Protein AF-A0A2N2C5S1-F1 (afdb_monomer)

Solvent-accessible surface area (backbone atoms only — not comparable to full-atom values): 30749 Å² total; per-residue (Å²): 134,59,70,67,61,54,49,54,54,55,67,36,69,69,48,44,51,51,51,52,50,52,50,50,50,51,49,50,52,51,51,52,50,51,54,50,51,54,52,50,54,51,51,49,50,55,50,51,52,50,51,53,57,61,67,64,53,66,56,69,62,50,49,54,51,44,51,58,46,26,76,69,35,74,84,47,34,65,62,40,50,53,51,51,53,52,48,50,52,52,54,54,48,53,53,53,49,52,51,52,53,52,55,38,49,52,31,53,72,76,61,42,66,66,60,32,50,51,49,53,50,51,50,52,51,51,52,55,53,51,44,51,53,51,53,53,52,50,51,55,48,45,62,71,46,42,64,58,52,50,55,55,50,52,51,50,52,53,50,54,52,49,52,51,51,51,50,50,50,63,75,42,36,84,61,40,56,76,26,38,73,47,51,53,49,53,53,51,51,51,52,50,50,54,51,53,31,52,52,26,54,73,64,57,38,57,72,61,25,50,54,46,51,51,54,49,52,53,54,51,52,51,54,51,52,41,69,68,47,46,42,60,50,47,47,39,64,72,48,50,49,52,50,51,50,51,50,45,54,51,50,50,52,55,45,48,71,76,57,56,49,58,73,91,69,43,57,69,63,51,51,52,49,49,54,50,50,50,54,52,33,52,53,35,44,34,66,65,44,55,73,68,35,50,55,51,51,55,51,48,51,53,52,52,52,51,51,46,55,51,50,51,48,34,52,52,25,42,58,49,40,58,54,51,52,54,53,46,53,52,49,49,54,51,42,52,51,50,47,52,53,40,50,54,52,44,67,76,42,30,68,50,52,54,38,68,68,56,67,60,46,50,61,52,53,52,51,50,52,51,49,52,51,50,51,49,53,51,52,51,49,46,61,74,66,46,79,54,50,31,53,62,49,35,53,57,52,51,51,51,48,51,53,52,51,52,51,42,50,56,50,48,54,51,42,50,53,54,51,50,54,56,49,51,52,54,49,49,54,56,47,51,55,49,51,53,53,52,50,52,48,51,53,51,57,47,65,72,67,64,63,76,38,74,59,72,69,53,59,56,50,52,53,49,44,50,50,38,53,50,50,50,51,51,48,72,68,43,73,51,33,56,64,69,61,47,55,50,53,50,51,52,38,48,59,52,45,53,51,49,48,53,52,48,52,51,49,51,53,39,47,55,50,34,53,53,40,48,58,61,49,59,77,44,35,92,80,35,69,71,42,38,56,36,43,53,50,16,52,50,30,39,56,70,40,39,44,72,58,14,31,52,38,29,49,56,39,48,44,74,75,41,84,82,57,68,63,59,64,52,54,53,51,62,54,55,72,70,76,117

Foldseek 3Di:
DDPVVVVVVCPDPVNVVVVVVVVVVVVVVVVVLVVLLVVLVVLLVVLVVLLVVLVPPVLVVLLVVLVLLCVQDVVSVVVSVVLVVLVVVLVVLSVVLVVLSVVLVVCSVVSVSVVNVVSSVVSVVSSVVSSVSSVVSVVSSCVSCVLLVVLVVLLVVLVVLLVVLVVLCVVCVVLCVLQVVLLVVLNVVLVVLSVVLVVCSVSSVSVVNVVSSVVSVVSSVLSVVLSVQLSVLSCLLVPVLVVLLVVLVVLVVVLVVVPAQPVVVVSVVLSVVLVVVSVVLSVCSNNSNRPVSVVSSVVNVVSSVVSVVLSVLLSVLLVLCVVLLVVLVVLLVVLVVLLVVLVVLCVVCCFAAVVPVVVVVSVVLVVLSVVLVVLSVVLVVCVVVSPDRSNVSSVSSVVSVVSSVVSSVVSVVSVVVSVVVVVLLVVLVVLLVVLVVLLVVLVVLPVVLPQLDDDPVLVVLNVVLVVLSVVLVVLSPDIHHDSVVNVVSSVVSVVSSVVSSVVSLVLSLLSVLLVVLLVVLVVCVVPDVVLVVLSVVLVVCSNVNVSVVSNVSSLVSVCVVPPPPSVVSVVVSVVVSVPD

Mean predicted aligned error: 17.98 Å

Radius of gyration: 69.53 Å; Cα contacts (8 Å, |Δi|>4): 420; chains: 1; bounding box: 155×82×179 Å

Structure (mmCIF, N/CA/C/O backbone):
data_AF-A0A2N2C5S1-F1
#
_entry.id   AF-A0A2N2C5S1-F1
#
loop_
_atom_site.group_PDB
_atom_site.id
_atom_site.type_symbol
_atom_site.label_atom_id
_atom_site.label_alt_id
_atom_site.label_comp_id
_atom_site.label_asym_id
_atom_site.label_entity_id
_atom_site.label_seq_id
_atom_site.pdbx_PDB_ins_code
_atom_site.Cartn_x
_atom_site.Cartn_y
_atom_site.Cartn_z
_atom_site.occupancy
_atom_site.B_iso_or_equiv
_atom_site.auth_seq_id
_atom_site.auth_comp_id
_atom_site.auth_asym_id
_atom_site.auth_atom_id
_atom_site.pdbx_PDB_model_num
ATOM 1 N N . MET A 1 1 ? -105.055 52.564 72.337 1.00 49.22 1 MET A N 1
ATOM 2 C CA . MET A 1 1 ? -105.123 53.191 71.002 1.00 49.22 1 MET A CA 1
ATOM 3 C C . MET A 1 1 ? -105.985 52.269 70.161 1.00 49.22 1 MET A C 1
ATOM 5 O O . MET A 1 1 ? -105.640 51.096 70.065 1.00 49.22 1 MET A O 1
ATOM 9 N N . ASN A 1 2 ? -107.171 52.729 69.758 1.00 50.16 2 ASN A N 1
ATOM 10 C CA . ASN A 1 2 ? -108.188 51.882 69.132 1.00 50.16 2 ASN A CA 1
ATOM 11 C C . ASN A 1 2 ? -107.690 51.352 67.782 1.00 50.16 2 ASN A C 1
ATOM 13 O O . ASN A 1 2 ? -106.942 52.034 67.081 1.00 50.16 2 ASN A O 1
ATOM 17 N N . LEU A 1 3 ? -108.081 50.119 67.449 1.00 57.50 3 LEU A N 1
ATOM 18 C CA . LEU A 1 3 ? -107.619 49.398 66.258 1.00 57.50 3 LEU A CA 1
ATOM 19 C C . LEU A 1 3 ? -107.909 50.182 64.963 1.00 57.50 3 LEU A C 1
ATOM 21 O O . LEU A 1 3 ? -107.104 50.155 64.035 1.00 57.50 3 LEU A O 1
ATOM 25 N N . ASP A 1 4 ? -109.011 50.934 64.948 1.00 60.34 4 ASP A N 1
ATOM 26 C CA . ASP A 1 4 ? -109.450 51.734 63.802 1.00 60.34 4 ASP A CA 1
ATOM 27 C C . ASP A 1 4 ? -108.568 52.974 63.562 1.00 60.34 4 ASP A C 1
ATOM 29 O O . ASP A 1 4 ? -108.260 53.290 62.413 1.00 60.34 4 ASP A O 1
ATOM 33 N N . ASP A 1 5 ? -108.055 53.616 64.621 1.00 59.19 5 ASP A N 1
ATOM 34 C CA . ASP A 1 5 ? -107.108 54.739 64.499 1.00 59.19 5 ASP A CA 1
ATOM 35 C C . ASP A 1 5 ? -105.738 54.260 63.997 1.00 59.19 5 ASP A C 1
ATOM 37 O O . ASP A 1 5 ? -105.069 54.943 63.223 1.00 59.19 5 ASP A O 1
ATOM 41 N N . ILE A 1 6 ? -105.331 53.051 64.401 1.00 61.19 6 ILE A N 1
ATOM 42 C CA . ILE A 1 6 ? -104.094 52.397 63.952 1.00 61.19 6 ILE A CA 1
ATOM 43 C C . ILE A 1 6 ? -104.200 52.016 62.466 1.00 61.19 6 ILE A C 1
ATOM 45 O O . ILE A 1 6 ? -103.244 52.214 61.716 1.00 61.19 6 ILE A O 1
ATOM 49 N N . LEU A 1 7 ? -105.366 51.533 62.021 1.00 58.44 7 LEU A N 1
ATOM 50 C CA . LEU A 1 7 ? -105.664 51.230 60.616 1.00 58.44 7 LEU A CA 1
ATOM 51 C C . LEU A 1 7 ? -105.711 52.490 59.738 1.00 58.44 7 LEU A C 1
ATOM 53 O O . LEU A 1 7 ? -105.165 52.478 58.633 1.00 58.44 7 LEU A O 1
ATOM 57 N N . ALA A 1 8 ? -106.286 53.592 60.229 1.00 60.50 8 ALA A N 1
ATOM 58 C CA . ALA A 1 8 ? -106.303 54.867 59.511 1.00 60.50 8 ALA A CA 1
ATOM 59 C C . ALA A 1 8 ? -104.886 55.444 59.329 1.00 60.50 8 ALA A C 1
ATOM 61 O O . ALA A 1 8 ? -104.532 55.867 58.225 1.00 60.50 8 ALA A O 1
ATOM 62 N N . LEU A 1 9 ? -104.048 55.384 60.371 1.00 58.88 9 LEU A N 1
ATOM 63 C CA . LEU A 1 9 ? -102.653 55.845 60.338 1.00 58.88 9 LEU A CA 1
ATOM 64 C C . LEU A 1 9 ? -101.770 54.953 59.445 1.00 58.88 9 LEU A C 1
ATOM 66 O O . LEU A 1 9 ? -100.918 55.458 58.720 1.00 58.88 9 LEU A O 1
ATOM 70 N N . LEU A 1 10 ? -102.023 53.638 59.417 1.00 58.81 10 LEU A N 1
ATOM 71 C CA . LEU A 1 10 ? -101.370 52.687 58.504 1.00 58.81 10 LEU A CA 1
ATOM 72 C C . LEU A 1 10 ? -101.816 52.833 57.037 1.00 58.81 10 LEU A C 1
ATOM 74 O O . LEU A 1 10 ? -101.079 52.419 56.145 1.00 58.81 10 LEU A O 1
ATOM 78 N N . SER A 1 11 ? -102.989 53.425 56.769 1.00 58.16 11 SER A N 1
ATOM 79 C CA . SER A 1 11 ? -103.488 53.682 55.406 1.00 58.16 11 SER A CA 1
ATOM 80 C C . SER A 1 11 ? -102.907 54.948 54.758 1.00 58.16 11 SER A C 1
ATOM 82 O O . SER A 1 11 ? -103.007 55.125 53.540 1.00 58.16 11 SER A O 1
ATOM 84 N N . GLN A 1 12 ? -102.270 55.828 55.544 1.00 67.69 12 GLN A N 1
ATOM 85 C CA . GLN A 1 12 ? -101.586 57.008 55.020 1.00 67.69 12 GLN A CA 1
ATOM 86 C C . GLN A 1 12 ? -100.368 56.588 54.192 1.00 67.69 12 GLN A C 1
ATOM 88 O O . GLN A 1 12 ? -99.495 55.852 54.658 1.00 67.69 12 GLN A O 1
ATOM 93 N N . ARG A 1 13 ? -100.285 57.103 52.955 1.00 65.81 13 ARG A N 1
ATOM 94 C CA . ARG A 1 13 ? -99.192 56.806 52.011 1.00 65.81 13 ARG A CA 1
ATOM 95 C C . ARG A 1 13 ? -97.809 56.965 52.653 1.00 65.81 13 ARG A C 1
ATOM 97 O O . ARG A 1 13 ? -96.954 56.117 52.434 1.00 65.81 13 ARG A O 1
ATOM 104 N N . GLU A 1 14 ? -97.602 57.995 53.472 1.00 71.62 14 GLU A N 1
ATOM 105 C CA . GLU A 1 14 ? -96.319 58.290 54.131 1.00 71.62 14 GLU A CA 1
ATOM 106 C C . GLU A 1 14 ? -95.873 57.193 55.115 1.00 71.62 14 GLU A C 1
ATOM 108 O O . GLU A 1 14 ? -94.707 56.795 55.109 1.00 71.62 14 GLU A O 1
ATOM 113 N N . VAL A 1 15 ? -96.801 56.638 55.901 1.00 72.50 15 VAL A N 1
ATOM 114 C CA . VAL A 1 15 ? -96.520 55.566 56.872 1.00 72.50 15 VAL A CA 1
ATOM 115 C C . VAL A 1 15 ? -96.254 54.241 56.157 1.00 72.50 15 VAL A C 1
ATOM 117 O O . VAL A 1 15 ? -95.320 53.528 56.520 1.00 72.50 15 VAL A O 1
ATOM 120 N N . LEU A 1 16 ? -97.000 53.945 55.087 1.00 71.31 16 LEU A N 1
ATOM 121 C CA . LEU A 1 16 ? -96.766 52.792 54.207 1.00 71.31 16 LEU A CA 1
ATOM 122 C C . LEU A 1 16 ? -95.387 52.851 53.526 1.00 71.31 16 LEU A C 1
ATOM 124 O O . LEU A 1 16 ? -94.672 51.846 53.506 1.00 71.31 16 LEU A O 1
ATOM 128 N N . PHE A 1 17 ? -94.969 54.024 53.031 1.00 77.12 17 PHE A N 1
ATOM 129 C CA . PHE A 1 17 ? -93.621 54.211 52.484 1.00 77.12 17 PHE A CA 1
ATOM 130 C C . PHE A 1 17 ? -92.542 54.040 53.564 1.00 77.12 17 PHE A C 1
ATOM 132 O O . PHE A 1 17 ? -91.566 53.329 53.321 1.00 77.12 17 PHE A O 1
ATOM 139 N N . GLY A 1 18 ? -92.740 54.576 54.774 1.00 77.38 18 GLY A N 1
ATOM 140 C CA . GLY A 1 18 ? -91.826 54.386 55.908 1.00 77.38 18 GLY A CA 1
ATOM 141 C C . GLY A 1 18 ? -91.672 52.920 56.341 1.00 77.38 18 GLY A C 1
ATOM 142 O O . GLY A 1 18 ? -90.550 52.437 56.500 1.00 77.38 18 GLY A O 1
ATOM 143 N N . LEU A 1 19 ? -92.778 52.178 56.459 1.00 77.12 19 LEU A N 1
ATOM 144 C CA . LEU A 1 19 ? -92.782 50.748 56.799 1.00 77.12 19 LEU A CA 1
ATOM 145 C C . LEU A 1 19 ? -92.152 49.893 55.694 1.00 77.12 19 LEU A C 1
ATOM 147 O O . LEU A 1 19 ? -91.371 48.990 55.990 1.00 77.12 19 LEU A O 1
ATOM 151 N N . SER A 1 20 ? -92.433 50.204 54.425 1.00 76.44 20 SER A N 1
ATOM 152 C CA . SER A 1 20 ? -91.796 49.531 53.287 1.00 76.44 20 SER A CA 1
ATOM 153 C C . SER A 1 20 ? -90.287 49.799 53.232 1.00 76.44 20 SER A C 1
ATOM 155 O O . SER A 1 20 ? -89.517 48.872 52.992 1.00 76.44 20 SER A O 1
ATOM 157 N N . GLY A 1 21 ? -89.845 51.022 53.552 1.00 81.50 21 GLY A N 1
ATOM 158 C CA . GLY A 1 21 ? -88.432 51.381 53.664 1.00 81.50 21 GLY A CA 1
ATOM 159 C C . GLY A 1 21 ? -87.733 50.666 54.822 1.00 81.50 21 GLY A C 1
ATOM 160 O O . GLY A 1 21 ? -86.636 50.141 54.640 1.00 81.50 21 GLY A O 1
ATOM 161 N N . ALA A 1 22 ? -88.382 50.561 55.986 1.00 79.81 22 ALA A N 1
ATOM 162 C CA . ALA A 1 22 ? -87.869 49.805 57.129 1.00 79.81 22 ALA A CA 1
ATOM 163 C C . ALA A 1 22 ? -87.790 48.295 56.839 1.00 79.81 22 ALA A C 1
ATOM 165 O O . ALA A 1 22 ? -86.792 47.656 57.172 1.00 79.81 22 ALA A O 1
ATOM 166 N N . LEU A 1 23 ? -88.795 47.729 56.160 1.00 81.88 23 LEU A N 1
ATOM 167 C CA . LEU A 1 23 ? -88.790 46.335 55.714 1.00 81.88 23 LEU A CA 1
ATOM 168 C C . LEU A 1 23 ? -87.682 46.090 54.681 1.00 81.88 23 LEU A C 1
ATOM 170 O O . LEU A 1 23 ? -86.965 45.099 54.778 1.00 81.88 23 LEU A O 1
ATOM 174 N N . PHE A 1 24 ? -87.489 47.005 53.729 1.00 84.50 24 PHE A N 1
ATOM 175 C CA . PHE A 1 24 ? -86.416 46.920 52.738 1.00 84.50 24 PHE A CA 1
ATOM 176 C C . PHE A 1 24 ? -85.030 47.036 53.389 1.00 84.50 24 PHE A C 1
ATOM 178 O O . PHE A 1 24 ? -84.118 46.283 53.048 1.00 84.50 24 PHE A O 1
ATOM 185 N N . LEU A 1 25 ? -84.870 47.906 54.391 1.00 83.25 25 LEU A N 1
ATOM 186 C CA . LEU A 1 25 ? -83.664 47.979 55.220 1.00 83.25 25 LEU A CA 1
ATOM 187 C C . LEU A 1 25 ? -83.425 46.671 55.982 1.00 83.25 25 LEU A C 1
ATOM 189 O O . LEU A 1 25 ? -82.318 46.143 55.959 1.00 83.25 25 LEU A O 1
ATOM 193 N N . LEU A 1 26 ? -84.456 46.089 56.588 1.00 81.12 26 LEU A N 1
ATOM 194 C CA . LEU A 1 26 ? -84.339 44.835 57.331 1.00 81.12 26 LEU A CA 1
ATOM 195 C C . LEU A 1 26 ? -84.003 43.653 56.404 1.00 81.12 26 LEU A C 1
ATOM 197 O O . LEU A 1 26 ? -83.114 42.857 56.713 1.00 81.12 26 LEU A O 1
ATOM 201 N N . ILE A 1 27 ? -84.641 43.577 55.232 1.00 80.06 27 ILE A N 1
ATOM 202 C CA . ILE A 1 27 ? -84.338 42.588 54.190 1.00 80.06 27 ILE A CA 1
ATOM 203 C C . ILE A 1 27 ? -82.915 42.789 53.663 1.00 80.06 27 ILE A C 1
ATOM 205 O O . ILE A 1 27 ? -82.175 41.816 53.553 1.00 80.06 27 ILE A O 1
ATOM 209 N N . SER A 1 28 ? -82.488 44.023 53.385 1.00 77.56 28 SER A N 1
ATOM 210 C CA . SER A 1 28 ? -81.126 44.292 52.906 1.00 77.56 28 SER A CA 1
ATOM 211 C C . SER A 1 28 ? -80.067 43.930 53.953 1.00 77.56 28 SER A C 1
ATOM 213 O O . SER A 1 28 ? -79.061 43.317 53.598 1.00 77.56 28 SER A O 1
ATOM 215 N N . VAL A 1 29 ? -80.318 44.173 55.246 1.00 80.88 29 VAL A N 1
ATOM 216 C CA . VAL A 1 29 ? -79.454 43.724 56.352 1.00 80.88 29 VAL A CA 1
ATOM 217 C C . VAL A 1 29 ? -79.409 42.194 56.443 1.00 80.88 29 VAL A C 1
ATOM 219 O O . VAL A 1 29 ? -78.323 41.630 56.584 1.00 80.88 29 VAL A O 1
ATOM 222 N N . LEU A 1 30 ? -80.544 41.497 56.316 1.00 78.12 30 LEU A N 1
ATOM 223 C CA . LEU A 1 30 ? -80.593 40.027 56.321 1.00 78.12 30 LEU A CA 1
ATOM 224 C C . LEU A 1 30 ? -79.882 39.411 55.109 1.00 78.12 30 LEU A C 1
ATOM 226 O O . LEU A 1 30 ? -79.110 38.463 55.265 1.00 78.12 30 LEU A O 1
ATOM 230 N N . VAL A 1 31 ? -80.095 39.961 53.913 1.00 79.75 31 VAL A N 1
ATOM 231 C CA . VAL A 1 31 ? -79.423 39.535 52.677 1.00 79.75 31 VAL A CA 1
ATOM 232 C C . VAL A 1 31 ? -77.922 39.774 52.790 1.00 79.75 31 VAL A C 1
ATOM 234 O O . VAL A 1 31 ? -77.135 38.871 52.518 1.00 79.75 31 VAL A O 1
ATOM 237 N N . PHE A 1 32 ? -77.507 40.942 53.278 1.00 80.19 32 PHE A N 1
ATOM 238 C CA . PHE A 1 32 ? -76.101 41.258 53.499 1.00 80.19 32 PHE A CA 1
ATOM 239 C C . PHE A 1 32 ? -75.454 40.344 54.548 1.00 80.19 32 PHE A C 1
ATOM 241 O O . PHE A 1 32 ? -74.323 39.891 54.362 1.00 80.19 32 PHE A O 1
ATOM 248 N N . ARG A 1 33 ? -76.182 39.992 55.616 1.00 79.31 33 ARG A N 1
ATOM 249 C CA . ARG A 1 33 ? -75.741 39.014 56.621 1.00 79.31 33 ARG A CA 1
ATOM 250 C C . ARG A 1 33 ? -75.563 37.620 56.010 1.00 79.31 33 ARG A C 1
ATOM 252 O O . ARG A 1 33 ? -74.546 36.980 56.266 1.00 79.31 33 ARG A O 1
ATOM 259 N N . ARG A 1 34 ? -76.501 37.174 55.167 1.00 78.62 34 ARG A N 1
ATOM 260 C CA . ARG A 1 34 ? -76.450 35.871 54.480 1.00 78.62 34 ARG A CA 1
ATOM 261 C C . ARG A 1 34 ? -75.323 35.802 53.445 1.00 78.62 34 ARG A C 1
ATOM 263 O O . ARG A 1 34 ? -74.631 34.791 53.373 1.00 78.62 34 ARG A O 1
ATOM 270 N N . LEU A 1 35 ? -75.096 36.882 52.694 1.00 79.56 35 LEU A N 1
ATOM 271 C CA . LEU A 1 35 ? -73.976 37.000 51.755 1.00 79.56 35 LEU A CA 1
ATOM 272 C C . LEU A 1 35 ? -72.625 36.970 52.483 1.00 79.56 35 LEU A C 1
ATOM 274 O O . LEU A 1 35 ? -71.723 36.248 52.062 1.00 79.56 35 LEU A O 1
ATOM 278 N N . ARG A 1 36 ? -72.493 37.696 53.604 1.00 79.81 36 ARG A N 1
ATOM 279 C CA . ARG A 1 36 ? -71.283 37.660 54.445 1.00 79.81 36 ARG A CA 1
ATOM 280 C C . ARG A 1 36 ? -71.022 36.271 55.023 1.00 79.81 36 ARG A C 1
ATOM 282 O O . ARG A 1 36 ? -69.897 35.795 54.924 1.00 79.81 36 ARG A O 1
ATOM 289 N N . LEU A 1 37 ? -72.049 35.609 55.561 1.00 80.75 37 LEU A N 1
ATOM 290 C CA . LEU A 1 37 ? -71.945 34.236 56.067 1.00 80.75 37 LEU A CA 1
ATOM 291 C C . LEU A 1 37 ? -71.490 33.268 54.963 1.00 80.75 37 LEU A C 1
ATOM 293 O O . LEU A 1 37 ? -70.559 32.496 55.168 1.00 80.75 37 LEU A O 1
ATOM 297 N N . GLY A 1 38 ? -72.080 33.365 53.765 1.00 79.12 38 GLY A N 1
ATOM 298 C CA . GLY A 1 38 ? -71.657 32.574 52.608 1.00 79.12 38 GLY A CA 1
ATOM 299 C C . GLY A 1 38 ? -70.204 32.834 52.193 1.00 79.12 38 GLY A C 1
ATOM 300 O O . GLY A 1 38 ? -69.502 31.904 51.804 1.00 79.12 38 GLY A O 1
ATOM 301 N N . GLY A 1 39 ? -69.727 34.077 52.310 1.00 83.31 39 GLY A N 1
ATOM 302 C CA . GLY A 1 39 ? -68.324 34.431 52.082 1.00 83.31 39 GLY A CA 1
ATOM 303 C C . GLY A 1 39 ? -67.368 33.846 53.128 1.00 83.31 39 GLY A C 1
ATOM 304 O O . GLY A 1 39 ? -66.300 33.361 52.766 1.00 83.31 39 GLY A O 1
ATOM 305 N N . TYR A 1 40 ? -67.747 33.847 54.408 1.00 86.12 40 TYR A N 1
ATOM 306 C CA . TYR A 1 40 ? -66.931 33.276 55.485 1.00 86.12 40 TYR A CA 1
ATOM 307 C C . TYR A 1 40 ? -66.867 31.749 55.442 1.00 86.12 40 TYR A C 1
ATOM 309 O O . TYR A 1 40 ? -65.784 31.200 55.596 1.00 86.12 40 TYR A O 1
ATOM 317 N N . LEU A 1 41 ? -67.971 31.069 55.124 1.00 83.25 41 LEU A N 1
ATOM 318 C CA . LEU A 1 41 ? -67.979 29.614 54.929 1.00 83.25 41 LEU A CA 1
ATOM 319 C C . LEU A 1 41 ? -67.083 29.178 53.761 1.00 83.25 41 LEU A C 1
ATOM 321 O O . LEU A 1 41 ? -66.409 28.156 53.847 1.00 83.25 41 LEU A O 1
ATOM 325 N N . LYS A 1 42 ? -67.038 29.958 52.671 1.00 86.25 42 LYS A N 1
ATOM 326 C CA . LYS A 1 42 ? -66.094 29.707 51.570 1.00 86.25 42 LYS A CA 1
ATOM 327 C C . LYS A 1 42 ? -64.644 29.843 52.031 1.00 86.25 42 LYS A C 1
ATOM 329 O O . LYS A 1 42 ? -63.850 28.953 51.757 1.00 86.25 42 LYS A O 1
ATOM 334 N N . LYS A 1 43 ? -64.323 30.907 52.775 1.00 86.88 43 LYS A N 1
ATOM 335 C CA . LYS A 1 43 ? -62.978 31.111 53.335 1.00 86.88 43 LYS A CA 1
ATOM 336 C C . LYS A 1 43 ? -62.576 30.005 54.307 1.00 86.88 43 LYS A C 1
ATOM 338 O O . LYS A 1 43 ? -61.446 29.546 54.236 1.00 86.88 43 LYS A O 1
ATOM 343 N N . LEU A 1 44 ? -63.487 29.551 55.169 1.00 87.50 44 LEU A N 1
ATOM 344 C CA . LEU A 1 44 ? -63.222 28.436 56.078 1.00 87.50 44 LEU A CA 1
ATOM 345 C C . LEU A 1 44 ? -62.867 27.163 55.298 1.00 87.50 44 LEU A C 1
ATOM 347 O O . LEU A 1 44 ? -61.845 26.553 55.579 1.00 87.50 44 LEU A O 1
ATOM 351 N N . ARG A 1 45 ? -63.641 26.819 54.258 1.00 86.94 45 ARG A N 1
ATOM 352 C CA . ARG A 1 45 ? -63.344 25.665 53.389 1.00 86.94 45 ARG A CA 1
ATOM 353 C C . ARG A 1 45 ? -62.003 25.794 52.672 1.00 86.94 45 ARG A C 1
ATOM 355 O O . ARG A 1 45 ? -61.279 24.815 52.550 1.00 86.94 45 ARG A O 1
ATOM 362 N N . GLU A 1 46 ? -61.659 26.985 52.186 1.00 88.75 46 GLU A N 1
ATOM 363 C CA . GLU A 1 46 ? -60.345 27.232 51.576 1.00 88.75 46 GLU A CA 1
ATOM 364 C C . GLU A 1 46 ? -59.206 27.004 52.581 1.00 88.75 46 GLU A C 1
ATOM 366 O O . GLU A 1 46 ? -58.201 26.380 52.237 1.00 88.75 46 GLU A O 1
ATOM 371 N N . LEU A 1 47 ? -59.370 27.468 53.823 1.00 87.88 47 LEU A N 1
ATOM 372 C CA . LEU A 1 47 ? -58.406 27.245 54.902 1.00 87.88 47 LEU A CA 1
ATOM 373 C C . LEU A 1 47 ? -58.328 25.768 55.306 1.00 87.88 47 LEU A C 1
ATOM 375 O O . LEU A 1 47 ? -57.231 25.262 55.513 1.00 87.88 47 LEU A O 1
ATOM 379 N N . GLU A 1 48 ? -59.450 25.055 55.339 1.00 86.38 48 GLU A N 1
ATOM 380 C CA . GLU A 1 48 ? -59.506 23.619 55.626 1.00 86.38 48 GLU A CA 1
ATOM 381 C C . GLU A 1 48 ? -58.797 22.787 54.543 1.00 86.38 48 GLU A C 1
ATOM 383 O O . GLU A 1 48 ? -58.021 21.881 54.853 1.00 86.38 48 GLU A O 1
ATOM 388 N N . ILE A 1 49 ? -58.984 23.130 53.262 1.00 88.50 49 ILE A N 1
ATOM 389 C CA . ILE A 1 49 ? -58.258 22.503 52.146 1.00 88.50 49 ILE A CA 1
ATOM 390 C C . ILE A 1 49 ? -56.749 22.727 52.300 1.00 88.50 49 ILE A C 1
ATOM 392 O O . ILE A 1 49 ? -55.970 21.781 52.161 1.00 88.50 49 ILE A O 1
ATOM 396 N N . ARG A 1 50 ? -56.326 23.958 52.618 1.00 86.56 50 ARG A N 1
ATOM 397 C CA . ARG A 1 50 ? -54.909 24.269 52.858 1.00 86.56 50 ARG A CA 1
ATOM 398 C C . ARG A 1 50 ? -54.360 23.489 54.047 1.00 86.56 50 ARG A C 1
ATOM 400 O O . ARG A 1 50 ? -53.347 22.815 53.891 1.00 86.56 50 ARG A O 1
ATOM 407 N N . TYR A 1 51 ? -55.050 23.492 55.184 1.00 89.88 51 TYR A N 1
ATOM 408 C CA . TYR A 1 51 ? -54.675 22.706 56.360 1.00 89.88 51 TYR A CA 1
ATOM 409 C C . TYR A 1 51 ? -54.475 21.221 56.017 1.00 89.88 51 TYR A C 1
ATOM 411 O O . TYR A 1 51 ? -53.436 20.642 56.337 1.00 89.88 51 TYR A O 1
ATOM 419 N N . ASN A 1 52 ? -55.424 20.619 55.295 1.00 86.06 52 ASN A N 1
ATOM 420 C CA . ASN A 1 52 ? -55.341 19.216 54.894 1.00 86.06 52 ASN A CA 1
ATOM 421 C C . ASN A 1 52 ? -54.169 18.943 53.936 1.00 86.06 52 ASN A C 1
ATOM 423 O O . ASN A 1 52 ? -53.506 17.915 54.073 1.00 86.06 52 ASN A O 1
ATOM 427 N N . SER A 1 53 ? -53.863 19.862 53.012 1.00 86.19 53 SER A N 1
ATOM 428 C CA . SER A 1 53 ? -52.695 19.732 52.126 1.00 86.19 53 SER A CA 1
ATOM 429 C C . SER A 1 53 ? -51.371 19.746 52.895 1.00 86.19 53 SER A C 1
ATOM 431 O O . SER A 1 53 ? -50.536 18.869 52.683 1.00 86.19 53 SER A O 1
ATOM 433 N N . ILE A 1 54 ? -51.212 20.656 53.859 1.00 87.00 54 ILE A N 1
ATOM 434 C CA . ILE A 1 54 ? -49.993 20.774 54.667 1.00 87.00 54 ILE A CA 1
ATOM 435 C C . ILE A 1 54 ? -49.839 19.542 55.577 1.00 87.00 54 ILE A C 1
ATOM 437 O O . ILE A 1 54 ? -48.753 18.981 55.697 1.00 87.00 54 ILE A O 1
ATOM 441 N N . LYS A 1 55 ? -50.940 19.050 56.155 1.00 84.38 55 LYS A N 1
ATOM 442 C CA . LYS A 1 55 ? -50.955 17.833 56.982 1.00 84.38 55 LYS A CA 1
ATOM 443 C C . LYS A 1 55 ? -50.633 16.556 56.195 1.00 84.38 55 LYS A C 1
ATOM 445 O O . LYS A 1 55 ? -50.145 15.590 56.775 1.00 84.38 55 LYS A O 1
ATOM 450 N N . SER A 1 56 ? -50.919 16.531 54.893 1.00 84.62 56 SER A N 1
ATOM 451 C CA . SER A 1 56 ? -50.670 15.363 54.036 1.00 84.62 56 SER A CA 1
ATOM 452 C C . SER A 1 56 ? -49.192 15.142 53.688 1.00 84.62 56 SER A C 1
ATOM 454 O O . SER A 1 56 ? -48.840 14.070 53.193 1.00 84.62 56 SER A O 1
ATOM 456 N N . VAL A 1 57 ? -48.316 16.116 53.967 1.00 84.94 57 VAL A N 1
ATOM 457 C CA . VAL A 1 57 ? -46.872 15.972 53.751 1.00 84.94 57 VAL A CA 1
ATOM 458 C C . VAL A 1 57 ? -46.322 14.871 54.675 1.00 84.94 57 VAL A C 1
ATOM 460 O O . VAL A 1 57 ? -46.504 14.944 55.892 1.00 84.94 57 VAL A O 1
ATOM 463 N N . PRO A 1 58 ? -45.622 13.845 54.149 1.00 83.69 58 PRO A N 1
ATOM 464 C CA . PRO A 1 58 ? -45.181 12.679 54.918 1.00 83.69 58 PRO A CA 1
ATOM 465 C C . PRO A 1 58 ? -43.926 12.961 55.770 1.00 83.69 58 PRO A C 1
ATOM 467 O O . PRO A 1 58 ? -42.946 12.211 55.733 1.00 83.69 58 PRO A O 1
ATOM 470 N N . LEU A 1 59 ? -43.950 14.028 56.574 1.00 83.62 59 LEU A N 1
ATOM 471 C CA . LEU A 1 59 ? -42.841 14.444 57.441 1.00 83.62 59 LEU A CA 1
ATOM 472 C C . LEU A 1 59 ? -42.435 13.348 58.435 1.00 83.62 59 LEU A C 1
ATOM 474 O O . LEU A 1 59 ? -41.250 13.130 58.663 1.00 83.62 59 LEU A O 1
ATOM 478 N N . GLN A 1 60 ? -43.403 12.600 58.974 1.00 81.50 60 GLN A N 1
ATOM 479 C CA . GLN A 1 60 ? -43.143 11.517 59.928 1.00 81.50 60 GLN A CA 1
ATOM 480 C C . GLN A 1 60 ? -42.280 10.399 59.319 1.00 81.50 60 GLN A C 1
ATOM 482 O O . GLN A 1 60 ? -41.394 9.859 59.980 1.00 81.50 60 GLN A O 1
ATOM 487 N N . PHE A 1 61 ? -42.507 10.059 58.048 1.00 81.56 61 PHE A N 1
ATOM 488 C CA . PHE A 1 61 ? -41.714 9.051 57.346 1.00 81.56 61 PHE A CA 1
ATOM 489 C C . PHE A 1 61 ? -40.280 9.535 57.106 1.00 81.56 61 PHE A C 1
ATOM 491 O O . PHE A 1 61 ? -39.329 8.810 57.401 1.00 81.56 61 PHE A O 1
ATOM 498 N N . LYS A 1 62 ? -40.122 10.775 56.622 1.00 80.50 62 LYS A N 1
ATOM 499 C CA . LYS A 1 62 ? -38.806 11.388 56.381 1.00 80.50 62 LYS A CA 1
ATOM 500 C C . LYS A 1 62 ? -38.009 11.549 57.678 1.00 80.50 62 LYS A C 1
ATOM 502 O O . LYS A 1 62 ? -36.827 11.220 57.709 1.00 80.50 62 LYS A O 1
ATOM 507 N N . LEU A 1 63 ? -38.665 11.955 58.766 1.00 82.75 63 LEU A N 1
ATOM 508 C CA . LEU A 1 63 ? -38.051 12.080 60.087 1.00 82.75 63 LEU A CA 1
ATOM 509 C C . LEU A 1 63 ? -37.585 10.725 60.629 1.00 82.75 63 LEU A C 1
ATOM 511 O O . LEU A 1 63 ? -36.465 10.617 61.115 1.00 82.75 63 LEU A O 1
ATOM 515 N N . ASN A 1 64 ? -38.401 9.673 60.512 1.00 81.50 64 ASN A N 1
ATOM 516 C CA . ASN A 1 64 ? -38.001 8.332 60.946 1.00 81.50 64 ASN A CA 1
ATOM 517 C C . ASN A 1 64 ? -36.766 7.824 60.188 1.00 81.50 64 ASN A C 1
ATOM 519 O O . ASN A 1 64 ? -35.894 7.203 60.795 1.00 81.50 64 ASN A O 1
ATOM 523 N N . LYS A 1 65 ? -36.665 8.119 58.885 1.00 76.81 65 LYS A N 1
ATOM 524 C CA . LYS A 1 65 ? -35.458 7.831 58.101 1.00 76.81 65 LYS A CA 1
ATOM 525 C C . LYS A 1 65 ? -34.258 8.644 58.579 1.00 76.81 65 LYS A C 1
ATOM 527 O O . LYS A 1 65 ? -33.223 8.054 58.859 1.00 76.81 65 LYS A O 1
ATOM 532 N N . ALA A 1 66 ? -34.405 9.955 58.765 1.00 78.12 66 ALA A N 1
ATOM 533 C CA . ALA A 1 66 ? -33.333 10.799 59.296 1.00 78.12 66 ALA A CA 1
ATOM 534 C C . ALA A 1 66 ? -32.841 10.318 60.677 1.00 78.12 66 ALA A C 1
ATOM 536 O O . ALA A 1 66 ? -31.640 10.263 60.922 1.00 78.12 66 ALA A O 1
ATOM 537 N N . ILE A 1 67 ? -33.749 9.872 61.555 1.00 75.88 67 ILE A N 1
ATOM 538 C CA . ILE A 1 67 ? -33.410 9.286 62.864 1.00 75.88 67 ILE A CA 1
ATOM 539 C C . ILE A 1 67 ? -32.607 7.990 62.716 1.00 75.88 67 ILE A C 1
ATOM 541 O O . ILE A 1 67 ? -31.694 7.753 63.506 1.00 75.88 67 ILE A O 1
ATOM 545 N N . ALA A 1 68 ? -32.925 7.147 61.731 1.00 73.00 68 ALA A N 1
ATOM 546 C CA . ALA A 1 68 ? -32.133 5.952 61.453 1.00 73.00 68 ALA A CA 1
ATOM 547 C C . ALA A 1 68 ? -30.703 6.319 61.016 1.00 73.00 68 ALA A C 1
ATOM 549 O O . ALA A 1 68 ? -29.755 5.737 61.535 1.00 73.00 68 ALA A O 1
ATOM 550 N N . LEU A 1 69 ? -30.548 7.340 60.164 1.00 70.50 69 LEU A N 1
ATOM 551 C CA . LEU A 1 69 ? -29.244 7.840 59.704 1.00 70.50 69 LEU A CA 1
ATOM 552 C C . LEU A 1 69 ? -28.416 8.450 60.845 1.00 70.50 69 LEU A C 1
ATOM 554 O O . LEU A 1 69 ? -27.219 8.192 60.970 1.00 70.50 69 LEU A O 1
ATOM 558 N N . ALA A 1 70 ? -29.066 9.206 61.730 1.00 69.50 70 ALA A N 1
ATOM 559 C CA . ALA A 1 70 ? -28.438 9.812 62.899 1.00 69.50 70 ALA A CA 1
ATOM 560 C C . ALA A 1 70 ? -27.865 8.782 63.890 1.00 69.50 70 ALA A C 1
ATOM 562 O O . ALA A 1 70 ? -26.953 9.104 64.641 1.00 69.50 70 ALA A O 1
ATOM 563 N N . ARG A 1 71 ? -28.353 7.533 63.916 1.00 67.75 71 ARG A N 1
ATOM 564 C CA . ARG A 1 71 ? -27.786 6.497 64.804 1.00 67.75 71 ARG A CA 1
ATOM 565 C C . ARG A 1 71 ? -26.362 6.094 64.432 1.00 67.75 71 ARG A C 1
ATOM 567 O O . ARG A 1 71 ? -25.661 5.564 65.288 1.00 67.75 71 ARG A O 1
ATOM 574 N N . VAL A 1 72 ? -25.970 6.312 63.180 1.00 64.56 72 VAL A N 1
ATOM 575 C CA . VAL A 1 72 ? -24.689 5.858 62.627 1.00 64.56 72 VAL A CA 1
ATOM 576 C C . VAL A 1 72 ? -23.754 7.039 62.364 1.00 64.56 72 VAL A C 1
ATOM 578 O O . VAL A 1 72 ? -22.555 6.926 62.597 1.00 64.56 72 VAL A O 1
ATOM 581 N N . ASN A 1 73 ? -24.287 8.194 61.950 1.00 64.62 73 ASN A N 1
ATOM 582 C CA . ASN A 1 73 ? -23.487 9.379 61.647 1.00 64.62 73 ASN A CA 1
ATOM 583 C C . ASN A 1 73 ? -23.636 10.471 62.722 1.00 64.62 73 ASN A C 1
ATOM 585 O O . ASN A 1 73 ? -24.702 11.075 62.871 1.00 64.62 73 ASN A O 1
ATOM 589 N N . HIS A 1 74 ? -22.546 10.755 63.446 1.00 65.94 74 HIS A N 1
ATOM 590 C CA . HIS A 1 74 ? -22.549 11.701 64.562 1.00 65.94 74 HIS A CA 1
ATOM 591 C C . HIS A 1 74 ? -22.788 13.156 64.119 1.00 65.94 74 HIS A C 1
ATOM 593 O O . HIS A 1 74 ? -23.409 13.906 64.864 1.00 65.94 74 HIS A O 1
ATOM 599 N N . GLU A 1 75 ? -22.419 13.548 62.896 1.00 63.03 75 GLU A N 1
ATOM 600 C CA . GLU A 1 75 ? -22.630 14.918 62.388 1.00 63.03 75 GLU A CA 1
ATOM 601 C C . GLU A 1 75 ? -24.113 15.247 62.145 1.00 63.03 75 GLU A C 1
ATOM 603 O O . GLU A 1 75 ? -24.549 16.389 62.283 1.00 63.03 75 GLU A O 1
ATOM 608 N N . ILE A 1 76 ? -24.921 14.232 61.829 1.00 69.00 76 ILE A N 1
ATOM 609 C CA . ILE A 1 76 ? -26.346 14.382 61.495 1.00 69.00 76 ILE A CA 1
ATOM 610 C C . ILE A 1 76 ? -27.231 14.287 62.756 1.00 69.00 76 ILE A C 1
ATOM 612 O O . ILE A 1 76 ? -28.415 14.638 62.721 1.00 69.00 76 ILE A O 1
ATOM 616 N N . THR A 1 77 ? -26.672 13.867 63.901 1.00 71.81 77 THR A N 1
ATOM 617 C CA . THR A 1 77 ? -27.423 13.692 65.161 1.00 71.81 77 THR A CA 1
ATOM 618 C C . THR A 1 77 ? -28.054 14.979 65.677 1.00 71.81 77 THR A C 1
ATOM 620 O O . THR A 1 77 ? -29.249 14.994 65.972 1.00 71.81 77 THR A O 1
ATOM 623 N N . GLU A 1 78 ? -27.292 16.070 65.737 1.00 72.56 78 GLU A N 1
ATOM 624 C CA . GLU A 1 78 ? -27.765 17.362 66.247 1.00 72.56 78 GLU A CA 1
ATOM 625 C C . GLU A 1 78 ? -28.837 17.973 65.327 1.00 72.56 78 GLU A C 1
ATOM 627 O O . GLU A 1 78 ? -29.899 18.425 65.772 1.00 72.56 78 GLU A O 1
ATOM 632 N N . GLN A 1 79 ? -28.622 17.886 64.012 1.00 71.62 79 GLN A N 1
ATOM 633 C CA . GLN A 1 79 ? -29.582 18.350 63.008 1.00 71.62 79 GLN A CA 1
ATOM 634 C C . GLN A 1 79 ? -30.876 17.526 63.014 1.00 71.62 79 GLN A C 1
ATOM 636 O O . GLN A 1 79 ? -31.962 18.072 62.826 1.00 71.62 79 GLN A O 1
ATOM 641 N N . THR A 1 80 ? -30.794 16.223 63.283 1.00 78.25 80 THR A N 1
ATOM 642 C CA . THR A 1 80 ? -31.974 15.348 63.357 1.00 78.25 80 THR A CA 1
ATOM 643 C C . THR A 1 80 ? -32.758 15.550 64.650 1.00 78.25 80 THR A C 1
ATOM 645 O O . THR A 1 80 ? -33.989 15.495 64.641 1.00 78.25 80 THR A O 1
ATOM 648 N N . GLN A 1 81 ? -32.071 15.834 65.759 1.00 78.56 81 GLN A N 1
ATOM 649 C CA . GLN A 1 81 ? -32.712 16.135 67.037 1.00 78.56 81 GLN A CA 1
ATOM 650 C C . GLN A 1 81 ? -33.509 17.445 66.963 1.00 78.56 81 GLN A C 1
ATOM 652 O O . GLN A 1 81 ? -34.673 17.469 67.358 1.00 78.56 81 GLN A O 1
ATOM 657 N N . THR A 1 82 ? -32.935 18.494 66.364 1.00 81.19 82 THR A N 1
ATOM 658 C CA . THR A 1 82 ? -33.662 19.753 66.116 1.00 81.19 82 THR A CA 1
ATOM 659 C C . THR A 1 82 ? -34.864 19.540 65.189 1.00 81.19 82 THR A C 1
ATOM 661 O O . THR A 1 82 ? -35.962 19.988 65.505 1.00 81.19 82 THR A O 1
ATOM 664 N N . CYS A 1 83 ? -34.724 18.748 64.118 1.00 83.38 83 CYS A N 1
ATOM 665 C CA . CYS A 1 83 ? -35.857 18.381 63.255 1.00 83.38 83 CYS A CA 1
ATOM 666 C C . CYS A 1 83 ? -36.965 17.611 64.003 1.00 83.38 83 CYS A C 1
ATOM 668 O O . CYS A 1 83 ? -38.145 17.760 63.686 1.00 83.38 83 CYS A O 1
ATOM 670 N N . LYS A 1 84 ? -36.613 16.791 65.002 1.00 85.19 84 LYS A N 1
ATOM 671 C CA . LYS A 1 84 ? -37.579 16.061 65.838 1.00 85.19 84 LYS A CA 1
ATOM 672 C C . LYS A 1 84 ? -38.365 16.998 66.756 1.00 85.19 84 LYS A C 1
ATOM 674 O O . LYS A 1 84 ? -39.569 16.811 66.926 1.00 85.19 84 LYS A O 1
ATOM 679 N N . GLU A 1 85 ? -37.696 17.989 67.337 1.00 85.56 85 GLU A N 1
ATOM 680 C CA . GLU A 1 85 ? -38.339 19.029 68.146 1.00 85.56 85 GLU A CA 1
ATOM 681 C C . GLU A 1 85 ? -39.266 19.903 67.297 1.00 85.56 85 GLU A C 1
ATOM 683 O O . GLU A 1 85 ? -40.403 20.164 67.693 1.00 85.56 85 GLU A O 1
ATOM 688 N N . ASP A 1 86 ? -38.815 20.301 66.108 1.00 85.44 86 ASP A N 1
ATOM 689 C CA . ASP A 1 86 ? -39.607 21.095 65.168 1.00 85.44 86 ASP A CA 1
ATOM 690 C C . ASP A 1 86 ? -40.834 20.310 64.671 1.00 85.44 86 ASP A C 1
ATOM 692 O O . ASP A 1 86 ? -41.942 20.848 64.643 1.00 85.44 86 ASP A O 1
ATOM 696 N N . PHE A 1 87 ? -40.688 19.009 64.394 1.00 88.12 87 PHE A N 1
ATOM 697 C CA . PHE A 1 87 ? -41.814 18.130 64.064 1.00 88.12 87 PHE A CA 1
ATOM 698 C C . PHE A 1 87 ? -42.839 18.030 65.202 1.00 88.12 87 PHE A C 1
ATOM 700 O O . PHE A 1 87 ? -44.043 18.075 64.946 1.00 88.12 87 PHE A O 1
ATOM 707 N N . ALA A 1 88 ? -42.387 17.908 66.456 1.00 86.00 88 ALA A N 1
ATOM 708 C CA . ALA A 1 88 ? -43.286 17.853 67.608 1.00 86.00 88 ALA A CA 1
ATOM 709 C C . ALA A 1 88 ? -44.103 19.148 67.746 1.00 86.00 88 ALA A C 1
ATOM 711 O O . ALA A 1 88 ? -45.320 19.080 67.915 1.00 86.00 88 ALA A O 1
ATOM 712 N N . LYS A 1 89 ? -43.458 20.313 67.582 1.00 87.12 89 LYS A N 1
ATOM 713 C CA . LYS A 1 89 ? -44.127 21.627 67.597 1.00 87.12 89 LYS A CA 1
ATOM 714 C C . LYS A 1 89 ? -45.163 21.751 66.477 1.00 87.12 89 LYS A C 1
ATOM 716 O O . LYS A 1 89 ? -46.293 22.144 66.743 1.00 87.12 89 LYS A O 1
ATOM 721 N N . ILE A 1 90 ? -44.812 21.361 65.249 1.00 86.69 90 ILE A N 1
ATOM 722 C CA . ILE A 1 90 ? -45.735 21.365 64.100 1.00 86.69 90 ILE A CA 1
ATOM 723 C C . ILE A 1 90 ? -46.937 20.445 64.365 1.00 86.69 90 ILE A C 1
ATOM 725 O O . ILE A 1 90 ? -48.081 20.805 64.090 1.00 86.69 90 ILE A O 1
ATOM 729 N N . TYR A 1 91 ? -46.713 19.261 64.944 1.00 85.31 91 TYR A N 1
ATOM 730 C CA . TYR A 1 91 ? -47.792 18.320 65.251 1.00 85.31 91 TYR A CA 1
ATOM 731 C C . TYR A 1 91 ? -48.741 18.843 66.343 1.00 85.31 91 TYR A C 1
ATOM 733 O O . TYR A 1 91 ? -49.961 18.684 66.234 1.00 85.31 91 TYR A O 1
ATOM 741 N N . GLU A 1 92 ? -48.209 19.503 67.376 1.00 86.69 92 GLU A N 1
ATOM 742 C CA . GLU A 1 92 ? -49.021 20.198 68.382 1.00 86.69 92 GLU A CA 1
ATOM 743 C C . GLU A 1 92 ? -49.814 21.362 67.770 1.00 86.69 92 GLU A C 1
ATOM 745 O O . GLU A 1 92 ? -51.015 21.487 68.030 1.00 86.69 92 GLU A O 1
ATOM 750 N N . ASN A 1 93 ? -49.194 22.150 66.888 1.00 86.56 93 ASN A N 1
ATOM 751 C CA . ASN A 1 93 ? -49.855 23.253 66.189 1.00 86.56 93 ASN A CA 1
ATOM 752 C C . ASN A 1 93 ? -50.942 22.763 65.221 1.00 86.56 93 ASN A C 1
ATOM 754 O O . ASN A 1 93 ? -52.000 23.378 65.112 1.00 86.56 93 ASN A O 1
ATOM 758 N N . PHE A 1 94 ? -50.775 21.605 64.576 1.00 86.94 94 PHE A N 1
ATOM 759 C CA . PHE A 1 94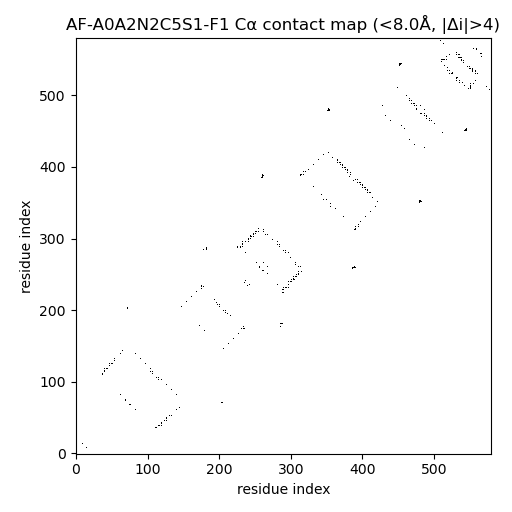 ? -51.856 21.005 63.790 1.00 86.94 94 PHE A CA 1
ATOM 760 C C . PHE A 1 94 ? -53.061 20.606 64.639 1.00 86.94 94 PHE A C 1
ATOM 762 O O . PHE A 1 94 ? -54.191 20.654 64.142 1.00 86.94 94 PHE A O 1
ATOM 769 N N . LYS A 1 95 ? -52.840 20.192 65.893 1.00 86.25 95 LYS A N 1
ATOM 770 C CA . LYS A 1 95 ? -53.921 19.867 66.827 1.00 86.25 95 LYS A CA 1
ATOM 771 C C . LYS A 1 95 ? -54.653 21.133 67.270 1.00 86.25 95 LYS A C 1
ATOM 773 O O . LYS A 1 95 ? -55.881 21.122 67.291 1.00 86.25 95 LYS A O 1
ATOM 778 N N . SER A 1 96 ? -53.934 22.214 67.577 1.00 85.19 96 SER A N 1
ATOM 779 C CA . SER A 1 96 ? -54.552 23.495 67.949 1.00 85.19 96 SER A CA 1
ATOM 780 C C . SER A 1 96 ? -55.310 24.135 66.779 1.00 85.19 96 SER A C 1
ATOM 782 O O . SER A 1 96 ? -56.439 24.582 66.965 1.00 85.19 96 SER A O 1
ATOM 784 N N . LEU A 1 97 ? -54.762 24.082 65.560 1.00 87.50 97 LEU A N 1
ATOM 785 C CA . LEU A 1 97 ? -55.433 24.537 64.337 1.00 87.50 97 LEU A CA 1
ATOM 786 C C . LEU A 1 97 ? -56.717 23.754 64.040 1.00 87.50 97 LEU A C 1
ATOM 788 O O . LEU A 1 97 ? -57.708 24.354 63.640 1.00 87.50 97 LEU A O 1
ATOM 792 N N . ALA A 1 98 ? -56.728 22.435 64.261 1.00 86.56 98 ALA A N 1
ATOM 793 C CA . ALA A 1 98 ? -57.934 21.623 64.082 1.00 86.56 98 ALA A CA 1
ATOM 794 C C . ALA A 1 98 ? -59.056 22.028 65.051 1.00 86.56 98 ALA A C 1
ATOM 796 O O . ALA A 1 98 ? -60.213 22.110 64.646 1.00 86.56 98 ALA A O 1
ATOM 797 N N . VAL A 1 99 ? -58.708 22.311 66.312 1.00 87.75 99 VAL A N 1
ATOM 798 C CA . VAL A 1 99 ? -59.663 22.814 67.312 1.00 87.75 99 VAL A CA 1
ATOM 799 C C . VAL A 1 99 ? -60.184 24.191 66.901 1.00 87.75 99 VAL A C 1
ATOM 801 O O . VAL A 1 99 ? -61.388 24.393 66.851 1.00 87.75 99 VAL A O 1
ATOM 804 N N . MET A 1 100 ? -59.299 25.105 66.499 1.00 85.00 100 MET A N 1
ATOM 805 C CA . MET A 1 100 ? -59.685 26.455 66.081 1.00 85.00 100 MET A CA 1
ATOM 806 C C . MET A 1 100 ? -60.539 26.465 64.799 1.00 85.00 100 MET A C 1
ATOM 808 O O . MET A 1 100 ? -61.437 27.297 64.670 1.00 85.00 100 MET A O 1
ATOM 812 N N . LEU A 1 101 ? -60.301 25.540 63.859 1.00 86.19 101 LEU A N 1
ATOM 813 C CA . LEU A 1 101 ? -61.153 25.342 62.679 1.00 86.19 101 LEU A CA 1
ATOM 814 C C . LEU A 1 101 ? -62.568 24.903 63.081 1.00 86.19 101 LEU A C 1
ATOM 816 O O . LEU A 1 101 ? -63.530 25.492 62.589 1.00 86.19 101 LEU A O 1
ATOM 820 N N . ALA A 1 102 ? -62.687 23.938 63.999 1.00 86.19 102 ALA A N 1
ATOM 821 C CA . ALA A 1 102 ? -63.973 23.470 64.518 1.00 86.19 102 ALA A CA 1
ATOM 822 C C . ALA A 1 102 ? -64.712 24.570 65.304 1.00 86.19 102 ALA A C 1
ATOM 824 O O . ALA A 1 102 ? -65.878 24.846 65.032 1.00 86.19 102 ALA A O 1
ATOM 825 N N . ASP A 1 103 ? -64.013 25.280 66.195 1.00 85.56 103 ASP A N 1
ATOM 826 C CA . ASP A 1 103 ? -64.578 26.397 66.963 1.00 85.56 103 ASP A CA 1
ATOM 827 C C . ASP A 1 103 ? -65.075 27.520 66.032 1.00 85.56 103 ASP A C 1
ATOM 829 O O . ASP A 1 103 ? -66.138 28.108 66.239 1.00 85.56 103 ASP A O 1
ATOM 833 N N . THR A 1 104 ? -64.333 27.806 64.957 1.00 85.19 104 THR A N 1
ATOM 834 C CA . THR A 1 104 ? -64.721 28.815 63.959 1.00 85.19 104 THR A CA 1
ATOM 835 C C . THR A 1 104 ? -65.925 28.367 63.129 1.00 85.19 104 THR A C 1
ATOM 837 O O . THR A 1 104 ? -66.764 29.199 62.770 1.00 85.19 104 THR A O 1
ATOM 840 N N . GLU A 1 105 ? -66.045 27.071 62.832 1.00 85.62 105 GLU A N 1
ATOM 841 C CA . GLU A 1 105 ? -67.231 26.495 62.193 1.00 85.62 105 GLU A CA 1
ATOM 842 C C . GLU A 1 105 ? -68.472 26.666 63.080 1.00 85.62 105 GLU A C 1
ATOM 844 O O . GLU A 1 105 ? -69.483 27.216 62.629 1.00 85.62 105 GLU A O 1
ATOM 849 N N . ASP A 1 106 ? -68.368 26.312 64.362 1.00 84.81 106 ASP A N 1
ATOM 850 C CA . ASP A 1 106 ? -69.445 26.455 65.345 1.00 84.81 106 ASP A CA 1
ATOM 851 C C . ASP A 1 106 ? -69.871 27.922 65.528 1.00 84.81 106 ASP A C 1
ATOM 853 O O . ASP A 1 106 ? -71.065 28.245 65.558 1.00 84.81 106 ASP A O 1
ATOM 857 N N . GLU A 1 107 ? -68.922 28.860 65.579 1.00 82.88 107 GLU A N 1
ATOM 858 C CA . GLU A 1 107 ? -69.226 30.293 65.664 1.00 82.88 107 GLU A CA 1
ATOM 859 C C . GLU A 1 107 ? -69.946 30.842 64.422 1.00 82.88 107 GLU A C 1
ATOM 861 O O . GLU A 1 107 ? -70.820 31.719 64.539 1.00 82.88 107 GLU A O 1
ATOM 866 N N . LEU A 1 108 ? -69.614 30.323 63.233 1.00 81.44 108 LEU A N 1
ATOM 867 C CA . LEU A 1 108 ? -70.308 30.648 61.987 1.00 81.44 108 LEU A CA 1
ATOM 868 C C . LEU A 1 108 ? -71.734 30.083 61.976 1.00 81.44 108 LEU A C 1
ATOM 870 O O . LEU A 1 108 ? -72.645 30.784 61.524 1.00 81.44 108 LEU A O 1
ATOM 874 N N . LEU A 1 109 ? -71.946 28.881 62.524 1.00 80.31 109 LEU A N 1
ATOM 875 C CA . LEU A 1 109 ? -73.267 28.255 62.664 1.00 80.31 109 LEU A CA 1
ATOM 876 C C . LEU A 1 109 ? -74.165 29.003 63.665 1.00 80.31 109 LEU A C 1
ATOM 878 O O . LEU A 1 109 ? -75.333 29.258 63.371 1.00 80.31 109 LEU A O 1
ATOM 882 N N . ILE A 1 110 ? -73.616 29.434 64.808 1.00 81.38 110 ILE A N 1
ATOM 883 C CA . ILE A 1 110 ? -74.332 30.207 65.847 1.00 81.38 110 ILE A CA 1
ATOM 884 C C . ILE A 1 110 ? -74.565 31.674 65.408 1.00 81.38 110 ILE A C 1
ATOM 886 O O . ILE A 1 110 ? -75.356 32.413 66.001 1.00 81.38 110 ILE A O 1
ATOM 890 N N . GLY A 1 111 ? -73.922 32.117 64.322 1.00 70.88 111 GLY A N 1
ATOM 891 C CA . GLY A 1 111 ? -74.163 33.416 63.694 1.00 70.88 111 GLY A CA 1
ATOM 892 C C . GLY A 1 111 ? -73.395 34.584 64.322 1.00 70.88 111 GLY A C 1
ATOM 893 O O . GLY A 1 111 ? -73.771 35.744 64.085 1.00 70.88 111 GLY A O 1
ATOM 894 N N . LYS A 1 112 ? -72.319 34.304 65.076 1.00 79.19 112 LYS A N 1
ATOM 895 C CA . LYS A 1 112 ? -71.378 35.290 65.639 1.00 79.19 112 LYS A CA 1
ATOM 896 C C . LYS A 1 112 ? -70.369 35.743 64.572 1.00 79.19 112 LYS A C 1
ATOM 898 O O . LYS A 1 112 ? -69.189 35.428 64.594 1.00 79.19 112 LYS A O 1
ATOM 903 N N . LEU A 1 113 ? -70.837 36.539 63.612 1.00 76.12 113 LEU A N 1
ATOM 904 C CA . LEU A 1 113 ? -70.046 36.897 62.422 1.00 76.12 113 LEU A CA 1
ATOM 905 C C . LEU A 1 113 ? -68.813 37.779 62.685 1.00 76.12 113 LEU A C 1
ATOM 907 O O . LEU A 1 113 ? -67.965 37.896 61.804 1.00 76.12 113 LEU A O 1
ATOM 911 N N . LYS A 1 114 ? -68.734 38.458 63.837 1.00 77.62 114 LYS A N 1
ATOM 912 C CA . LYS A 1 114 ? -67.590 39.319 64.172 1.00 77.62 114 LYS A CA 1
ATOM 913 C C . LYS A 1 114 ? -66.409 38.494 64.695 1.00 77.62 114 LYS A C 1
ATOM 915 O O . LYS A 1 114 ? -65.320 38.651 64.160 1.00 77.62 114 LYS A O 1
ATOM 920 N N . THR A 1 115 ? -66.655 37.593 65.648 1.00 79.19 115 THR A N 1
ATOM 921 C CA . THR A 1 115 ? -65.633 36.694 66.214 1.00 79.19 115 THR A CA 1
ATOM 922 C C . THR A 1 115 ? -65.134 35.717 65.156 1.00 79.19 115 THR A C 1
ATOM 924 O O . THR A 1 115 ? -63.938 35.639 64.917 1.00 79.19 115 THR A O 1
ATOM 927 N N . ALA A 1 116 ? -66.045 35.137 64.367 1.00 79.94 116 ALA A N 1
ATOM 928 C CA . ALA A 1 116 ? -65.668 34.260 63.266 1.00 79.94 116 ALA A CA 1
ATOM 929 C C . ALA A 1 116 ? -64.799 34.958 62.204 1.00 79.94 116 ALA A C 1
ATOM 931 O O . ALA A 1 116 ? -63.967 34.325 61.568 1.00 79.94 116 ALA A O 1
ATOM 932 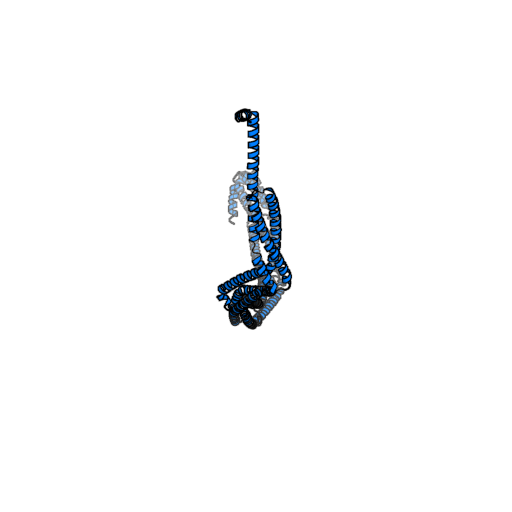N N . LYS A 1 117 ? -64.963 36.272 61.987 1.00 82.75 117 LYS A N 1
ATOM 933 C CA . LYS A 1 117 ? -64.106 37.027 61.058 1.00 82.75 117 LYS A CA 1
ATOM 934 C C . LYS A 1 117 ? -62.683 37.188 61.603 1.00 82.75 117 LYS A C 1
ATOM 936 O O . LYS A 1 117 ? -61.746 37.115 60.813 1.00 82.75 117 LYS A O 1
ATOM 941 N N . GLU A 1 118 ? -62.548 37.464 62.897 1.00 85.25 118 GLU A N 1
ATOM 942 C CA . GLU A 1 118 ? -61.259 37.588 63.591 1.00 85.25 118 GLU A CA 1
ATOM 943 C C . GLU A 1 118 ? -60.558 36.220 63.603 1.00 85.25 118 GLU A C 1
ATOM 945 O O . GLU A 1 118 ? -59.476 36.099 63.034 1.00 85.25 118 GLU A O 1
ATOM 950 N N . ASN A 1 119 ? -61.261 35.163 64.023 1.00 84.62 119 ASN A N 1
ATOM 951 C CA . ASN A 1 119 ? -60.748 33.791 64.011 1.00 84.62 119 ASN A CA 1
ATOM 952 C C . ASN A 1 119 ? -60.360 33.309 62.602 1.00 84.62 119 ASN A C 1
ATOM 954 O O . ASN A 1 119 ? -59.347 32.642 62.447 1.00 84.62 119 ASN A O 1
ATOM 958 N N . LEU A 1 120 ? -61.103 33.667 61.544 1.00 85.50 120 LEU A N 1
ATOM 959 C CA . LEU A 1 120 ? -60.720 33.332 60.162 1.00 85.50 120 LEU A CA 1
ATOM 960 C C . LEU A 1 120 ? -59.450 34.055 59.690 1.00 85.50 120 LEU A C 1
ATOM 962 O O . LEU A 1 120 ? -58.737 33.529 58.834 1.00 85.50 120 LEU A O 1
ATOM 966 N N . ALA A 1 121 ? -59.191 35.270 60.178 1.00 86.12 121 ALA A N 1
ATOM 967 C CA . ALA A 1 121 ? -57.962 35.991 59.861 1.00 86.12 121 ALA A CA 1
ATOM 968 C C . ALA A 1 121 ? -56.766 35.365 60.591 1.00 86.12 121 ALA A C 1
ATOM 970 O O . ALA A 1 121 ? -55.740 35.126 59.954 1.00 86.12 121 ALA A O 1
ATOM 971 N N . ASP A 1 122 ? -56.950 35.026 61.869 1.00 87.06 122 ASP A N 1
ATOM 972 C CA . ASP A 1 122 ? -55.940 34.378 62.710 1.00 87.06 122 ASP A CA 1
ATOM 973 C C . ASP A 1 122 ? -55.641 32.945 62.238 1.00 87.06 122 ASP A C 1
ATOM 975 O O . ASP A 1 122 ? -54.485 32.557 62.103 1.00 87.06 122 ASP A O 1
ATOM 979 N N . LEU A 1 123 ? -56.662 32.167 61.864 1.00 86.88 123 LEU A N 1
ATOM 980 C CA . LEU A 1 123 ? -56.487 30.866 61.208 1.00 86.88 123 LEU A CA 1
ATOM 981 C C . LEU A 1 123 ? -55.685 30.998 59.913 1.00 86.88 123 LEU A C 1
ATOM 983 O O . LEU A 1 123 ? -54.826 30.170 59.625 1.00 86.88 123 LEU A O 1
ATOM 987 N N . GLY A 1 124 ? -55.956 32.039 59.123 1.00 85.50 124 GLY A N 1
ATOM 988 C CA . GLY A 1 124 ? -55.232 32.302 57.885 1.00 85.50 124 GLY A CA 1
ATOM 989 C C . GLY A 1 124 ? -53.749 32.602 58.106 1.00 85.50 124 GLY A C 1
ATOM 990 O O . GLY A 1 124 ? -52.916 32.084 57.361 1.00 85.50 124 GLY A O 1
ATOM 991 N N . SER A 1 125 ? -53.400 33.415 59.107 1.00 88.19 125 SER A N 1
ATOM 992 C CA . SER A 1 125 ? -51.996 33.690 59.441 1.00 88.19 125 SER A CA 1
ATOM 993 C C . SER A 1 125 ? -51.305 32.456 60.014 1.00 88.19 125 SER A C 1
ATOM 995 O O . SER A 1 125 ? -50.245 32.091 59.510 1.00 88.19 125 SER A O 1
ATOM 997 N N . LEU A 1 126 ? -51.930 31.763 60.969 1.00 88.19 126 LEU A N 1
ATOM 998 C CA . LEU A 1 126 ? -51.367 30.567 61.598 1.00 88.19 126 LEU A CA 1
ATOM 999 C C . LEU A 1 126 ? -51.155 29.426 60.592 1.00 88.19 126 LEU A C 1
ATOM 1001 O O . LEU A 1 126 ? -50.100 28.801 60.597 1.00 88.19 126 LEU A O 1
ATOM 1005 N N . ILE A 1 127 ? -52.101 29.184 59.677 1.00 88.75 127 ILE A N 1
ATOM 1006 C CA . ILE A 1 127 ? -51.935 28.175 58.616 1.00 88.75 127 ILE A CA 1
ATOM 1007 C C . ILE A 1 127 ? -50.782 28.551 57.674 1.00 88.75 127 ILE A C 1
ATOM 1009 O O . ILE A 1 127 ? -50.022 27.672 57.278 1.00 88.75 127 ILE A O 1
ATOM 1013 N N . ASN A 1 128 ? -50.611 29.833 57.329 1.00 89.31 128 ASN A N 1
ATOM 1014 C CA . ASN A 1 128 ? -49.486 30.269 56.493 1.00 89.31 128 ASN A CA 1
ATOM 1015 C C . ASN A 1 128 ? -48.134 30.148 57.221 1.00 89.31 128 ASN A C 1
ATOM 1017 O O . ASN A 1 128 ? -47.126 29.832 56.591 1.00 89.31 128 ASN A O 1
ATOM 1021 N N . GLU A 1 129 ? -48.086 30.423 58.525 1.00 89.38 129 GLU A N 1
ATOM 1022 C CA . GLU A 1 129 ? -46.878 30.245 59.338 1.00 89.38 129 GLU A CA 1
ATOM 1023 C C . GLU A 1 129 ? -46.500 28.766 59.462 1.00 89.38 129 GLU A C 1
ATOM 1025 O O . GLU A 1 129 ? -45.344 28.408 59.236 1.00 89.38 129 GLU A O 1
ATOM 1030 N N . GLU A 1 130 ? -47.472 27.895 59.737 1.00 87.19 130 GLU A N 1
ATOM 1031 C CA . GLU A 1 130 ? -47.245 26.450 59.794 1.00 87.19 130 GLU A CA 1
ATOM 1032 C C . GLU A 1 130 ? -46.885 25.865 58.427 1.00 87.19 130 GLU A C 1
ATOM 1034 O O . GLU A 1 130 ? -46.026 24.989 58.353 1.00 87.19 130 GLU A O 1
ATOM 1039 N N . GLN A 1 131 ? -47.447 26.387 57.332 1.00 88.06 131 GLN A N 1
ATOM 1040 C CA . GLN A 1 131 ? -47.033 26.005 55.981 1.00 88.06 131 GLN A CA 1
ATOM 1041 C C . GLN A 1 131 ? -45.534 26.246 55.765 1.00 88.06 131 GLN A C 1
ATOM 1043 O O . GLN A 1 131 ? -44.830 25.341 55.325 1.00 88.06 131 GLN A O 1
ATOM 1048 N N . LYS A 1 132 ? -45.031 27.435 56.119 1.00 89.38 132 LYS A N 1
ATOM 1049 C CA . LYS A 1 132 ? -43.602 27.758 55.989 1.00 89.38 132 LYS A CA 1
ATOM 1050 C C . LYS A 1 132 ? -42.732 26.843 56.843 1.00 89.38 132 LYS A C 1
ATOM 1052 O O . LYS A 1 132 ? -41.725 26.343 56.358 1.00 89.38 132 LYS A O 1
ATOM 1057 N N . ARG A 1 133 ? -43.139 26.573 58.087 1.00 87.38 133 ARG A N 1
ATOM 1058 C CA . ARG A 1 133 ? -42.414 25.656 58.986 1.00 87.38 133 ARG A CA 1
ATOM 1059 C C . ARG A 1 133 ? -42.353 24.236 58.432 1.00 87.38 133 ARG A C 1
ATOM 1061 O O . ARG A 1 133 ? -41.320 23.581 58.528 1.00 87.38 133 ARG A O 1
ATOM 1068 N N . VAL A 1 134 ? -43.446 23.767 57.834 1.00 88.50 134 VAL A N 1
ATOM 1069 C CA . VAL A 1 134 ? -43.515 22.456 57.178 1.00 88.50 134 VAL A CA 1
ATOM 1070 C C . VAL A 1 134 ? -42.617 22.407 55.945 1.00 88.50 134 VAL A C 1
ATOM 1072 O O . VAL A 1 134 ? -41.889 21.432 55.787 1.00 88.50 134 VAL A O 1
ATOM 1075 N N . GLU A 1 135 ? -42.613 23.448 55.112 1.00 88.06 135 GLU A N 1
ATOM 1076 C CA . GLU A 1 135 ? -41.727 23.556 53.943 1.00 88.06 135 GLU A CA 1
ATOM 1077 C C . GLU A 1 135 ? -40.240 23.605 54.347 1.00 88.06 135 GLU A C 1
ATOM 1079 O O . GLU A 1 135 ? -39.418 22.901 53.760 1.00 88.06 135 GLU A O 1
ATOM 1084 N N . GLU A 1 136 ? -39.890 24.370 55.385 1.00 87.62 136 GLU A N 1
ATOM 1085 C CA . GLU A 1 136 ? -38.527 24.446 55.929 1.00 87.62 136 GLU A CA 1
ATOM 1086 C C . GLU A 1 136 ? -38.058 23.100 56.500 1.00 87.62 136 GLU A C 1
ATOM 1088 O O . GLU A 1 136 ? -36.945 22.650 56.209 1.00 87.62 136 GLU A O 1
ATOM 1093 N N . LEU A 1 137 ? -38.907 22.429 57.287 1.00 86.44 137 LEU A N 1
ATOM 1094 C CA . LEU A 1 137 ? -38.599 21.112 57.837 1.00 86.44 137 LEU A CA 1
ATOM 1095 C C . LEU A 1 137 ? -38.484 20.054 56.731 1.00 86.44 137 LEU A C 1
ATOM 1097 O O . LEU A 1 137 ? -37.575 19.225 56.779 1.00 86.44 137 LEU A O 1
ATOM 1101 N N . ASP A 1 138 ? -39.357 20.089 55.721 1.00 84.81 138 ASP A N 1
ATOM 1102 C CA . ASP A 1 138 ? -39.273 19.185 54.572 1.00 84.81 138 ASP A CA 1
ATOM 1103 C C . ASP A 1 138 ? -37.966 19.388 53.798 1.00 84.81 138 ASP A C 1
ATOM 1105 O O . ASP A 1 138 ? -37.288 18.412 53.479 1.00 84.81 138 ASP A O 1
ATOM 1109 N N . GLY A 1 139 ? -37.565 20.643 53.567 1.00 83.69 139 GLY A N 1
ATOM 1110 C CA . GLY A 1 139 ? -36.294 20.991 52.933 1.00 83.69 139 GLY A CA 1
ATOM 1111 C C . GLY A 1 139 ? -35.082 20.454 53.697 1.00 83.69 139 GLY A C 1
ATOM 1112 O O . GLY A 1 139 ? -34.231 19.791 53.105 1.00 83.69 139 GLY A O 1
ATOM 1113 N N . ARG A 1 140 ? -35.037 20.658 55.021 1.00 81.19 140 ARG A N 1
ATOM 1114 C CA . ARG A 1 140 ? -33.953 20.152 55.887 1.00 81.19 140 ARG A CA 1
ATOM 1115 C C . ARG A 1 140 ? -33.900 18.623 55.927 1.00 81.19 140 ARG A C 1
ATOM 1117 O O . ARG A 1 140 ? -32.821 18.035 55.876 1.00 81.19 140 ARG A O 1
ATOM 1124 N N . LEU A 1 141 ? -35.054 17.959 55.994 1.00 82.44 141 LEU A N 1
ATOM 1125 C CA . LEU A 1 141 ? -35.113 16.497 55.952 1.00 82.44 141 LEU A CA 1
ATOM 1126 C C . LEU A 1 141 ? -34.692 15.961 54.578 1.00 82.44 141 LEU A C 1
ATOM 1128 O O . LEU A 1 141 ? -33.967 14.973 54.514 1.00 82.44 141 LEU A O 1
ATOM 1132 N N . ASN A 1 142 ? -35.081 16.620 53.484 1.00 81.50 142 ASN A N 1
ATOM 1133 C CA . ASN A 1 142 ? -34.647 16.235 52.142 1.00 81.50 142 ASN A CA 1
ATOM 1134 C C . ASN A 1 142 ? -33.133 16.390 51.969 1.00 81.50 142 ASN A C 1
ATOM 1136 O O . ASN A 1 142 ? -32.527 15.479 51.419 1.00 81.50 142 ASN A O 1
ATOM 1140 N N . SER A 1 143 ? -32.511 17.459 52.483 1.00 78.06 143 SER A N 1
ATOM 1141 C CA . SER A 1 143 ? -31.051 17.626 52.398 1.00 78.06 143 SER A CA 1
ATOM 1142 C C . SER A 1 143 ? -30.286 16.551 53.176 1.00 78.06 143 SER A C 1
ATOM 1144 O O . SER A 1 143 ? -29.241 16.090 52.728 1.00 78.06 143 SER A O 1
ATOM 1146 N N . ILE A 1 144 ? -30.821 16.094 54.317 1.00 74.69 144 ILE A N 1
ATOM 1147 C CA . ILE A 1 144 ? -30.234 14.972 55.073 1.00 74.69 144 ILE A CA 1
ATOM 1148 C C . ILE A 1 144 ? -30.327 13.665 54.265 1.00 74.69 144 ILE A C 1
ATOM 1150 O O . ILE A 1 144 ? -29.400 12.858 54.273 1.00 74.69 144 ILE A O 1
ATOM 1154 N N . LEU A 1 145 ? -31.436 13.463 53.549 1.00 78.12 145 LEU A N 1
ATOM 1155 C CA . LEU A 1 145 ? -31.700 12.264 52.745 1.00 78.12 145 LEU A CA 1
ATOM 1156 C C . LEU A 1 145 ? -31.096 12.319 51.330 1.00 78.12 145 LEU A C 1
ATOM 1158 O O . LEU A 1 145 ? -31.095 11.312 50.622 1.00 78.12 145 LEU A O 1
ATOM 1162 N N . GLU A 1 146 ? -30.589 13.470 50.893 1.00 80.06 146 GLU A N 1
ATOM 1163 C CA . GLU A 1 146 ? -30.113 13.686 49.524 1.00 80.06 146 GLU A CA 1
ATOM 1164 C C . GLU A 1 146 ? -28.919 12.790 49.185 1.00 80.06 146 GLU A C 1
ATOM 1166 O O . GLU A 1 146 ? -28.904 12.172 48.120 1.00 80.06 146 GLU A O 1
ATOM 1171 N N . ARG A 1 147 ? -27.980 12.623 50.128 1.00 72.44 147 ARG A N 1
ATOM 1172 C CA . ARG A 1 147 ? -26.823 11.726 49.969 1.00 72.44 147 ARG A CA 1
ATOM 1173 C C . ARG A 1 147 ? -27.250 10.273 49.740 1.00 72.44 147 ARG A C 1
ATOM 1175 O O . ARG A 1 147 ? -26.723 9.617 48.849 1.00 72.44 147 ARG A O 1
ATOM 1182 N N . GLU A 1 148 ? -28.244 9.777 50.480 1.00 76.12 148 GLU A N 1
ATOM 1183 C CA . GLU A 1 148 ? -28.786 8.423 50.282 1.00 76.12 148 GLU A CA 1
ATOM 1184 C C . GLU A 1 148 ? -29.412 8.280 48.886 1.00 76.12 148 GLU A C 1
ATOM 1186 O O . GLU A 1 148 ? -29.165 7.298 48.184 1.00 76.12 148 GLU A O 1
ATOM 1191 N N . ASN A 1 149 ? -30.219 9.262 48.473 1.00 79.31 149 ASN A N 1
ATOM 1192 C CA . ASN A 1 149 ? -30.884 9.239 47.172 1.00 79.31 149 ASN A CA 1
ATOM 1193 C C . ASN A 1 149 ? -29.879 9.273 46.013 1.00 79.31 149 ASN A C 1
ATOM 1195 O O . ASN A 1 149 ? -30.064 8.542 45.040 1.00 79.31 149 ASN A O 1
ATOM 1199 N N . GLN A 1 150 ? -28.810 10.066 46.129 1.00 81.88 150 GLN A N 1
ATOM 1200 C CA . GLN A 1 150 ? -27.729 10.120 45.143 1.00 81.88 150 GLN A CA 1
ATOM 1201 C C . GLN A 1 150 ? -27.014 8.769 45.025 1.00 81.88 150 GLN A C 1
ATOM 1203 O O . GLN A 1 150 ? -26.912 8.236 43.923 1.00 81.88 150 GLN A O 1
AT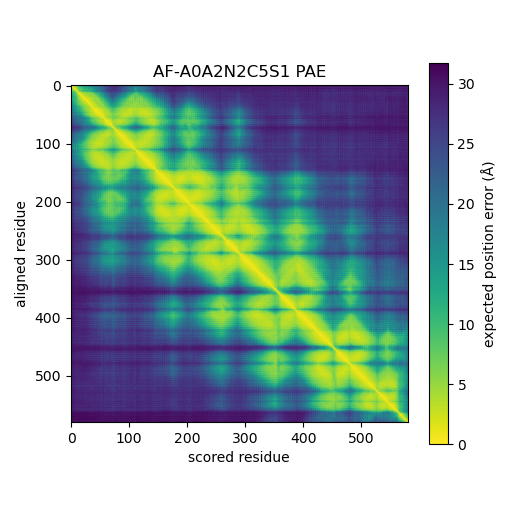OM 1208 N N . GLN A 1 151 ? -26.618 8.155 46.145 1.00 80.88 151 GLN A N 1
ATOM 1209 C CA . GLN A 1 151 ? -25.955 6.844 46.122 1.00 80.88 151 GLN A CA 1
ATOM 1210 C C . GLN A 1 151 ? -26.869 5.737 45.562 1.00 80.88 151 GLN A C 1
ATOM 1212 O O . GLN A 1 151 ? -26.423 4.881 44.796 1.00 80.88 151 GLN A O 1
ATOM 1217 N N . ARG A 1 152 ? -28.178 5.772 45.863 1.00 83.81 152 ARG A N 1
ATOM 1218 C CA . ARG A 1 152 ? -29.167 4.851 45.264 1.00 83.81 152 ARG A CA 1
ATOM 1219 C C . ARG A 1 152 ? -29.320 5.048 43.756 1.00 83.81 152 ARG A C 1
ATOM 1221 O O . ARG A 1 152 ? -29.519 4.072 43.032 1.00 83.81 152 ARG A O 1
ATOM 1228 N N . TYR A 1 153 ? -29.276 6.290 43.284 1.00 87.69 153 TYR A N 1
ATOM 1229 C CA . TYR A 1 153 ? -29.348 6.587 41.858 1.00 87.69 153 TYR A CA 1
ATOM 1230 C C . TYR A 1 153 ? -28.105 6.066 41.127 1.00 87.69 153 TYR A C 1
ATOM 1232 O O . TYR A 1 153 ? -28.238 5.316 40.159 1.00 87.69 153 TYR A O 1
ATOM 1240 N N . GLU A 1 154 ? -26.916 6.378 41.645 1.00 87.12 154 GLU A N 1
ATOM 1241 C CA . GLU A 1 154 ? -25.636 5.950 41.074 1.00 87.12 154 GLU A CA 1
ATOM 1242 C C . GLU A 1 154 ? -25.525 4.427 40.982 1.00 87.12 154 GLU A C 1
ATOM 1244 O O . GLU A 1 154 ? -25.263 3.893 39.904 1.00 87.12 154 GLU A O 1
ATOM 1249 N N . ILE A 1 155 ? -25.839 3.693 42.055 1.00 88.88 155 ILE A N 1
ATOM 1250 C CA . ILE A 1 155 ? -25.769 2.228 42.004 1.00 88.88 155 ILE A CA 1
ATOM 1251 C C . ILE A 1 155 ? -26.792 1.623 41.038 1.00 88.88 155 ILE A C 1
ATOM 1253 O O . ILE A 1 155 ? -26.532 0.583 40.439 1.00 88.88 155 ILE A O 1
ATOM 1257 N N . THR A 1 156 ? -27.962 2.251 40.873 1.00 89.50 156 THR A N 1
ATOM 1258 C CA . THR A 1 156 ? -28.978 1.773 39.924 1.00 89.50 156 THR A CA 1
ATOM 1259 C C . THR A 1 156 ? -28.463 1.920 38.498 1.00 89.50 156 THR A C 1
ATOM 1261 O O . THR A 1 156 ? -28.541 0.962 37.731 1.00 89.50 156 THR A O 1
ATOM 1264 N N . ARG A 1 157 ? -27.840 3.064 38.181 1.00 93.69 157 ARG A N 1
ATOM 1265 C CA . ARG A 1 157 ? -27.152 3.275 36.903 1.00 93.69 157 ARG A CA 1
ATOM 1266 C C . ARG A 1 157 ? -26.069 2.218 36.676 1.00 93.69 157 ARG A C 1
ATOM 1268 O O . ARG A 1 157 ? -26.094 1.549 35.649 1.00 93.69 157 ARG A O 1
ATOM 1275 N N . LEU A 1 158 ? -25.177 2.007 37.649 1.00 93.00 158 LEU A N 1
ATOM 1276 C CA . LEU A 1 158 ? -24.095 1.018 37.537 1.00 93.00 158 LEU A CA 1
ATOM 1277 C C . LEU A 1 158 ? -24.628 -0.418 37.392 1.00 93.00 158 LEU A C 1
ATOM 1279 O O . LEU A 1 158 ? -24.055 -1.217 36.655 1.00 93.00 158 LEU A O 1
ATOM 1283 N N . LYS A 1 159 ? -25.746 -0.766 38.045 1.00 91.88 159 LYS A N 1
ATOM 1284 C CA . LYS A 1 159 ? -26.405 -2.074 37.876 1.00 91.88 159 LYS A CA 1
ATOM 1285 C C . LYS A 1 159 ? -26.970 -2.261 36.473 1.00 91.88 159 LYS A C 1
ATOM 1287 O O . LYS A 1 159 ? -26.882 -3.365 35.935 1.00 91.88 159 LYS A O 1
ATOM 1292 N N . ASP A 1 160 ? -27.569 -1.225 35.898 1.00 93.38 160 ASP A N 1
ATOM 1293 C CA . ASP A 1 160 ? -28.092 -1.289 34.535 1.00 93.38 160 ASP A CA 1
ATOM 1294 C C . ASP A 1 160 ? -26.953 -1.369 33.508 1.00 93.38 160 ASP A C 1
ATOM 1296 O O . ASP A 1 160 ? -27.004 -2.222 32.620 1.00 93.38 160 ASP A O 1
ATOM 1300 N N . GLU A 1 161 ? -25.869 -0.611 33.700 1.00 93.06 161 GLU A N 1
ATOM 1301 C CA . GLU A 1 161 ? -24.644 -0.744 32.898 1.00 93.06 161 GLU A CA 1
ATOM 1302 C C . GLU A 1 161 ? -24.038 -2.151 33.012 1.00 93.06 161 GLU A C 1
ATOM 1304 O O . GLU A 1 161 ? -23.699 -2.771 32.005 1.00 93.06 161 GLU A O 1
ATOM 1309 N N . PHE A 1 162 ? -23.973 -2.722 34.217 1.00 94.38 162 PHE A N 1
ATOM 1310 C CA . PHE A 1 162 ? -23.477 -4.084 34.422 1.00 94.38 162 PHE A CA 1
ATOM 1311 C C . PHE A 1 162 ? -24.341 -5.149 33.729 1.00 94.38 162 PHE A C 1
ATOM 1313 O O . PHE A 1 162 ? -23.823 -6.133 33.195 1.00 94.38 162 PHE A O 1
ATOM 1320 N N . ARG A 1 163 ? -25.669 -4.969 33.700 1.00 92.69 163 ARG A N 1
ATOM 1321 C CA . ARG A 1 163 ? -26.580 -5.852 32.948 1.00 92.69 163 ARG A CA 1
ATOM 1322 C C . ARG A 1 163 ? -26.329 -5.766 31.449 1.00 92.69 163 ARG A C 1
ATOM 1324 O O . ARG A 1 163 ? -26.351 -6.797 30.776 1.00 92.69 163 ARG A O 1
ATOM 1331 N N . GLU A 1 164 ? -26.084 -4.565 30.936 1.00 93.19 164 GLU A N 1
ATOM 1332 C CA . GLU A 1 164 ? -25.729 -4.367 29.534 1.00 93.19 164 GLU A CA 1
ATOM 1333 C C . GLU A 1 164 ? -24.398 -5.050 29.205 1.00 93.19 164 GLU A C 1
ATOM 1335 O O . GLU A 1 164 ? -24.337 -5.839 28.262 1.00 93.19 164 GLU A O 1
ATOM 1340 N N . VAL A 1 165 ? -23.372 -4.849 30.035 1.00 92.69 165 VAL A N 1
ATOM 1341 C CA . VAL A 1 165 ? -22.067 -5.521 29.931 1.00 92.69 165 VAL A CA 1
ATOM 1342 C C . VAL A 1 165 ? -22.235 -7.044 29.899 1.00 92.69 165 VAL A C 1
ATOM 1344 O O . VAL A 1 165 ? -21.721 -7.699 28.995 1.00 92.69 165 VAL A O 1
ATOM 1347 N N . LYS A 1 166 ? -23.031 -7.630 30.804 1.00 91.12 166 LYS A N 1
ATOM 1348 C CA . LYS A 1 166 ? -23.336 -9.074 30.789 1.00 91.12 166 LYS A CA 1
ATOM 1349 C C . LYS A 1 166 ? -24.019 -9.536 29.505 1.00 91.12 166 LYS A C 1
ATOM 1351 O O . LYS A 1 166 ? -23.680 -10.595 28.976 1.00 91.12 166 LYS A O 1
ATOM 1356 N N . SER A 1 167 ? -24.973 -8.756 29.001 1.00 91.50 167 SER A N 1
ATOM 1357 C CA . SER A 1 167 ? -25.643 -9.040 27.728 1.00 91.50 167 SER A CA 1
ATOM 1358 C C . SER A 1 167 ? -24.645 -9.026 26.564 1.00 91.50 167 SER A C 1
ATOM 1360 O O . SER A 1 167 ? -24.645 -9.929 25.724 1.00 91.50 167 SER A O 1
ATOM 1362 N N . GLN A 1 168 ? -23.727 -8.056 26.553 1.00 90.19 168 GLN A N 1
ATOM 1363 C CA . GLN A 1 168 ? -22.671 -7.963 25.549 1.00 90.19 168 GLN A CA 1
ATOM 1364 C C . GLN A 1 168 ? -21.704 -9.151 25.625 1.00 90.19 168 GLN A C 1
ATOM 1366 O O . GLN A 1 168 ? -21.430 -9.753 24.584 1.00 90.19 168 GLN A O 1
ATOM 1371 N N . ILE A 1 169 ? -21.267 -9.554 26.826 1.00 90.19 169 ILE A N 1
ATOM 1372 C CA . ILE A 1 169 ? -20.441 -10.758 27.036 1.00 90.19 169 ILE A CA 1
ATOM 1373 C C . ILE A 1 169 ? -21.144 -11.992 26.456 1.00 90.19 169 ILE A C 1
ATOM 1375 O O . ILE A 1 169 ? -20.538 -12.734 25.685 1.00 90.19 169 ILE A O 1
ATOM 1379 N N . ALA A 1 170 ? -22.433 -12.184 26.754 1.00 88.38 170 ALA A N 1
ATOM 1380 C CA . ALA A 1 170 ? -23.204 -13.314 26.239 1.00 88.38 170 ALA A CA 1
ATOM 1381 C C . ALA A 1 170 ? -23.325 -13.288 24.704 1.00 88.38 170 ALA A C 1
ATOM 1383 O O . ALA A 1 170 ? -23.161 -14.319 24.050 1.00 88.38 170 ALA A O 1
ATOM 1384 N N . SER A 1 171 ? -23.556 -12.112 24.111 1.00 88.62 171 SER A N 1
ATOM 1385 C CA . SER A 1 171 ? -23.644 -11.954 22.652 1.00 88.62 171 SER A CA 1
ATOM 1386 C C . SER A 1 171 ? -22.316 -12.244 21.936 1.00 88.62 171 SER A C 1
ATOM 1388 O O . SER A 1 171 ? -22.308 -12.824 20.850 1.00 88.62 171 SER A O 1
ATOM 1390 N N . LYS A 1 172 ? -21.187 -11.892 22.567 1.00 87.19 172 LYS A N 1
ATOM 1391 C CA . LYS A 1 172 ? -19.822 -12.069 22.048 1.00 87.19 172 LYS A CA 1
ATOM 1392 C C . LYS A 1 172 ? -19.130 -13.326 22.603 1.00 87.19 172 LYS A C 1
ATOM 1394 O O . LYS A 1 172 ? -17.930 -13.499 22.389 1.00 87.19 172 LYS A O 1
ATOM 1399 N N . ALA A 1 173 ? -19.858 -14.237 23.256 1.00 83.19 173 ALA A N 1
ATOM 1400 C CA . ALA A 1 173 ? -19.286 -15.377 23.982 1.00 83.19 173 ALA A CA 1
ATOM 1401 C C . ALA A 1 173 ? -18.367 -16.258 23.116 1.00 83.19 173 ALA A C 1
ATOM 1403 O O . ALA A 1 173 ? -17.304 -16.683 23.560 1.00 83.19 173 ALA A O 1
ATOM 1404 N N . ALA A 1 174 ? -18.724 -16.485 21.848 1.00 83.25 174 ALA A N 1
ATOM 1405 C CA . ALA A 1 174 ? -17.895 -17.270 20.931 1.00 83.25 174 ALA A CA 1
ATOM 1406 C C . ALA A 1 174 ? -16.528 -16.617 20.648 1.00 83.25 174 ALA A C 1
ATOM 1408 O O . ALA A 1 174 ? -15.525 -17.322 20.530 1.00 83.25 174 ALA A O 1
ATOM 1409 N N . ALA A 1 175 ? -16.484 -15.284 20.557 1.00 80.81 175 ALA A N 1
ATOM 1410 C CA . ALA A 1 175 ? -15.256 -14.529 20.315 1.00 80.81 175 ALA A CA 1
ATOM 1411 C C . ALA A 1 175 ? -14.409 -14.381 21.590 1.00 80.81 175 ALA A C 1
ATOM 1413 O O . ALA A 1 175 ? -13.183 -14.418 21.522 1.00 80.81 175 ALA A O 1
ATOM 1414 N N . LEU A 1 176 ? -15.063 -14.276 22.751 1.00 82.81 176 LEU A N 1
ATOM 1415 C CA 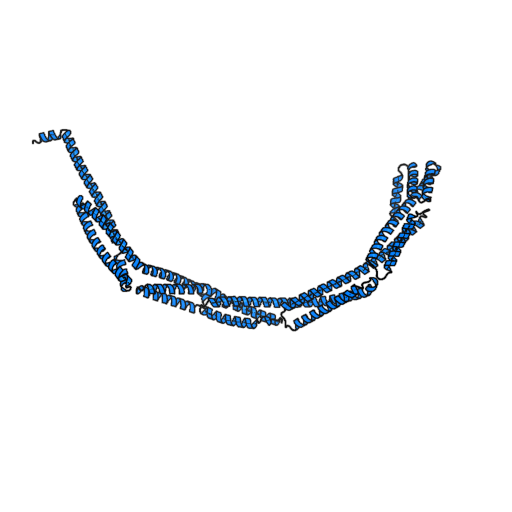. LEU A 1 176 ? -14.425 -14.124 24.062 1.00 82.81 176 LEU A CA 1
ATOM 1416 C C . LEU A 1 176 ? -14.051 -15.453 24.728 1.00 82.81 176 LEU A C 1
ATOM 1418 O O . LEU A 1 176 ? -13.376 -15.442 25.751 1.00 82.81 176 LEU A O 1
ATOM 1422 N N . ASN A 1 177 ? -14.420 -16.597 24.140 1.00 82.50 177 ASN A N 1
ATOM 1423 C CA . ASN A 1 177 ? -14.199 -17.935 24.702 1.00 82.50 177 ASN A CA 1
ATOM 1424 C C . ASN A 1 177 ? -12.750 -18.177 25.174 1.00 82.50 177 ASN A C 1
ATOM 1426 O O . ASN A 1 177 ? -12.503 -18.924 26.113 1.00 82.50 177 ASN A O 1
ATOM 1430 N N . PHE A 1 178 ? -11.774 -17.535 24.528 1.00 80.12 178 PHE A N 1
ATOM 1431 C CA . PHE A 1 178 ? -10.364 -17.664 24.887 1.00 80.12 178 PHE A CA 1
ATOM 1432 C C . PHE A 1 178 ? -10.002 -17.024 26.239 1.00 80.12 178 PHE A C 1
ATOM 1434 O O . PHE A 1 178 ? -9.114 -17.537 26.913 1.00 80.12 178 PHE A O 1
ATOM 1441 N N . SER A 1 179 ? -10.707 -15.969 26.649 1.00 85.12 179 SER A N 1
ATOM 1442 C CA . SER A 1 179 ? -10.481 -15.223 27.899 1.00 85.12 179 SER A CA 1
ATOM 1443 C C . SER A 1 179 ? -11.697 -15.286 28.834 1.00 85.12 179 SER A C 1
ATOM 1445 O O . SER A 1 179 ? -11.774 -14.543 29.809 1.00 85.12 179 SER A O 1
ATOM 1447 N N . MET A 1 180 ? -12.656 -16.172 28.538 1.00 84.69 180 MET A N 1
ATOM 1448 C CA . MET A 1 180 ? -13.942 -16.250 29.235 1.00 84.69 180 MET A CA 1
ATOM 1449 C C . MET A 1 180 ? -13.773 -16.533 30.728 1.00 84.69 180 MET A C 1
ATOM 1451 O O . MET A 1 180 ? -14.461 -15.928 31.532 1.00 84.69 180 MET A O 1
ATOM 1455 N N . GLU A 1 181 ? -12.817 -17.385 31.104 1.00 86.12 181 GLU A N 1
ATOM 1456 C CA . GLU A 1 181 ? -12.535 -17.716 32.508 1.00 86.12 181 GLU A CA 1
ATOM 1457 C C . GLU A 1 181 ? -12.134 -16.474 33.325 1.00 86.12 181 GLU A C 1
ATOM 1459 O O . GLU A 1 181 ? -12.599 -16.282 34.448 1.00 86.12 181 GLU A O 1
ATOM 1464 N N . THR A 1 182 ? -11.324 -15.584 32.745 1.00 86.06 182 THR A N 1
ATOM 1465 C CA . THR A 1 182 ? -10.939 -14.321 33.389 1.00 86.06 182 THR A CA 1
ATOM 1466 C C . THR A 1 182 ? -12.102 -13.337 33.432 1.00 86.06 182 THR A C 1
ATOM 1468 O O . THR A 1 182 ? -12.344 -12.734 34.472 1.00 86.06 182 THR A O 1
ATOM 1471 N N . ILE A 1 183 ? -12.868 -13.228 32.344 1.00 87.56 183 ILE A N 1
ATOM 1472 C CA . ILE A 1 183 ? -14.049 -12.356 32.284 1.00 87.56 183 ILE A CA 1
ATOM 1473 C C . ILE A 1 183 ? -15.104 -12.805 33.306 1.00 87.56 183 ILE A C 1
ATOM 1475 O O . ILE A 1 183 ? -15.678 -11.973 33.999 1.00 87.56 183 ILE A O 1
ATOM 1479 N N . GLU A 1 184 ? -15.345 -14.108 33.456 1.00 88.06 184 GLU A N 1
ATOM 1480 C CA . GLU A 1 184 ? -16.261 -14.656 34.465 1.00 88.06 184 GLU A CA 1
ATOM 1481 C C . GLU A 1 184 ? -15.788 -14.357 35.890 1.00 88.06 184 GLU A C 1
ATOM 1483 O O . GLU A 1 184 ? -16.603 -14.002 36.747 1.00 88.06 184 GLU A O 1
ATOM 1488 N N . HIS A 1 185 ? -14.478 -14.443 36.140 1.00 90.00 185 HIS A N 1
ATOM 1489 C CA . HIS A 1 185 ? -13.898 -14.052 37.420 1.00 90.00 185 HIS A CA 1
ATOM 1490 C C . HIS A 1 185 ? -14.107 -12.556 37.700 1.00 90.00 185 HIS A C 1
ATOM 1492 O O . HIS A 1 185 ? -14.584 -12.205 38.777 1.00 90.00 185 HIS A O 1
ATOM 1498 N N . GLU A 1 186 ? -13.822 -11.670 36.741 1.00 88.44 186 GLU A N 1
ATOM 1499 C CA . GLU A 1 186 ? -14.058 -10.225 36.883 1.00 88.44 186 GLU A CA 1
ATOM 1500 C C . GLU A 1 186 ? -15.546 -9.897 37.093 1.00 88.44 186 GLU A C 1
ATOM 1502 O O . GLU A 1 186 ? -15.890 -9.105 37.970 1.00 88.44 186 GLU A O 1
ATOM 1507 N N . VAL A 1 187 ? -16.453 -10.559 36.364 1.00 91.88 187 VAL A N 1
ATOM 1508 C CA . VAL A 1 187 ? -17.906 -10.433 36.566 1.00 91.88 187 VAL A CA 1
ATOM 1509 C C . VAL A 1 187 ? -18.300 -10.841 37.988 1.00 91.88 187 VAL A C 1
ATOM 1511 O O . VAL A 1 187 ? -19.099 -10.146 38.617 1.00 91.88 187 VAL A O 1
ATOM 1514 N N . SER A 1 188 ? -17.741 -11.935 38.514 1.00 92.25 188 SER A N 1
ATOM 1515 C CA . SER A 1 188 ? -18.007 -12.386 39.885 1.00 92.25 188 SER A CA 1
ATOM 1516 C C . SER A 1 188 ? -17.456 -11.417 40.935 1.00 92.25 188 SER A C 1
ATOM 1518 O O . SER A 1 188 ? -18.121 -11.162 41.940 1.00 92.25 188 SER A O 1
ATOM 1520 N N . GLU A 1 189 ? -16.280 -10.829 40.711 1.00 92.25 189 GLU A N 1
ATOM 1521 C CA . GLU A 1 189 ? -15.731 -9.798 41.598 1.00 92.25 189 GLU A CA 1
ATOM 1522 C C . GLU A 1 189 ? -16.622 -8.547 41.621 1.00 92.25 189 GLU A C 1
ATOM 1524 O O . GLU A 1 189 ? -16.965 -8.062 42.700 1.00 92.25 189 GLU A O 1
ATOM 1529 N N . ILE A 1 190 ? -17.112 -8.090 40.463 1.00 92.50 190 ILE A N 1
ATOM 1530 C CA . ILE A 1 190 ? -18.060 -6.968 40.387 1.00 92.50 190 ILE A CA 1
ATOM 1531 C C . ILE A 1 190 ? -19.370 -7.295 41.136 1.00 92.50 190 ILE A C 1
ATOM 1533 O O . ILE A 1 190 ? -19.895 -6.450 41.864 1.00 92.50 190 ILE A O 1
ATOM 1537 N N . GLU A 1 191 ? -19.893 -8.526 41.045 1.00 92.06 191 GLU A N 1
ATOM 1538 C CA . GLU A 1 191 ? -21.065 -8.959 41.832 1.00 92.06 191 GLU A CA 1
ATOM 1539 C C . GLU A 1 191 ? -20.824 -8.899 43.347 1.00 92.06 191 GLU A C 1
ATOM 1541 O O . GLU A 1 191 ? -21.702 -8.467 44.108 1.00 92.06 191 GLU A O 1
ATOM 1546 N N . LYS A 1 192 ? -19.630 -9.294 43.804 1.00 93.25 192 LYS A N 1
ATOM 1547 C CA . LYS A 1 192 ? -19.243 -9.176 45.217 1.00 93.25 192 LYS A CA 1
ATOM 1548 C C . LYS A 1 192 ? -19.164 -7.713 45.645 1.00 93.25 192 LYS A C 1
ATOM 1550 O O . LYS A 1 192 ? -19.624 -7.384 46.737 1.00 93.25 192 LYS A O 1
ATOM 1555 N N . MET A 1 193 ? -18.660 -6.824 44.788 1.00 91.31 193 MET A N 1
ATOM 1556 C CA . MET A 1 193 ? -18.616 -5.383 45.065 1.00 91.31 193 MET A CA 1
ATOM 1557 C C . MET A 1 193 ? -20.019 -4.779 45.190 1.00 91.31 193 MET A C 1
ATOM 1559 O O . MET A 1 193 ? -20.261 -4.010 46.119 1.00 91.31 193 MET A O 1
ATOM 1563 N N . PHE A 1 194 ? -20.968 -5.175 44.332 1.00 91.62 194 PHE A N 1
ATOM 1564 C CA . PHE A 1 194 ? -22.375 -4.784 44.482 1.00 91.62 194 PHE A CA 1
ATOM 1565 C C . PHE A 1 194 ? -22.976 -5.282 45.801 1.00 91.62 194 PHE A C 1
ATOM 1567 O O . PHE A 1 194 ? -23.729 -4.552 46.441 1.00 91.62 194 PHE A O 1
ATOM 1574 N N . THR A 1 195 ? -22.635 -6.501 46.228 1.00 92.06 195 THR A N 1
ATOM 1575 C CA . THR A 1 195 ? -23.095 -7.053 47.513 1.00 92.06 195 THR A CA 1
ATOM 1576 C C . THR A 1 195 ? -22.538 -6.243 48.686 1.00 92.06 195 THR A C 1
ATOM 1578 O O . THR A 1 195 ? -23.300 -5.817 49.550 1.00 92.06 195 THR A O 1
ATOM 1581 N N . ALA A 1 196 ? -21.237 -5.938 48.669 1.00 89.69 196 ALA A N 1
ATOM 1582 C CA . ALA A 1 196 ? -20.600 -5.099 49.681 1.00 89.69 196 ALA A CA 1
ATOM 1583 C C . ALA A 1 196 ? -21.209 -3.687 49.724 1.00 89.69 196 ALA A C 1
ATOM 1585 O O . ALA A 1 196 ? -21.430 -3.141 50.801 1.00 89.69 196 ALA A O 1
ATOM 1586 N N . PHE A 1 197 ? -21.526 -3.091 48.570 1.00 90.69 197 PHE A N 1
ATOM 1587 C CA . PHE A 1 197 ? -22.209 -1.797 48.511 1.00 90.69 197 PHE A CA 1
ATOM 1588 C C . PHE A 1 197 ? -23.580 -1.834 49.210 1.00 90.69 197 PHE A C 1
ATOM 1590 O O . PHE A 1 197 ? -23.890 -0.934 49.991 1.00 90.69 197 PHE A O 1
ATOM 1597 N N . GLU A 1 198 ? -24.393 -2.870 48.974 1.00 86.62 198 GLU A N 1
ATOM 1598 C CA . GLU A 1 198 ? -25.701 -3.027 49.633 1.00 86.62 198 GLU A CA 1
ATOM 1599 C C . GLU A 1 198 ? -25.563 -3.188 51.155 1.00 86.62 198 GLU A C 1
ATOM 1601 O O . GLU A 1 198 ? -26.362 -2.629 51.909 1.00 86.62 198 GLU A O 1
ATOM 1606 N N . GLU A 1 199 ? -24.527 -3.891 51.621 1.00 88.06 199 GLU A N 1
ATOM 1607 C CA . GLU A 1 199 ? -24.213 -4.012 53.049 1.00 88.06 199 GLU A CA 1
ATOM 1608 C C . GLU A 1 199 ? -23.884 -2.648 53.676 1.00 88.06 199 GLU A C 1
ATOM 1610 O O . GLU A 1 199 ? -24.451 -2.302 54.716 1.00 88.06 199 GLU A O 1
ATOM 1615 N N . TRP A 1 200 ? -23.039 -1.833 53.029 1.00 84.38 200 TRP A N 1
ATOM 1616 C CA . TRP A 1 200 ? -22.710 -0.481 53.506 1.00 84.38 200 TRP A CA 1
ATOM 1617 C C . TRP A 1 200 ? -23.916 0.466 53.466 1.00 84.38 200 TRP A C 1
ATOM 1619 O O . TRP A 1 200 ? -24.114 1.250 54.397 1.00 84.38 200 TRP A O 1
ATOM 1629 N N . MET A 1 201 ? -24.768 0.357 52.442 1.00 81.56 201 MET A N 1
ATOM 1630 C CA . MET A 1 201 ? -26.028 1.104 52.359 1.00 81.56 201 MET A CA 1
ATOM 1631 C C . MET A 1 201 ? -27.003 0.715 53.474 1.00 81.56 201 MET A C 1
ATOM 1633 O O . MET A 1 201 ? -27.639 1.590 54.062 1.00 81.56 201 MET A O 1
ATOM 1637 N N . PHE A 1 202 ? -27.111 -0.576 53.806 1.00 80.81 202 PHE A N 1
ATOM 1638 C CA . PHE A 1 202 ? -27.936 -1.045 54.922 1.00 80.81 202 PHE A CA 1
ATOM 1639 C C . PHE A 1 202 ? -27.378 -0.584 56.275 1.00 80.81 202 PHE A C 1
ATOM 1641 O O . PHE A 1 202 ? -28.137 -0.160 57.149 1.00 80.81 202 PHE A O 1
ATOM 1648 N N . ALA A 1 203 ? -26.051 -0.594 56.426 1.00 79.62 203 ALA A N 1
ATOM 1649 C CA . ALA A 1 203 ? -25.354 -0.069 57.596 1.00 79.62 203 ALA A CA 1
ATOM 1650 C C . ALA A 1 203 ? -25.398 1.468 57.704 1.00 79.62 203 ALA A C 1
ATOM 1652 O O . ALA A 1 203 ? -24.965 2.007 58.716 1.00 79.62 203 ALA A O 1
ATOM 1653 N N . SER A 1 204 ? -25.958 2.179 56.713 1.00 74.38 204 SER A N 1
ATOM 1654 C CA . SER A 1 204 ? -25.998 3.650 56.643 1.00 74.38 204 SER A CA 1
ATOM 1655 C C . SER A 1 204 ? -24.610 4.317 56.602 1.00 74.38 204 SER A C 1
ATOM 1657 O O . SER A 1 204 ? -24.460 5.477 56.988 1.00 74.38 204 SER A O 1
ATOM 1659 N N . GLU A 1 205 ? -23.593 3.606 56.108 1.00 77.25 205 GLU A N 1
ATOM 1660 C CA . GLU A 1 205 ? -22.223 4.105 55.933 1.00 77.25 205 GLU A CA 1
ATOM 1661 C C . GLU A 1 205 ? -21.997 4.605 54.492 1.00 77.25 205 GLU A C 1
ATOM 1663 O O . GLU A 1 205 ? -21.331 3.966 53.674 1.00 77.25 205 GLU A O 1
ATOM 1668 N N . PHE A 1 206 ? -22.569 5.768 54.165 1.00 77.50 206 PHE A N 1
ATOM 1669 C CA . PHE A 1 206 ? -22.605 6.282 52.785 1.00 77.50 206 PHE A CA 1
ATOM 1670 C C . PHE A 1 206 ? -21.242 6.655 52.199 1.00 77.50 206 PHE A C 1
ATOM 1672 O O . PHE A 1 206 ? -21.068 6.522 50.996 1.00 77.50 206 PHE A O 1
ATOM 1679 N N . GLU A 1 207 ? -20.270 7.073 53.011 1.00 76.25 207 GLU A N 1
ATOM 1680 C CA . GLU A 1 207 ? -18.918 7.393 52.518 1.00 76.25 207 GLU A CA 1
ATOM 1681 C C . GLU A 1 207 ? -18.207 6.149 51.970 1.00 76.25 207 GLU A C 1
ATOM 1683 O O . GLU A 1 207 ? -17.568 6.183 50.918 1.00 76.25 207 GLU A O 1
ATOM 1688 N N . LYS A 1 208 ? -18.359 5.008 52.652 1.00 82.44 208 LYS A N 1
ATOM 1689 C CA . LYS A 1 208 ? -17.805 3.737 52.171 1.00 82.44 208 LYS A CA 1
ATOM 1690 C C . LYS A 1 208 ? -18.573 3.217 50.962 1.00 82.44 208 LYS A C 1
ATOM 1692 O O . LYS A 1 208 ? -17.956 2.666 50.052 1.00 82.44 208 LYS A O 1
ATOM 1697 N N . ALA A 1 209 ? -19.891 3.416 50.936 1.00 82.81 209 ALA A N 1
ATOM 1698 C CA . ALA A 1 209 ? -20.713 3.101 49.773 1.00 82.81 209 ALA A CA 1
ATOM 1699 C C . ALA A 1 209 ? -20.285 3.929 48.545 1.00 82.81 209 ALA A C 1
ATOM 1701 O O . ALA A 1 209 ? -20.130 3.367 47.466 1.00 82.81 209 ALA A O 1
ATOM 1702 N N . GLU A 1 210 ? -19.994 5.221 48.715 1.00 82.75 210 GLU A N 1
ATOM 1703 C CA . GLU A 1 210 ? -19.492 6.098 47.651 1.00 82.75 210 GLU A CA 1
ATOM 1704 C C . GLU A 1 210 ? -18.142 5.615 47.105 1.00 82.75 210 GLU A C 1
ATOM 1706 O O . GLU A 1 210 ? -17.998 5.426 45.896 1.00 82.75 210 GLU A O 1
ATOM 1711 N N . SER A 1 211 ? -17.183 5.313 47.991 1.00 87.75 211 SER A N 1
ATOM 1712 C CA . SER A 1 211 ? -15.898 4.722 47.592 1.00 87.75 211 SER A CA 1
ATOM 1713 C C . SER A 1 211 ? -16.098 3.419 46.815 1.00 87.75 211 SER A C 1
ATOM 1715 O O . SER A 1 211 ? -15.471 3.213 45.779 1.00 87.75 211 SER A O 1
ATOM 1717 N N . LYS A 1 212 ? -17.004 2.544 47.273 1.00 89.19 212 LYS A N 1
ATOM 1718 C CA . LYS A 1 212 ? -17.299 1.285 46.575 1.00 89.19 212 LYS A CA 1
ATOM 1719 C C . LYS A 1 212 ? -17.986 1.500 45.232 1.00 89.19 212 LYS A C 1
ATOM 1721 O O . LYS A 1 212 ? -17.687 0.770 44.293 1.00 89.19 212 LYS A O 1
ATOM 1726 N N . SER A 1 213 ? -18.857 2.499 45.113 1.00 88.94 213 SER A N 1
ATOM 1727 C CA . SER A 1 213 ? -19.478 2.884 43.843 1.00 88.94 213 SER A CA 1
ATOM 1728 C C . SER A 1 213 ? -18.429 3.348 42.828 1.00 88.94 213 SER A C 1
ATOM 1730 O O . SER A 1 213 ? -18.504 2.972 41.659 1.00 88.94 213 SER A O 1
ATOM 1732 N N . ALA A 1 214 ? -17.425 4.114 43.267 1.00 89.69 214 ALA A N 1
ATOM 1733 C CA . ALA A 1 214 ? -16.312 4.527 42.415 1.00 89.69 214 ALA A CA 1
ATOM 1734 C C . ALA A 1 214 ? -15.480 3.324 41.935 1.00 89.69 214 ALA A C 1
ATOM 1736 O O . ALA A 1 214 ? -15.235 3.201 40.736 1.00 89.69 214 ALA A O 1
ATOM 1737 N N . GLU A 1 215 ? -15.136 2.395 42.834 1.00 92.62 215 GLU A N 1
ATOM 1738 C CA . GLU A 1 215 ? -14.423 1.165 42.462 1.00 92.62 215 GLU A CA 1
ATOM 1739 C C . GLU A 1 215 ? -15.226 0.312 41.456 1.00 92.62 215 GLU A C 1
ATOM 1741 O O . GLU A 1 215 ? -14.658 -0.209 40.497 1.00 92.62 215 GLU A O 1
ATOM 1746 N N . ILE A 1 216 ? -16.550 0.178 41.639 1.00 92.81 216 ILE A N 1
ATOM 1747 C CA . ILE A 1 216 ? -17.423 -0.545 40.694 1.00 92.81 216 ILE A CA 1
ATOM 1748 C C . ILE A 1 216 ? -17.387 0.126 39.319 1.00 92.81 216 ILE A C 1
ATOM 1750 O O . ILE A 1 216 ? -17.291 -0.560 38.304 1.00 92.81 216 ILE A O 1
ATOM 1754 N N . ASN A 1 217 ? -17.465 1.456 39.275 1.00 92.06 217 ASN A N 1
ATOM 1755 C CA . ASN A 1 217 ? -17.440 2.210 38.026 1.00 92.06 217 ASN A CA 1
ATOM 1756 C C . ASN A 1 217 ? -16.113 2.020 37.267 1.00 92.06 217 ASN A C 1
ATOM 1758 O O . ASN A 1 217 ? -16.117 1.805 36.056 1.00 92.06 217 ASN A O 1
ATOM 1762 N N . GLU A 1 218 ? -14.978 2.031 37.973 1.00 93.31 218 GLU A N 1
ATOM 1763 C CA . GLU A 1 218 ? -13.669 1.737 37.378 1.00 93.31 218 GLU A CA 1
ATOM 1764 C C . GLU A 1 218 ? -13.593 0.299 36.843 1.00 93.31 218 GLU A C 1
ATOM 1766 O O . GLU A 1 218 ? -13.193 0.091 35.696 1.00 93.31 218 GLU A O 1
ATOM 1771 N N . ALA A 1 219 ? -14.044 -0.691 37.621 1.00 92.19 219 ALA A N 1
ATOM 1772 C CA . ALA A 1 219 ? -14.073 -2.089 37.189 1.00 92.19 219 ALA A CA 1
ATOM 1773 C C . ALA A 1 219 ? -14.980 -2.303 35.960 1.00 92.19 219 ALA A C 1
ATOM 1775 O O . ALA A 1 219 ? -14.609 -3.018 35.025 1.00 92.19 219 ALA A O 1
ATOM 1776 N N . LEU A 1 220 ? -16.139 -1.634 35.913 1.00 92.62 220 LEU A N 1
ATOM 1777 C CA . LEU A 1 220 ? -17.037 -1.648 34.755 1.00 92.62 220 LEU A CA 1
ATOM 1778 C C . LEU A 1 220 ? -16.396 -1.017 33.515 1.00 92.62 220 LEU A C 1
ATOM 1780 O O . LEU A 1 220 ? -16.567 -1.532 32.409 1.00 92.62 220 LEU A O 1
ATOM 1784 N N . ALA A 1 221 ? -15.635 0.067 33.674 1.00 90.81 221 ALA A N 1
ATOM 1785 C CA . ALA A 1 221 ? -14.916 0.684 32.565 1.00 90.81 221 ALA A CA 1
ATOM 1786 C C . ALA A 1 221 ? -13.834 -0.251 31.993 1.00 90.81 221 ALA A C 1
ATOM 1788 O O . ALA A 1 221 ? -13.711 -0.368 30.770 1.00 90.81 221 ALA A O 1
ATOM 1789 N N . VAL A 1 222 ? -13.094 -0.954 32.861 1.00 89.56 222 VAL A N 1
ATOM 1790 C CA . VAL A 1 222 ? -12.065 -1.928 32.458 1.00 89.56 222 VAL A CA 1
ATOM 1791 C C . VAL A 1 222 ? -12.684 -3.083 3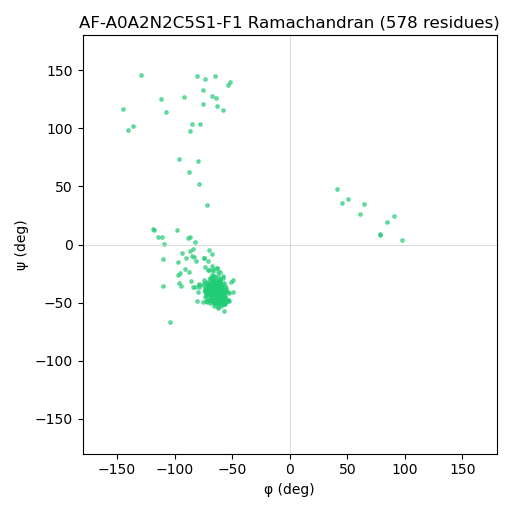1.675 1.00 89.56 222 VAL A C 1
ATOM 1793 O O . VAL A 1 222 ? -12.276 -3.326 30.536 1.00 89.56 222 VAL A O 1
ATOM 1796 N N . ILE A 1 223 ? -13.706 -3.747 32.226 1.00 89.44 223 ILE A N 1
ATOM 1797 C CA . ILE A 1 223 ? -14.318 -4.908 31.565 1.00 89.44 223 ILE A CA 1
ATOM 1798 C C . ILE A 1 223 ? -15.003 -4.507 30.250 1.00 89.44 223 ILE A C 1
ATOM 1800 O O . ILE A 1 223 ? -14.937 -5.236 29.263 1.00 89.44 223 ILE A O 1
ATOM 1804 N N . LYS A 1 224 ? -15.597 -3.308 30.180 1.00 89.81 224 LYS A N 1
ATOM 1805 C CA . LYS A 1 224 ? -16.188 -2.774 28.945 1.00 89.81 224 LYS A CA 1
ATOM 1806 C C . LYS A 1 224 ? -15.132 -2.572 27.858 1.00 89.81 224 LYS A C 1
ATOM 1808 O O . LYS A 1 224 ? -15.320 -3.030 26.733 1.00 89.81 224 LYS A O 1
ATOM 1813 N N . ASN A 1 225 ? -13.993 -1.965 28.200 1.00 88.56 225 ASN A N 1
ATOM 1814 C CA . ASN A 1 225 ? -12.876 -1.808 27.268 1.00 88.56 225 ASN A CA 1
ATOM 1815 C C . ASN A 1 225 ? -12.323 -3.169 26.801 1.00 88.56 225 ASN A C 1
ATOM 1817 O O . ASN A 1 225 ? -12.040 -3.361 25.616 1.00 88.56 225 ASN A O 1
ATOM 1821 N N . GLN A 1 226 ? -12.218 -4.147 27.704 1.00 86.12 226 GLN A N 1
ATOM 1822 C CA . GLN A 1 226 ? -11.815 -5.509 27.353 1.00 86.12 226 GLN A CA 1
ATOM 1823 C C . GLN A 1 226 ? -12.808 -6.179 26.385 1.00 86.12 226 GLN A C 1
ATOM 1825 O O . GLN A 1 226 ? -12.383 -6.753 25.387 1.00 86.12 226 GLN A O 1
ATOM 1830 N N . ILE A 1 227 ? -14.123 -6.077 26.612 1.00 87.19 227 ILE A N 1
ATOM 1831 C CA . ILE A 1 227 ? -15.168 -6.672 25.747 1.00 87.19 227 ILE A CA 1
ATOM 1832 C C . ILE A 1 227 ? -15.160 -6.089 24.328 1.00 87.19 227 ILE A C 1
ATOM 1834 O O . ILE A 1 227 ? -15.533 -6.772 23.363 1.00 87.19 227 ILE A O 1
ATOM 1838 N N . ASP A 1 228 ? -14.759 -4.831 24.187 1.00 86.31 228 ASP A N 1
ATOM 1839 C CA . ASP A 1 228 ? -14.664 -4.171 22.890 1.00 86.31 228 ASP A CA 1
ATOM 1840 C C . ASP A 1 228 ? -13.356 -4.493 22.162 1.00 86.31 228 ASP A C 1
ATOM 1842 O O . ASP A 1 228 ? -13.378 -4.693 20.951 1.00 86.31 228 ASP A O 1
ATOM 1846 N N . THR A 1 229 ? -12.236 -4.625 22.878 1.00 85.38 229 THR A N 1
ATOM 1847 C CA . THR A 1 229 ? -10.905 -4.807 22.267 1.00 85.38 229 THR A CA 1
ATOM 1848 C C . THR A 1 229 ? -10.462 -6.266 22.121 1.00 85.38 229 THR A C 1
ATOM 1850 O O . THR A 1 229 ? -9.818 -6.615 21.129 1.00 85.38 229 THR A O 1
ATOM 1853 N N . LEU A 1 230 ? -10.808 -7.147 23.069 1.00 86.12 230 LEU A N 1
ATOM 1854 C CA . LEU A 1 230 ? -10.389 -8.555 23.066 1.00 86.12 230 LEU A CA 1
ATOM 1855 C C . LEU A 1 230 ? -10.816 -9.325 21.809 1.00 86.12 230 LEU A C 1
ATOM 1857 O O . LEU A 1 230 ? -9.972 -10.052 21.285 1.00 86.12 230 LEU A O 1
ATOM 1861 N N . PRO A 1 231 ? -12.058 -9.212 21.289 1.00 86.19 231 PRO A N 1
ATOM 1862 C CA . PRO A 1 231 ? -12.478 -9.987 20.120 1.00 86.19 231 PRO A CA 1
ATOM 1863 C C . PRO A 1 231 ? -11.570 -9.767 18.905 1.00 86.19 231 PRO A C 1
ATOM 1865 O O . PRO A 1 231 ? -11.122 -10.731 18.276 1.00 86.19 231 PRO A O 1
ATOM 1868 N N . ASP A 1 232 ? -11.247 -8.505 18.621 1.00 86.69 232 ASP A N 1
ATOM 1869 C CA . ASP A 1 232 ? -10.408 -8.125 17.488 1.00 86.69 232 ASP A CA 1
ATOM 1870 C C . ASP A 1 232 ? -8.971 -8.615 17.693 1.00 86.69 232 ASP A C 1
ATOM 1872 O O . ASP A 1 232 ? -8.397 -9.245 16.799 1.00 86.69 232 ASP A O 1
ATOM 1876 N N . LEU A 1 233 ? -8.417 -8.429 18.895 1.00 86.12 233 LEU A N 1
ATOM 1877 C CA . LEU A 1 233 ? -7.068 -8.883 19.242 1.00 86.12 233 LEU A CA 1
ATOM 1878 C C . LEU A 1 233 ? -6.928 -10.409 19.202 1.00 86.12 233 LEU A C 1
ATOM 1880 O O . LEU A 1 233 ? -5.950 -10.922 18.660 1.00 86.12 233 LEU A O 1
ATOM 1884 N N . ILE A 1 234 ? -7.916 -11.153 19.703 1.00 85.75 234 ILE A N 1
ATOM 1885 C CA . ILE A 1 234 ? -7.937 -12.621 19.646 1.00 85.75 234 ILE A CA 1
ATOM 1886 C C . ILE A 1 234 ? -8.003 -13.090 18.191 1.00 85.75 234 ILE A C 1
ATOM 1888 O O . ILE A 1 234 ? -7.293 -14.027 17.813 1.00 85.75 234 ILE A O 1
ATOM 1892 N N . SER A 1 235 ? -8.821 -12.442 17.355 1.00 85.88 235 SER A N 1
ATOM 1893 C CA . SER A 1 235 ? -8.915 -12.779 15.930 1.00 85.88 235 SER A CA 1
ATOM 1894 C C . SER A 1 235 ? -7.579 -12.577 15.204 1.00 85.88 235 SER A C 1
ATOM 1896 O O . SER A 1 235 ? -7.169 -13.410 14.387 1.00 85.88 235 SER A O 1
ATOM 1898 N N . LEU A 1 236 ? -6.859 -11.515 15.561 1.00 86.44 236 LEU A N 1
ATOM 1899 C CA . LEU A 1 236 ? -5.568 -11.175 14.991 1.00 86.44 236 LEU A CA 1
ATOM 1900 C C . LEU A 1 236 ? -4.482 -12.147 15.475 1.00 86.44 236 LEU A C 1
ATOM 1902 O O . LEU A 1 236 ? -3.786 -12.735 14.645 1.00 86.44 236 LEU A O 1
ATOM 1906 N N . ALA A 1 237 ? -4.384 -12.387 16.784 1.00 85.62 237 ALA A N 1
ATOM 1907 C CA . ALA A 1 237 ? -3.355 -13.235 17.384 1.00 85.62 237 ALA A CA 1
ATOM 1908 C C . ALA A 1 237 ? -3.537 -14.733 17.081 1.00 85.62 237 ALA A C 1
ATOM 1910 O O . ALA A 1 237 ? -2.560 -15.448 16.875 1.00 85.62 237 ALA A O 1
ATOM 1911 N N . LYS A 1 238 ? -4.777 -15.235 17.029 1.00 83.94 238 LYS A N 1
ATOM 1912 C CA . LYS A 1 238 ? -5.058 -16.665 16.796 1.00 83.94 238 LYS A CA 1
ATOM 1913 C C . LYS A 1 238 ? -5.337 -16.998 15.330 1.00 83.94 238 LYS A C 1
ATOM 1915 O O . LYS A 1 238 ? -5.179 -18.147 14.921 1.00 83.94 238 LYS A O 1
ATOM 1920 N N . GLY A 1 239 ? -5.792 -16.021 14.550 1.00 85.69 239 GLY A N 1
ATOM 1921 C CA . GLY A 1 239 ? -6.182 -16.210 13.156 1.00 85.69 239 GLY A CA 1
ATOM 1922 C C . GLY A 1 239 ? -5.144 -15.679 12.176 1.00 85.69 239 GLY A C 1
ATOM 1923 O O . GLY A 1 239 ? -4.547 -16.450 11.426 1.00 85.69 239 GLY A O 1
ATOM 1924 N N . LEU A 1 240 ? -4.958 -14.359 12.153 1.00 86.94 240 LEU A N 1
ATOM 1925 C CA . LEU A 1 240 ? -4.178 -13.683 11.111 1.00 86.94 240 LEU A CA 1
ATOM 1926 C C . LEU A 1 240 ? -2.667 -13.874 11.272 1.00 86.94 240 LEU A C 1
ATOM 1928 O O . LEU A 1 240 ? -2.009 -14.250 10.305 1.00 86.94 240 LEU A O 1
ATOM 1932 N N . LEU A 1 241 ? -2.114 -13.644 12.467 1.00 89.25 241 LEU A N 1
ATOM 1933 C CA . LEU A 1 241 ? -0.668 -13.738 12.705 1.00 89.25 241 LEU A CA 1
ATOM 1934 C C . LEU A 1 241 ? -0.101 -15.146 12.459 1.00 89.25 241 LEU A C 1
ATOM 1936 O O . LEU A 1 241 ? 0.918 -15.236 11.776 1.00 89.25 241 LEU A O 1
ATOM 1940 N N . PRO A 1 242 ? -0.740 -16.246 12.910 1.00 90.19 242 PRO A N 1
ATOM 1941 C CA . PRO A 1 242 ? -0.276 -17.595 12.594 1.00 90.19 242 PRO A CA 1
ATOM 1942 C C . PRO A 1 242 ? -0.283 -17.883 11.091 1.00 90.19 242 PRO A C 1
ATOM 1944 O O . PRO A 1 242 ? 0.684 -18.428 10.573 1.00 90.19 242 PRO A O 1
ATOM 1947 N N . ARG A 1 243 ? -1.322 -17.443 10.367 1.00 89.94 243 ARG A N 1
ATOM 1948 C CA . ARG A 1 243 ? -1.371 -17.578 8.902 1.00 89.94 243 ARG A CA 1
ATOM 1949 C C . ARG A 1 243 ? -0.246 -16.801 8.221 1.00 89.94 243 ARG A C 1
ATOM 1951 O O . ARG A 1 243 ? 0.419 -17.343 7.351 1.00 89.94 243 ARG A O 1
ATOM 1958 N N . LEU A 1 244 ? 0.005 -15.563 8.649 1.00 88.50 244 LEU A N 1
ATOM 1959 C CA . LEU A 1 244 ? 1.115 -14.750 8.143 1.00 88.50 244 LEU A CA 1
ATOM 1960 C C . LEU A 1 244 ? 2.481 -15.391 8.441 1.00 88.50 244 LEU A C 1
ATOM 1962 O O . LEU A 1 244 ? 3.366 -15.351 7.591 1.00 88.50 244 LEU A O 1
ATOM 1966 N N . LEU A 1 245 ? 2.659 -15.991 9.622 1.00 90.12 245 LEU A N 1
ATOM 1967 C CA . LEU A 1 245 ? 3.861 -16.752 9.976 1.00 90.12 245 LEU A CA 1
ATOM 1968 C C . LEU A 1 245 ? 4.060 -17.949 9.038 1.00 90.12 245 LEU A C 1
ATOM 1970 O O . LEU A 1 245 ? 5.157 -18.121 8.501 1.00 90.12 245 LEU A O 1
ATOM 1974 N N . ASP A 1 246 ? 3.005 -18.731 8.806 1.00 89.31 246 ASP A N 1
ATOM 1975 C CA . ASP A 1 246 ? 3.029 -19.876 7.894 1.00 89.31 246 ASP A CA 1
ATOM 1976 C C . ASP A 1 246 ? 3.330 -19.436 6.453 1.00 89.31 246 ASP A C 1
ATOM 1978 O O . ASP A 1 246 ? 4.177 -20.033 5.785 1.00 89.31 246 ASP A O 1
ATOM 1982 N N . ASP A 1 247 ? 2.713 -18.346 5.992 1.00 89.50 247 ASP A N 1
ATOM 1983 C CA . ASP A 1 247 ? 2.946 -17.772 4.666 1.00 89.50 247 ASP A CA 1
ATOM 1984 C C . ASP A 1 247 ? 4.401 -17.307 4.499 1.00 89.50 247 ASP A C 1
ATOM 1986 O O . ASP A 1 247 ? 5.030 -17.576 3.469 1.00 89.50 247 ASP A O 1
ATOM 1990 N N . VAL A 1 248 ? 4.978 -16.639 5.505 1.00 90.25 248 VAL A N 1
ATOM 1991 C CA . VAL A 1 248 ? 6.395 -16.236 5.496 1.00 90.25 248 VAL A CA 1
ATOM 1992 C C . VAL A 1 248 ? 7.300 -17.467 5.473 1.00 90.25 248 VAL A C 1
ATOM 1994 O O . VAL A 1 248 ? 8.229 -17.525 4.664 1.00 90.25 248 VAL A O 1
ATOM 1997 N N . ALA A 1 249 ? 7.032 -18.473 6.308 1.00 88.69 249 ALA A N 1
ATOM 1998 C CA . ALA A 1 249 ? 7.826 -19.699 6.375 1.00 88.69 249 ALA A CA 1
ATOM 1999 C C . ALA A 1 249 ? 7.775 -20.500 5.059 1.00 88.69 249 ALA A C 1
ATOM 2001 O O . ALA A 1 249 ? 8.805 -20.994 4.572 1.00 88.69 249 ALA A O 1
ATOM 2002 N N . PHE A 1 250 ? 6.592 -20.581 4.443 1.00 89.75 250 PHE A N 1
ATOM 2003 C CA . PHE A 1 250 ? 6.383 -21.223 3.150 1.00 89.75 250 PHE A CA 1
ATOM 2004 C C . PHE A 1 250 ? 7.128 -20.488 2.032 1.00 89.75 250 PHE A C 1
ATOM 2006 O O . PHE A 1 250 ? 7.917 -21.103 1.306 1.00 89.75 250 PHE A O 1
ATOM 2013 N N . ASN A 1 251 ? 6.949 -19.166 1.919 1.00 88.25 251 ASN A N 1
ATOM 2014 C CA . ASN A 1 251 ? 7.649 -18.362 0.915 1.00 88.25 251 ASN A CA 1
ATOM 2015 C C . ASN A 1 251 ? 9.170 -18.409 1.119 1.00 88.25 251 ASN A C 1
ATOM 2017 O O . ASN A 1 251 ? 9.914 -18.494 0.142 1.00 88.25 251 ASN A O 1
ATOM 2021 N N . TYR A 1 252 ? 9.644 -18.436 2.367 1.00 88.44 252 TY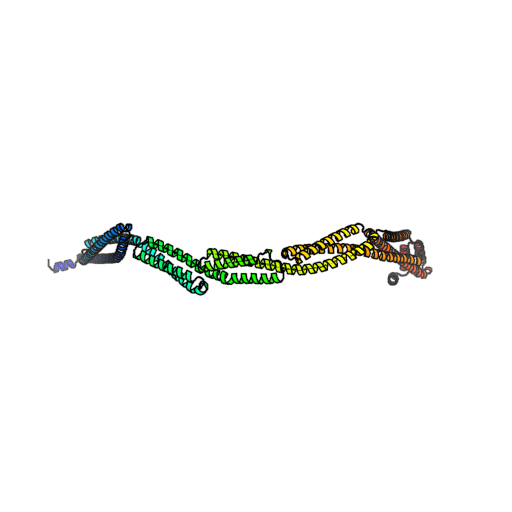R A N 1
ATOM 2022 C CA . TYR A 1 252 ? 11.070 -18.524 2.683 1.00 88.44 252 TYR A CA 1
ATOM 2023 C C . TYR A 1 252 ? 11.655 -19.837 2.180 1.00 88.44 252 TYR A C 1
ATOM 2025 O O . TYR A 1 252 ? 12.675 -19.837 1.493 1.00 88.44 252 TYR A O 1
ATOM 2033 N N . SER A 1 253 ? 10.970 -20.949 2.438 1.00 87.25 253 SER A N 1
ATOM 2034 C CA . SER A 1 253 ? 11.378 -22.268 1.953 1.00 87.25 253 SER A CA 1
ATOM 2035 C C . SER A 1 253 ? 11.372 -22.336 0.425 1.00 87.25 253 SER A C 1
ATOM 2037 O O . SER A 1 253 ? 12.343 -22.808 -0.167 1.00 87.25 253 SER A O 1
ATOM 2039 N N . ARG A 1 254 ? 10.330 -21.799 -0.224 1.00 89.75 254 ARG A N 1
ATOM 2040 C CA . ARG A 1 254 ? 10.207 -21.749 -1.690 1.00 89.75 254 ARG A CA 1
ATOM 2041 C C . ARG A 1 254 ? 11.349 -20.961 -2.337 1.00 89.75 254 ARG A C 1
ATOM 2043 O O . ARG A 1 254 ? 11.999 -21.451 -3.258 1.00 89.75 254 ARG A O 1
ATOM 2050 N N . ILE A 1 255 ? 11.618 -19.752 -1.848 1.00 85.69 255 ILE A N 1
ATOM 2051 C CA . ILE A 1 255 ? 12.647 -18.859 -2.403 1.00 85.69 255 ILE A CA 1
ATOM 2052 C C . ILE A 1 255 ? 14.058 -19.391 -2.088 1.00 85.69 255 ILE A C 1
ATOM 2054 O O . ILE A 1 255 ? 14.959 -19.343 -2.929 1.00 85.69 255 ILE A O 1
ATOM 2058 N N . LYS A 1 256 ? 14.249 -20.008 -0.917 1.00 84.69 256 LYS A N 1
ATOM 2059 C CA . LYS A 1 256 ? 15.501 -20.688 -0.560 1.00 84.69 256 LYS A CA 1
ATOM 2060 C C . LYS A 1 256 ? 15.778 -21.905 -1.447 1.00 84.69 256 LYS A C 1
ATOM 2062 O O . LYS A 1 256 ? 16.930 -22.121 -1.810 1.00 84.69 256 LYS A O 1
ATOM 2067 N N . GLN A 1 257 ? 14.752 -22.664 -1.843 1.00 84.81 257 GLN A N 1
ATOM 2068 C CA . GLN A 1 257 ? 14.892 -23.776 -2.796 1.00 84.81 257 GLN A CA 1
ATOM 2069 C C . GLN A 1 257 ? 15.276 -23.301 -4.203 1.00 84.81 257 GLN A C 1
ATOM 2071 O O . GLN A 1 257 ? 16.124 -23.929 -4.835 1.00 84.81 257 GLN A O 1
ATOM 2076 N N . LYS A 1 258 ? 14.733 -22.164 -4.668 1.00 80.12 258 LYS A N 1
ATOM 2077 C CA . LYS A 1 258 ? 15.213 -21.496 -5.896 1.00 80.12 258 LYS A CA 1
ATOM 2078 C C . LYS A 1 258 ? 16.689 -21.083 -5.790 1.00 80.12 258 LYS A C 1
ATOM 2080 O O . LYS A 1 258 ? 17.387 -20.964 -6.794 1.00 80.12 258 LYS A O 1
ATOM 2085 N N . GLY A 1 259 ? 17.187 -20.918 -4.565 1.00 75.75 259 GLY A N 1
ATOM 2086 C CA . GLY A 1 259 ? 18.587 -20.648 -4.275 1.00 75.75 259 GLY A CA 1
ATOM 2087 C C . GLY A 1 259 ? 18.933 -19.164 -4.229 1.00 75.75 259 GLY A C 1
ATOM 2088 O O . GLY A 1 259 ? 20.096 -18.836 -4.460 1.00 75.75 259 GLY A O 1
ATOM 2089 N N . VAL A 1 260 ? 17.951 -18.304 -3.941 1.00 80.12 260 VAL A N 1
ATOM 2090 C CA . VAL A 1 260 ? 18.135 -16.865 -3.706 1.00 80.12 260 VAL A CA 1
ATOM 2091 C C . VAL A 1 260 ? 18.787 -16.640 -2.340 1.00 80.12 260 VAL A C 1
ATOM 2093 O O . VAL A 1 260 ? 18.488 -17.336 -1.364 1.00 80.12 260 VAL A O 1
ATOM 2096 N N . PHE A 1 261 ? 19.685 -15.660 -2.250 1.00 78.06 261 PHE A N 1
ATOM 2097 C CA . PHE A 1 261 ? 20.370 -15.328 -1.006 1.00 78.06 261 PHE A CA 1
ATOM 2098 C C . PHE A 1 261 ? 19.472 -14.514 -0.061 1.00 78.06 261 PHE A C 1
ATOM 2100 O O . PHE A 1 261 ? 19.299 -13.309 -0.220 1.00 78.06 261 PHE A O 1
ATOM 2107 N N . LEU A 1 262 ? 18.939 -15.172 0.973 1.00 79.69 262 LEU A N 1
ATOM 2108 C CA . LEU A 1 262 ? 18.053 -14.554 1.972 1.00 79.69 262 LEU A CA 1
ATOM 2109 C C . LEU A 1 262 ? 18.682 -14.413 3.368 1.00 79.69 262 LEU A C 1
ATOM 2111 O O . LEU A 1 262 ? 17.999 -14.028 4.314 1.00 79.69 262 LEU A O 1
ATOM 2115 N N . ASN A 1 263 ? 19.971 -14.728 3.538 1.00 76.69 263 ASN A N 1
ATOM 2116 C CA . ASN A 1 263 ? 20.585 -14.764 4.873 1.00 76.69 263 ASN A CA 1
ATOM 2117 C C . ASN A 1 263 ? 20.625 -13.383 5.551 1.00 76.69 263 ASN A C 1
ATOM 2119 O O . ASN A 1 263 ? 20.503 -13.309 6.768 1.00 76.69 263 ASN A O 1
ATOM 2123 N N . HIS A 1 264 ? 20.732 -12.302 4.773 1.00 76.94 264 HIS A N 1
ATOM 2124 C CA . HIS A 1 264 ? 20.748 -10.926 5.283 1.00 76.94 264 HIS A CA 1
ATOM 2125 C C . HIS A 1 264 ? 19.420 -10.484 5.927 1.00 76.94 264 HIS A C 1
ATOM 2127 O O . HIS A 1 264 ? 19.413 -9.558 6.729 1.00 76.94 264 HIS A O 1
ATOM 2133 N N . LEU A 1 265 ? 18.305 -11.147 5.597 1.00 77.19 265 LEU A N 1
ATOM 2134 C CA . LEU A 1 265 ? 16.979 -10.854 6.154 1.00 77.19 265 LEU A CA 1
ATOM 2135 C C . LEU A 1 265 ? 16.746 -11.517 7.516 1.00 77.19 265 LEU A C 1
ATOM 2137 O O . LEU A 1 265 ? 15.736 -11.244 8.159 1.00 77.19 265 LEU A O 1
ATOM 2141 N N . GLU A 1 266 ? 17.633 -12.429 7.931 1.00 83.06 266 GLU A N 1
ATOM 2142 C CA . GLU A 1 266 ? 17.532 -13.189 9.183 1.00 83.06 266 GLU A CA 1
ATOM 2143 C C . GLU A 1 266 ? 16.127 -13.772 9.448 1.00 83.06 266 GLU A C 1
ATOM 2145 O O . GLU A 1 266 ? 15.667 -13.842 10.587 1.00 83.06 266 GLU A O 1
ATOM 2150 N N . VAL A 1 267 ? 15.431 -14.208 8.387 1.00 81.94 267 VAL A N 1
ATOM 2151 C CA . VAL A 1 267 ? 14.008 -14.598 8.433 1.00 81.94 267 VAL A CA 1
ATOM 2152 C C . VAL A 1 267 ? 13.736 -15.649 9.512 1.00 81.94 267 VAL A C 1
ATOM 2154 O O . VAL A 1 267 ? 12.775 -15.506 10.254 1.00 81.94 267 VAL A O 1
ATOM 2157 N N . SER A 1 268 ? 14.612 -16.648 9.676 1.00 83.06 268 SER A N 1
ATOM 2158 C CA . SER A 1 268 ? 14.462 -17.677 10.720 1.00 83.06 268 SER A CA 1
ATOM 2159 C C . SER A 1 268 ? 14.454 -17.086 12.132 1.00 83.06 268 SER A C 1
ATOM 2161 O O . SER A 1 268 ? 13.557 -17.391 12.904 1.00 83.06 268 SER A O 1
ATOM 2163 N N . LYS A 1 269 ? 15.401 -16.191 12.454 1.00 86.19 269 LYS A N 1
ATOM 2164 C CA . LYS A 1 269 ? 15.468 -15.557 13.781 1.00 86.19 269 LYS A CA 1
ATOM 2165 C C . LYS A 1 269 ? 14.239 -14.689 14.037 1.00 86.19 269 LYS A C 1
ATOM 2167 O O . LYS A 1 269 ? 13.719 -14.667 15.147 1.00 86.19 269 LYS A O 1
ATOM 2172 N N . ASN A 1 270 ? 13.782 -13.975 13.007 1.00 85.75 270 ASN A N 1
ATOM 2173 C CA . ASN A 1 270 ? 12.578 -13.155 13.084 1.00 85.75 270 ASN A CA 1
ATOM 2174 C C . ASN A 1 270 ? 11.325 -14.008 13.316 1.00 85.75 270 ASN A C 1
ATOM 2176 O O . ASN A 1 270 ? 10.514 -13.651 14.162 1.00 85.75 270 ASN A O 1
ATOM 2180 N N . LEU A 1 271 ? 11.182 -15.135 12.613 1.00 87.44 271 LEU A N 1
ATOM 2181 C CA . LEU A 1 271 ? 10.077 -16.074 12.815 1.00 87.44 271 LEU A CA 1
ATOM 2182 C C . LEU A 1 271 ? 10.091 -16.664 14.229 1.00 87.44 271 LEU A C 1
ATOM 2184 O O . LEU A 1 271 ? 9.050 -16.688 14.879 1.00 87.44 271 LEU A O 1
ATOM 2188 N N . ASP A 1 272 ? 11.261 -17.071 14.727 1.00 87.38 272 ASP A N 1
ATOM 2189 C CA . ASP A 1 272 ? 11.402 -17.614 16.080 1.00 87.38 272 ASP A CA 1
ATOM 2190 C C . ASP A 1 272 ? 11.011 -16.571 17.137 1.00 87.38 272 ASP A C 1
ATOM 2192 O O . ASP A 1 272 ? 10.201 -16.864 18.018 1.00 87.38 272 ASP A O 1
ATOM 2196 N N . LEU A 1 273 ? 11.511 -15.336 17.004 1.00 88.31 273 LEU A N 1
ATOM 2197 C CA . LEU A 1 273 ? 11.190 -14.228 17.906 1.00 88.31 273 LEU A CA 1
ATOM 2198 C C . LEU A 1 273 ? 9.694 -13.904 17.883 1.00 88.31 273 LEU A C 1
ATOM 2200 O O . LEU A 1 273 ? 9.082 -13.838 18.943 1.00 88.31 273 LEU A O 1
ATOM 2204 N N . ILE A 1 274 ? 9.093 -13.769 16.697 1.00 88.12 274 ILE A N 1
ATOM 2205 C CA . ILE A 1 274 ? 7.661 -13.468 16.553 1.00 88.12 274 ILE A CA 1
ATOM 2206 C C . ILE A 1 274 ? 6.804 -14.624 17.088 1.00 88.12 274 ILE A C 1
ATOM 2208 O O . ILE A 1 274 ? 5.758 -14.400 17.687 1.00 88.12 274 ILE A O 1
ATOM 2212 N N . SER A 1 275 ? 7.239 -15.876 16.926 1.00 87.75 275 SER A N 1
ATOM 2213 C CA . SER A 1 275 ? 6.524 -17.027 17.487 1.00 87.75 275 SER A CA 1
ATOM 2214 C C . SER A 1 275 ? 6.581 -17.071 19.019 1.00 87.75 275 SER A C 1
ATOM 2216 O O . SER A 1 275 ? 5.632 -17.533 19.656 1.00 87.75 275 SER A O 1
ATOM 2218 N N . ALA A 1 276 ? 7.682 -16.601 19.615 1.00 88.81 276 ALA A N 1
ATOM 2219 C CA . ALA A 1 276 ? 7.840 -16.506 21.059 1.00 88.81 276 ALA A CA 1
ATOM 2220 C C . ALA A 1 276 ? 6.986 -15.366 21.626 1.00 88.81 276 ALA A C 1
ATOM 2222 O O . ALA A 1 276 ? 6.196 -15.613 22.537 1.00 88.81 276 ALA A O 1
ATOM 2223 N N . THR A 1 277 ? 7.058 -14.171 21.030 1.00 88.69 277 THR A N 1
ATOM 2224 C CA . THR A 1 277 ? 6.234 -13.024 21.443 1.00 88.69 277 THR A CA 1
ATOM 2225 C C . THR A 1 277 ? 4.750 -13.320 21.267 1.00 88.69 277 THR A C 1
ATOM 2227 O O . THR A 1 277 ? 3.979 -13.087 22.187 1.00 88.69 277 THR A O 1
ATOM 2230 N N . LEU A 1 278 ? 4.342 -13.978 20.176 1.00 88.81 278 LEU A N 1
ATOM 2231 C CA . LEU A 1 278 ? 2.948 -14.377 19.978 1.00 88.81 278 LEU A CA 1
ATOM 2232 C C . LEU A 1 278 ? 2.449 -15.359 21.050 1.00 88.81 278 LEU A C 1
ATOM 2234 O O . LEU A 1 278 ? 1.286 -15.301 21.441 1.00 88.81 278 LEU A O 1
ATOM 2238 N N . LYS A 1 279 ? 3.298 -16.269 21.547 1.00 87.62 279 LYS A N 1
ATOM 2239 C CA . LYS A 1 279 ? 2.924 -17.158 22.663 1.00 87.62 279 LYS A CA 1
ATOM 2240 C C . LYS A 1 279 ? 2.725 -16.379 23.961 1.00 87.62 279 LYS A C 1
ATOM 2242 O O . LYS A 1 279 ? 1.782 -16.674 24.695 1.00 87.62 279 LYS A O 1
ATOM 2247 N N . GLU A 1 280 ? 3.589 -15.405 24.232 1.00 87.19 280 GLU A N 1
ATOM 2248 C CA . GLU A 1 280 ? 3.455 -14.504 25.379 1.00 87.19 280 GLU A CA 1
ATOM 2249 C C . GLU A 1 280 ? 2.188 -13.647 25.256 1.00 87.19 280 GLU A C 1
ATOM 2251 O O . GLU A 1 280 ? 1.381 -13.630 26.185 1.00 87.19 280 GLU A O 1
ATOM 2256 N N . ASP A 1 281 ? 1.932 -13.056 24.088 1.00 86.38 281 ASP A N 1
ATOM 2257 C CA . ASP A 1 281 ? 0.742 -12.246 23.811 1.00 86.38 281 ASP A CA 1
ATOM 2258 C C . ASP A 1 281 ? -0.543 -13.078 23.931 1.00 86.38 281 ASP A C 1
ATOM 2260 O O . ASP A 1 281 ? -1.508 -12.640 24.549 1.00 86.38 281 ASP A O 1
ATOM 2264 N N . LEU A 1 282 ? -0.560 -14.321 23.434 1.00 86.25 282 LEU A N 1
ATOM 2265 C CA . LEU A 1 282 ? -1.686 -15.240 23.638 1.00 86.25 282 LEU A CA 1
ATOM 2266 C C . LEU A 1 282 ? -1.905 -15.559 25.123 1.00 86.25 282 LEU A C 1
ATOM 2268 O O . LEU A 1 282 ? -3.046 -15.696 25.558 1.00 86.25 282 LEU A O 1
ATOM 2272 N N . SER A 1 283 ? -0.843 -15.671 25.923 1.00 85.44 283 SER A N 1
ATOM 2273 C CA . SER A 1 283 ? -0.988 -15.872 27.369 1.00 85.44 283 SER A CA 1
ATOM 2274 C C . SER A 1 283 ? -1.528 -14.623 28.080 1.00 85.44 283 SER A C 1
ATOM 2276 O O . SER A 1 283 ? -2.388 -14.749 28.949 1.00 85.44 283 SER A O 1
ATOM 2278 N N . ALA A 1 284 ? -1.104 -13.428 27.656 1.00 84.94 284 ALA A N 1
ATOM 2279 C CA . ALA A 1 284 ? -1.574 -12.149 28.182 1.00 84.94 284 ALA A CA 1
ATOM 2280 C C . ALA A 1 284 ? -3.040 -11.878 27.806 1.00 84.94 284 ALA A C 1
ATOM 2282 O O . ALA A 1 284 ? -3.840 -11.512 28.666 1.00 84.94 284 ALA A O 1
ATOM 2283 N N . LEU A 1 285 ? -3.427 -12.159 26.556 1.00 84.81 285 LEU A N 1
ATOM 2284 C CA . LEU A 1 285 ? -4.813 -12.068 26.093 1.00 84.81 285 LEU A CA 1
ATOM 2285 C C . LEU A 1 285 ? -5.724 -13.014 26.871 1.00 84.81 285 LEU A C 1
ATOM 2287 O O . LEU A 1 285 ? -6.841 -12.635 27.219 1.00 84.81 285 LEU A O 1
ATOM 2291 N N . ARG A 1 286 ? -5.244 -14.220 27.203 1.00 82.75 286 ARG A N 1
ATOM 2292 C CA . ARG A 1 286 ? -5.982 -15.163 28.052 1.00 82.75 286 ARG A CA 1
ATOM 2293 C C . ARG A 1 286 ? -6.258 -14.594 29.446 1.00 82.75 286 ARG A C 1
ATOM 2295 O O . ARG A 1 286 ? -7.298 -14.905 30.003 1.00 82.75 286 ARG A O 1
ATOM 2302 N N . GLN A 1 287 ? -5.357 -13.759 29.968 1.00 81.50 287 GLN A N 1
ATOM 2303 C CA . GLN A 1 287 ? -5.480 -13.059 31.253 1.00 81.50 287 GLN A CA 1
ATOM 2304 C C . GLN A 1 287 ? -6.203 -11.700 31.157 1.00 81.50 287 GLN A C 1
ATOM 2306 O O . GLN A 1 287 ? -6.236 -10.974 32.143 1.00 81.50 287 GLN A O 1
ATOM 2311 N N . GLY A 1 288 ? -6.745 -11.316 29.995 1.00 73.75 288 GLY A N 1
ATOM 2312 C CA . GLY A 1 288 ? -7.462 -10.041 29.825 1.00 73.75 288 GLY A CA 1
ATOM 2313 C C . GLY A 1 288 ? -6.568 -8.798 29.685 1.00 73.75 288 GLY A C 1
ATOM 2314 O O . GLY A 1 288 ? -7.073 -7.678 29.660 1.00 73.75 288 GLY A O 1
ATOM 2315 N N . LEU A 1 289 ? -5.246 -8.961 29.552 1.00 77.81 289 LEU A N 1
ATOM 2316 C CA . LEU A 1 289 ? -4.302 -7.850 29.387 1.00 77.81 289 LEU A CA 1
ATOM 2317 C C . LEU A 1 289 ? -4.202 -7.443 27.910 1.00 77.81 289 LEU A C 1
ATOM 2319 O O . LEU A 1 289 ? -3.554 -8.121 27.111 1.00 77.81 289 LEU A O 1
ATOM 2323 N N . THR A 1 290 ? -4.835 -6.327 27.544 1.00 77.50 290 THR A N 1
ATOM 2324 C CA . THR A 1 290 ? -4.992 -5.898 26.142 1.00 77.50 290 THR A CA 1
ATOM 2325 C C . THR A 1 290 ? -3.939 -4.895 25.667 1.00 77.50 290 THR A C 1
ATOM 2327 O O . THR A 1 290 ? -3.536 -4.965 24.506 1.00 77.50 290 THR A O 1
ATOM 2330 N N . ASP A 1 291 ? -3.440 -4.013 26.539 1.00 75.62 291 ASP A N 1
ATOM 2331 C CA . ASP A 1 291 ? -2.589 -2.880 26.132 1.00 75.62 291 ASP A CA 1
ATOM 2332 C C . ASP A 1 291 ? -1.267 -3.319 25.482 1.00 75.62 291 ASP A C 1
ATOM 2334 O O . ASP A 1 291 ? -0.974 -2.957 24.343 1.00 75.62 291 ASP A O 1
ATOM 2338 N N . ARG A 1 292 ? -0.486 -4.166 26.167 1.00 80.00 292 ARG A N 1
ATOM 2339 C CA . ARG A 1 292 ? 0.804 -4.655 25.641 1.00 80.00 292 ARG A CA 1
ATOM 2340 C C . ARG A 1 292 ? 0.628 -5.588 24.446 1.00 80.00 292 ARG A C 1
ATOM 2342 O O . ARG A 1 292 ? 1.379 -5.506 23.479 1.00 80.00 292 ARG A O 1
ATOM 2349 N N . ALA A 1 293 ? -0.385 -6.453 24.507 1.00 81.69 293 ALA A N 1
ATOM 2350 C CA . ALA A 1 293 ? -0.655 -7.426 23.456 1.00 81.69 293 ALA A CA 1
ATOM 2351 C C . ALA A 1 293 ? -1.014 -6.738 22.134 1.00 81.69 293 ALA A C 1
ATOM 2353 O O . ALA A 1 293 ? -0.602 -7.205 21.075 1.00 81.69 293 ALA A O 1
ATOM 2354 N N . LYS A 1 294 ? -1.739 -5.611 22.179 1.00 83.00 294 LYS A N 1
ATOM 2355 C CA . LYS A 1 294 ? -2.083 -4.831 20.987 1.00 83.00 294 LYS A CA 1
ATOM 2356 C C . LYS A 1 294 ? -0.847 -4.277 20.281 1.00 83.00 294 LYS A C 1
ATOM 2358 O O . LYS A 1 294 ? -0.700 -4.490 19.079 1.00 83.00 294 LYS A O 1
ATOM 2363 N N . GLU A 1 295 ? 0.039 -3.605 21.014 1.00 85.50 295 GLU A N 1
ATOM 2364 C CA . GLU A 1 295 ? 1.259 -3.019 20.446 1.00 85.50 295 GLU A CA 1
ATOM 2365 C C . GLU A 1 295 ? 2.154 -4.092 19.818 1.00 85.50 295 GLU A C 1
ATOM 2367 O O . GLU A 1 295 ? 2.541 -3.975 18.652 1.00 85.50 295 GLU A O 1
ATOM 2372 N N . HIS A 1 296 ? 2.406 -5.181 20.550 1.00 85.25 296 HIS A N 1
ATOM 2373 C CA . HIS A 1 296 ? 3.205 -6.297 20.052 1.00 85.25 296 HIS A CA 1
ATOM 2374 C C . HIS A 1 296 ? 2.578 -6.949 18.817 1.00 85.25 296 HIS A C 1
ATOM 2376 O O . HIS A 1 296 ? 3.271 -7.219 17.838 1.00 85.25 296 HIS A O 1
ATOM 2382 N N . CYS A 1 297 ? 1.262 -7.174 18.821 1.00 84.88 297 CYS A N 1
ATOM 2383 C CA . CYS A 1 297 ? 0.545 -7.753 17.690 1.00 84.88 297 CYS A CA 1
ATOM 2384 C C . CYS A 1 297 ? 0.657 -6.895 16.421 1.00 84.88 297 CYS A C 1
ATOM 2386 O O . CYS A 1 297 ? 0.928 -7.425 15.340 1.00 84.88 297 CYS A O 1
ATOM 2388 N N . GLU A 1 298 ? 0.475 -5.578 16.542 1.00 87.62 298 GLU A N 1
ATOM 2389 C CA . GLU A 1 298 ? 0.604 -4.646 15.419 1.00 87.62 298 GLU A CA 1
ATOM 2390 C C . GLU A 1 298 ? 2.050 -4.564 14.903 1.00 87.62 298 GLU A C 1
ATOM 2392 O O . GLU A 1 298 ? 2.278 -4.529 13.688 1.00 87.62 298 GLU A O 1
ATOM 2397 N N . GLU A 1 299 ? 3.039 -4.556 15.799 1.00 88.88 299 GLU A N 1
ATOM 2398 C CA . GLU A 1 299 ? 4.458 -4.558 15.432 1.00 88.88 299 GLU A CA 1
ATOM 2399 C C . GLU A 1 299 ? 4.855 -5.864 14.732 1.00 88.88 299 GLU A C 1
ATOM 2401 O O . GLU A 1 299 ? 5.456 -5.837 13.653 1.00 88.88 299 GLU A O 1
ATOM 2406 N N . ASN A 1 300 ? 4.448 -7.007 15.289 1.00 88.44 300 ASN A N 1
ATOM 2407 C CA . ASN A 1 300 ? 4.658 -8.329 14.707 1.00 88.44 300 ASN A CA 1
ATOM 2408 C C . ASN A 1 300 ? 4.025 -8.419 13.312 1.00 88.44 300 ASN A C 1
ATOM 2410 O O . ASN A 1 300 ? 4.674 -8.877 12.370 1.00 88.44 300 ASN A O 1
ATOM 2414 N N . GLN A 1 301 ? 2.795 -7.921 13.142 1.00 88.38 301 GLN A N 1
ATOM 2415 C CA . GLN A 1 301 ? 2.128 -7.888 11.841 1.00 88.38 301 GLN A CA 1
ATOM 2416 C C . GLN A 1 301 ? 2.923 -7.066 10.819 1.00 88.38 301 GLN A C 1
ATOM 2418 O O . GLN A 1 301 ? 3.176 -7.543 9.709 1.00 88.38 301 GLN A O 1
ATOM 2423 N N . LYS A 1 302 ? 3.351 -5.851 11.186 1.00 90.56 302 LYS A N 1
ATOM 2424 C CA . LYS A 1 302 ? 4.163 -4.988 10.311 1.00 90.56 302 LYS A CA 1
ATOM 2425 C C . LYS A 1 302 ? 5.484 -5.659 9.944 1.00 90.56 302 LYS A C 1
ATOM 2427 O O . LYS A 1 302 ? 5.868 -5.640 8.775 1.00 90.56 302 LYS A O 1
ATOM 2432 N N . ARG A 1 303 ? 6.157 -6.293 10.907 1.00 88.56 303 ARG A N 1
ATOM 2433 C CA . ARG A 1 303 ? 7.427 -6.998 10.689 1.00 88.56 303 ARG A CA 1
ATOM 2434 C C . ARG A 1 303 ? 7.265 -8.177 9.729 1.00 88.56 303 ARG A C 1
ATOM 2436 O O . ARG A 1 303 ? 8.065 -8.309 8.807 1.00 88.56 303 ARG A O 1
ATOM 2443 N N . LEU A 1 304 ? 6.211 -8.987 9.874 1.00 89.75 304 LEU A N 1
ATOM 2444 C CA . LEU A 1 304 ? 5.913 -10.085 8.941 1.00 89.75 304 LEU A CA 1
ATOM 2445 C C . LEU A 1 304 ? 5.631 -9.566 7.524 1.00 89.75 304 LEU A C 1
ATOM 2447 O O . LEU A 1 304 ? 6.173 -10.097 6.557 1.00 89.75 304 LEU A O 1
ATOM 2451 N N . GLN A 1 305 ? 4.844 -8.495 7.391 1.00 91.12 305 GLN A N 1
ATOM 2452 C CA . GLN A 1 305 ? 4.556 -7.8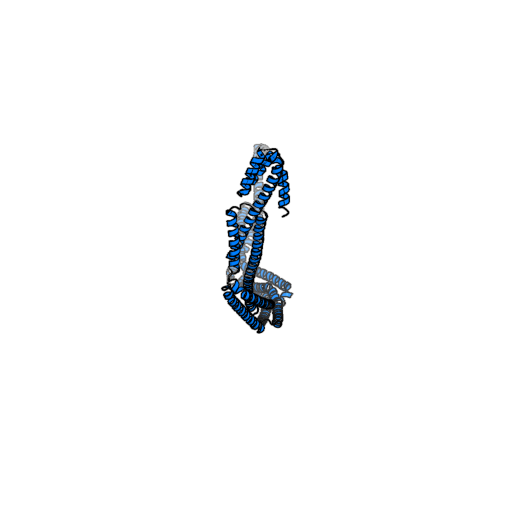82 6.089 1.00 91.12 30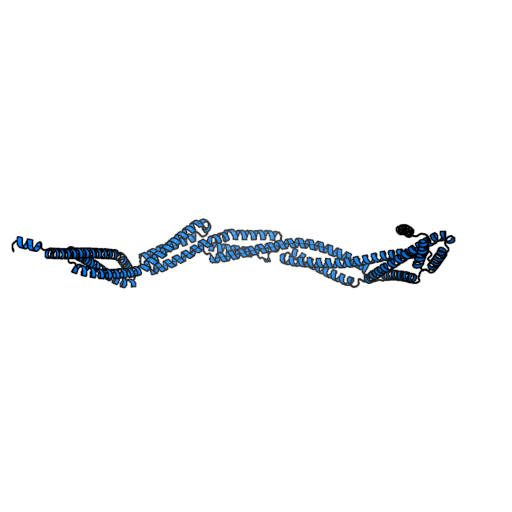5 GLN A CA 1
ATOM 2453 C C . GLN A 1 305 ? 5.811 -7.309 5.417 1.00 91.12 305 GLN A C 1
ATOM 2455 O O . GLN A 1 305 ? 6.003 -7.484 4.214 1.00 91.12 305 GLN A O 1
ATOM 2460 N N . GLN A 1 306 ? 6.693 -6.661 6.183 1.00 90.62 306 GLN A N 1
ATOM 2461 C CA . GLN A 1 306 ? 7.974 -6.166 5.675 1.00 90.62 306 GLN A CA 1
ATOM 2462 C C . GLN A 1 306 ? 8.880 -7.308 5.204 1.00 90.62 306 GLN A C 1
ATOM 2464 O O . GLN A 1 306 ? 9.500 -7.190 4.147 1.00 90.62 306 GLN A O 1
ATOM 2469 N N . LEU A 1 307 ? 8.924 -8.424 5.942 1.00 89.44 307 LEU A N 1
ATOM 2470 C CA . LEU A 1 307 ? 9.680 -9.611 5.539 1.00 89.44 307 LEU A CA 1
ATOM 2471 C C . LEU A 1 307 ? 9.133 -10.215 4.243 1.00 89.44 307 LEU A C 1
ATOM 2473 O O . LEU A 1 307 ? 9.921 -10.494 3.342 1.00 89.44 307 LEU A O 1
ATOM 2477 N N . LEU A 1 308 ? 7.807 -10.347 4.106 1.00 89.81 308 LEU A N 1
ATOM 2478 C CA . LEU A 1 308 ? 7.180 -10.804 2.860 1.00 89.81 308 LEU A CA 1
ATOM 2479 C C . LEU A 1 308 ? 7.553 -9.903 1.681 1.00 89.81 308 LEU A C 1
ATOM 2481 O O . LEU A 1 308 ? 8.043 -10.395 0.667 1.00 89.81 308 LEU A O 1
ATOM 2485 N N . ALA A 1 309 ? 7.388 -8.587 1.826 1.00 90.50 309 ALA A N 1
ATOM 2486 C CA . ALA A 1 309 ? 7.692 -7.634 0.763 1.00 90.50 309 ALA A CA 1
ATOM 2487 C C . ALA A 1 309 ? 9.178 -7.653 0.369 1.00 90.50 309 ALA A C 1
ATOM 2489 O O . ALA A 1 309 ? 9.513 -7.587 -0.816 1.00 90.50 309 ALA A O 1
ATOM 2490 N N . ALA A 1 310 ? 10.081 -7.766 1.345 1.00 88.31 310 ALA A N 1
ATOM 2491 C CA . ALA A 1 310 ? 11.509 -7.864 1.079 1.00 88.31 310 ALA A CA 1
ATOM 2492 C C . ALA A 1 310 ? 11.865 -9.177 0.364 1.00 88.31 310 ALA A C 1
ATOM 2494 O O . ALA A 1 310 ? 12.621 -9.163 -0.604 1.00 88.31 310 ALA A O 1
ATOM 2495 N N . MET A 1 311 ? 11.268 -10.298 0.772 1.00 87.62 311 MET A N 1
ATOM 2496 C CA . MET A 1 311 ? 11.460 -11.590 0.114 1.00 87.62 311 MET A CA 1
ATOM 2497 C C . MET A 1 311 ? 10.922 -11.602 -1.320 1.00 87.62 311 MET A C 1
ATOM 2499 O O . MET A 1 311 ? 11.599 -12.100 -2.215 1.00 87.62 311 MET A O 1
ATOM 2503 N N . GLU A 1 312 ? 9.748 -11.020 -1.566 1.00 88.88 312 GLU A N 1
ATOM 2504 C CA . GLU A 1 312 ? 9.213 -10.863 -2.923 1.00 88.88 312 GLU A CA 1
ATOM 2505 C C . GLU A 1 312 ? 10.108 -9.986 -3.801 1.00 88.88 312 GLU A C 1
ATOM 2507 O O . GLU A 1 312 ? 10.269 -10.259 -4.991 1.00 88.88 312 GLU A O 1
ATOM 2512 N N . ARG A 1 313 ? 10.697 -8.931 -3.228 1.00 88.75 313 ARG A N 1
ATOM 2513 C CA . ARG A 1 313 ? 11.642 -8.066 -3.939 1.00 88.75 313 ARG A CA 1
ATOM 2514 C C . ARG A 1 313 ? 12.892 -8.834 -4.358 1.00 88.75 313 ARG A C 1
ATOM 2516 O O . ARG A 1 313 ? 13.336 -8.668 -5.490 1.00 88.75 313 ARG A O 1
ATOM 2523 N N . GLU A 1 314 ? 13.430 -9.673 -3.476 1.00 87.56 314 GLU A N 1
ATOM 2524 C CA . GLU A 1 314 ? 14.579 -10.532 -3.782 1.00 87.56 314 GLU A CA 1
ATOM 2525 C C . GLU A 1 314 ? 14.232 -11.615 -4.817 1.00 87.56 314 GLU A C 1
ATOM 2527 O O . GLU A 1 314 ? 15.022 -11.847 -5.728 1.00 87.56 314 GLU A O 1
ATOM 2532 N N . ASP A 1 315 ? 13.046 -12.232 -4.736 1.00 86.94 315 ASP A N 1
ATOM 2533 C CA . ASP A 1 315 ? 12.584 -13.235 -5.713 1.00 86.94 315 ASP A CA 1
ATOM 2534 C C . ASP A 1 315 ? 12.449 -12.620 -7.117 1.00 86.94 315 ASP A C 1
ATOM 2536 O O . ASP A 1 315 ? 13.012 -13.128 -8.085 1.00 86.94 315 ASP A O 1
ATOM 2540 N N . LYS A 1 316 ? 11.793 -11.454 -7.220 1.00 88.81 316 LYS A N 1
ATOM 2541 C CA . LYS A 1 316 ? 11.666 -10.716 -8.488 1.00 88.81 316 LYS A CA 1
ATOM 2542 C C . LYS A 1 316 ? 13.018 -10.266 -9.029 1.00 88.81 316 LYS A C 1
ATOM 2544 O O . LYS A 1 316 ? 13.267 -10.393 -10.224 1.00 88.81 316 LYS A O 1
ATOM 2549 N N . ALA A 1 317 ? 13.899 -9.758 -8.166 1.00 87.75 317 ALA A N 1
ATOM 2550 C CA . ALA A 1 317 ? 15.230 -9.337 -8.582 1.00 87.75 317 ALA A CA 1
ATOM 2551 C C . ALA A 1 317 ? 16.060 -10.512 -9.112 1.00 87.75 317 ALA A C 1
ATOM 2553 O O . ALA A 1 317 ? 16.788 -10.351 -10.089 1.00 87.75 317 ALA A O 1
ATOM 2554 N N . PHE A 1 318 ? 15.927 -11.695 -8.511 1.00 86.75 318 PHE A N 1
ATOM 2555 C CA . PHE A 1 318 ? 16.594 -12.904 -8.981 1.00 86.75 318 PHE A CA 1
ATOM 2556 C C . PHE A 1 318 ? 16.098 -13.342 -10.367 1.00 86.75 318 PHE A C 1
ATOM 2558 O O . PHE A 1 318 ? 16.915 -13.609 -11.253 1.00 86.75 318 PHE A O 1
ATOM 2565 N N . ASP A 1 319 ? 14.779 -13.353 -10.577 1.00 87.00 319 ASP A N 1
ATOM 2566 C CA . ASP A 1 319 ? 14.181 -13.681 -11.876 1.00 87.00 319 ASP A CA 1
ATOM 2567 C C . ASP A 1 319 ? 14.583 -12.645 -12.955 1.00 87.00 319 ASP A C 1
ATOM 2569 O O . ASP A 1 319 ? 14.946 -13.016 -14.075 1.00 87.00 319 ASP A O 1
ATOM 2573 N N . GLU A 1 320 ? 14.615 -11.349 -12.614 1.00 88.19 320 GLU A N 1
ATOM 2574 C CA . GLU A 1 320 ? 15.097 -10.283 -13.508 1.00 88.19 320 GLU A CA 1
ATOM 2575 C C . GLU A 1 320 ? 16.584 -10.438 -13.862 1.00 88.19 320 GLU A C 1
ATOM 2577 O O . GLU A 1 320 ? 16.948 -10.283 -15.029 1.00 88.19 320 GLU A O 1
ATOM 2582 N N . ILE A 1 321 ? 17.448 -10.773 -12.894 1.00 87.44 321 ILE A N 1
ATOM 2583 C CA . ILE A 1 321 ? 18.875 -11.015 -13.158 1.00 87.44 321 ILE A CA 1
ATOM 2584 C C . ILE A 1 321 ? 19.042 -12.151 -14.161 1.00 87.44 321 ILE A C 1
ATOM 2586 O O . ILE A 1 321 ? 19.859 -12.026 -15.068 1.00 87.44 321 ILE A O 1
ATOM 2590 N N . ALA A 1 322 ? 18.285 -13.245 -14.043 1.00 85.75 322 ALA A N 1
ATOM 2591 C CA . ALA A 1 322 ? 18.399 -14.366 -14.975 1.00 85.75 322 ALA A CA 1
ATOM 2592 C C . ALA A 1 322 ? 18.100 -13.947 -16.428 1.00 85.75 322 ALA A C 1
ATOM 2594 O O . ALA A 1 322 ? 18.817 -14.348 -17.350 1.00 85.75 322 ALA A O 1
ATOM 2595 N N . LEU A 1 323 ? 17.085 -13.098 -16.627 1.00 87.25 323 LEU A N 1
ATOM 2596 C CA . LEU A 1 323 ? 16.729 -12.546 -17.938 1.00 87.25 323 LEU A CA 1
ATOM 2597 C C . LEU A 1 323 ? 17.792 -11.569 -18.458 1.00 87.25 323 LEU A C 1
ATOM 2599 O O . LEU A 1 323 ? 18.246 -11.704 -19.596 1.00 87.25 323 LEU A O 1
ATOM 2603 N N . ILE A 1 324 ? 18.218 -10.618 -17.621 1.00 86.81 324 ILE A N 1
ATOM 2604 C CA . ILE A 1 324 ? 19.224 -9.608 -17.980 1.00 86.81 324 ILE A CA 1
ATOM 2605 C C . ILE A 1 324 ? 20.567 -10.271 -18.290 1.00 86.81 324 ILE A C 1
ATOM 2607 O O . ILE A 1 324 ? 21.217 -9.898 -19.258 1.00 86.81 324 ILE A O 1
ATOM 2611 N N . ASN A 1 325 ? 20.959 -11.291 -17.528 1.00 85.56 325 ASN A N 1
ATOM 2612 C CA . ASN A 1 325 ? 22.200 -12.029 -17.736 1.00 85.56 325 ASN A CA 1
ATOM 2613 C C . ASN A 1 325 ? 22.228 -12.719 -19.110 1.00 85.56 325 ASN A C 1
ATOM 2615 O O . ASN A 1 325 ? 23.222 -12.637 -19.827 1.00 85.56 325 ASN A O 1
ATOM 2619 N N . LYS A 1 326 ? 21.113 -13.341 -19.523 1.00 86.00 326 LYS A N 1
ATOM 2620 C CA . LYS A 1 326 ? 20.996 -13.930 -20.864 1.00 86.00 326 LYS A CA 1
ATOM 2621 C C . LYS A 1 326 ? 21.105 -12.863 -21.961 1.00 86.00 326 LYS A C 1
ATOM 2623 O O . LYS A 1 326 ? 21.871 -13.045 -22.903 1.00 86.00 326 LYS A O 1
ATOM 2628 N N . ALA A 1 327 ? 20.389 -11.748 -21.810 1.00 85.62 327 ALA A N 1
ATOM 2629 C CA . ALA A 1 327 ? 20.425 -10.646 -22.771 1.00 85.62 327 ALA A CA 1
ATOM 2630 C C . ALA A 1 327 ? 21.814 -9.985 -22.860 1.00 85.62 327 ALA A C 1
ATOM 2632 O O . ALA A 1 327 ? 22.269 -9.655 -23.948 1.00 85.62 327 ALA A O 1
ATOM 2633 N N . LEU A 1 328 ? 22.511 -9.825 -21.731 1.00 84.69 328 LEU A N 1
ATOM 2634 C CA . LEU A 1 328 ? 23.885 -9.316 -21.666 1.00 84.69 328 LEU A CA 1
ATOM 2635 C C . LEU A 1 328 ? 24.865 -10.238 -22.386 1.00 84.69 328 LEU A C 1
ATOM 2637 O O . LEU A 1 328 ? 25.737 -9.748 -23.095 1.00 84.69 328 LEU A O 1
ATOM 2641 N N . LEU A 1 329 ? 24.727 -11.558 -22.234 1.00 84.44 329 LEU A N 1
ATOM 2642 C CA . LEU A 1 329 ? 25.575 -12.512 -22.944 1.00 84.44 329 LEU A CA 1
ATOM 2643 C C . LEU A 1 329 ? 25.393 -12.391 -24.464 1.00 84.44 329 LEU A C 1
ATOM 2645 O O . LEU A 1 329 ? 26.381 -12.290 -25.189 1.00 84.44 329 LEU A O 1
ATOM 2649 N N . GLU A 1 330 ? 24.143 -12.354 -24.932 1.00 85.12 330 GLU A N 1
ATOM 2650 C CA . GLU A 1 330 ? 23.805 -12.168 -26.350 1.00 85.12 330 GLU A CA 1
ATOM 2651 C C . GLU A 1 330 ? 24.356 -10.825 -26.864 1.00 85.12 330 GLU A C 1
ATOM 2653 O O . GLU A 1 330 ? 25.167 -10.808 -27.794 1.00 85.12 330 GLU A O 1
ATOM 2658 N N . ALA A 1 331 ? 24.054 -9.720 -26.176 1.00 82.12 331 ALA A N 1
ATOM 2659 C CA . ALA A 1 331 ? 24.549 -8.388 -26.518 1.00 82.12 331 ALA A CA 1
ATOM 2660 C C . ALA A 1 331 ? 26.086 -8.295 -26.496 1.00 82.12 331 ALA A C 1
ATOM 2662 O O . ALA A 1 331 ? 26.673 -7.619 -27.336 1.00 82.12 331 ALA A O 1
ATOM 2663 N N . SER A 1 332 ? 26.763 -8.994 -25.577 1.00 80.81 332 SER A N 1
ATOM 2664 C CA . SER A 1 332 ? 28.231 -9.056 -25.521 1.00 80.81 332 SER A CA 1
ATOM 2665 C C . SER A 1 332 ? 28.802 -9.686 -26.785 1.00 80.81 332 SER A C 1
ATOM 2667 O O . SER A 1 332 ? 29.727 -9.145 -27.395 1.00 80.81 332 SER A O 1
ATOM 2669 N N . THR A 1 333 ? 28.227 -10.815 -27.207 1.00 83.62 333 THR A N 1
ATOM 2670 C CA . THR A 1 333 ? 28.669 -11.512 -28.418 1.00 83.62 333 THR A CA 1
ATOM 2671 C C . THR A 1 333 ? 28.389 -10.702 -29.680 1.00 83.62 333 THR A C 1
ATOM 2673 O O . THR A 1 333 ? 29.258 -10.606 -30.547 1.00 83.62 333 THR A O 1
ATOM 2676 N N . GLU A 1 334 ? 27.223 -10.061 -29.769 1.00 84.69 334 GLU A N 1
ATOM 2677 C CA . GLU A 1 334 ? 26.870 -9.187 -30.887 1.00 84.69 334 GLU A CA 1
ATOM 2678 C C . GLU A 1 334 ? 27.786 -7.967 -30.962 1.00 84.69 334 GLU A C 1
ATOM 2680 O O . GLU A 1 334 ? 28.327 -7.675 -32.029 1.00 84.69 334 GLU A O 1
ATOM 2685 N N . ASN A 1 335 ? 28.029 -7.298 -29.832 1.00 83.75 335 ASN A N 1
ATOM 2686 C CA . ASN A 1 335 ? 28.898 -6.129 -29.777 1.00 83.75 335 ASN A CA 1
ATOM 2687 C C . ASN A 1 335 ? 30.350 -6.494 -30.136 1.00 83.75 335 ASN A C 1
ATOM 2689 O O . ASN A 1 335 ? 31.000 -5.774 -30.889 1.00 83.75 335 ASN A O 1
ATOM 2693 N N . ALA A 1 336 ? 30.845 -7.662 -29.707 1.00 83.19 336 ALA A N 1
ATOM 2694 C CA . ALA A 1 336 ? 32.173 -8.147 -30.093 1.00 83.19 336 ALA A CA 1
ATOM 2695 C C . ALA A 1 336 ? 32.301 -8.442 -31.592 1.00 83.19 336 ALA A C 1
ATOM 2697 O O . ALA A 1 336 ? 33.309 -8.089 -32.218 1.00 83.19 336 ALA A O 1
ATOM 2698 N N . ASN A 1 337 ? 31.276 -9.055 -32.183 1.00 84.94 337 ASN A N 1
ATOM 2699 C CA . ASN A 1 337 ? 31.232 -9.305 -33.620 1.00 84.94 337 ASN A CA 1
ATOM 2700 C C . ASN A 1 337 ? 31.179 -7.987 -34.406 1.00 84.94 337 ASN A C 1
ATOM 2702 O O . ASN A 1 337 ? 31.962 -7.801 -35.341 1.00 84.94 337 ASN A O 1
ATOM 2706 N N . LEU A 1 338 ? 30.321 -7.053 -33.983 1.00 84.00 338 LEU A N 1
ATOM 2707 C CA . LEU A 1 338 ? 30.186 -5.728 -34.583 1.00 84.00 338 LEU A CA 1
ATOM 2708 C C . LEU A 1 338 ? 31.502 -4.948 -34.505 1.00 84.00 338 LEU A C 1
ATOM 2710 O O . LEU A 1 338 ? 31.963 -4.419 -35.514 1.00 84.00 338 LEU A O 1
ATOM 2714 N N . PHE A 1 339 ? 32.144 -4.919 -33.337 1.00 84.31 339 PHE A N 1
ATOM 2715 C CA . PHE A 1 339 ? 33.426 -4.247 -33.149 1.00 84.31 339 PHE A CA 1
ATOM 2716 C C . PHE A 1 339 ? 34.511 -4.832 -34.060 1.00 84.31 339 PHE A C 1
ATOM 2718 O O . PHE A 1 339 ? 35.269 -4.090 -34.681 1.00 84.31 339 PHE A O 1
ATOM 2725 N N . THR A 1 340 ? 34.554 -6.159 -34.214 1.00 83.94 340 THR A N 1
ATOM 2726 C CA . THR A 1 340 ? 35.511 -6.835 -35.106 1.00 83.94 340 THR A CA 1
ATOM 2727 C C . THR A 1 340 ? 35.268 -6.488 -36.580 1.00 83.94 340 THR A C 1
ATOM 2729 O O . THR A 1 340 ? 36.219 -6.254 -37.330 1.00 83.94 340 THR A O 1
ATOM 2732 N N . GLU A 1 341 ? 34.006 -6.439 -37.010 1.00 83.50 341 GLU A N 1
ATOM 2733 C CA . GLU A 1 341 ? 33.615 -6.035 -38.367 1.00 83.50 341 GLU A CA 1
ATOM 2734 C C . GLU A 1 341 ? 34.002 -4.575 -38.644 1.00 83.50 341 GLU A C 1
ATOM 2736 O O . GLU A 1 341 ? 34.603 -4.262 -39.678 1.00 83.50 341 GLU A O 1
ATOM 2741 N N . VAL A 1 342 ? 33.710 -3.685 -37.693 1.00 82.50 342 VAL A N 1
ATOM 2742 C CA . VAL A 1 342 ? 34.048 -2.263 -37.775 1.00 82.50 342 VAL A CA 1
ATOM 2743 C C . VAL A 1 342 ? 35.556 -2.066 -37.790 1.00 82.50 342 VAL A C 1
ATOM 2745 O O . VAL A 1 342 ? 36.049 -1.338 -38.644 1.00 82.50 342 VAL A O 1
ATOM 2748 N N . ARG A 1 343 ? 36.308 -2.757 -36.930 1.00 81.44 343 ARG A N 1
ATOM 2749 C CA . ARG A 1 343 ? 37.773 -2.692 -36.901 1.00 81.44 343 ARG A CA 1
ATOM 2750 C C . ARG A 1 343 ? 38.384 -3.058 -38.251 1.00 81.44 343 ARG A C 1
ATOM 2752 O O . ARG A 1 343 ? 39.185 -2.289 -38.769 1.00 81.44 343 ARG A O 1
ATOM 2759 N N . LYS A 1 344 ? 37.954 -4.168 -38.863 1.00 80.69 344 LYS A N 1
ATOM 2760 C CA . LYS A 1 344 ? 38.406 -4.561 -40.212 1.00 80.69 344 LYS A CA 1
ATOM 2761 C C . LYS A 1 344 ? 38.048 -3.513 -41.266 1.00 80.69 344 LYS A C 1
ATOM 2763 O O . LYS A 1 344 ? 38.858 -3.211 -42.138 1.00 80.69 344 LYS A O 1
ATOM 2768 N N . SER A 1 345 ? 36.839 -2.958 -41.182 1.00 76.19 345 SER A N 1
ATOM 2769 C CA . SER A 1 345 ? 36.362 -1.930 -42.112 1.00 76.19 345 SER A CA 1
ATOM 2770 C C . SER A 1 345 ? 37.166 -0.637 -41.983 1.00 76.19 345 SER A C 1
ATOM 2772 O O . SER A 1 345 ? 37.571 -0.070 -42.991 1.00 76.19 345 SER A O 1
ATOM 2774 N N . VAL A 1 346 ? 37.469 -0.201 -40.758 1.00 75.62 346 VAL A N 1
ATOM 2775 C CA . VAL A 1 346 ? 38.333 0.958 -40.511 1.00 75.62 346 VAL A CA 1
ATOM 2776 C C . VAL A 1 346 ? 39.753 0.669 -40.982 1.00 75.62 346 VAL A C 1
ATOM 2778 O O . VAL A 1 346 ? 40.302 1.500 -41.687 1.00 75.62 346 VAL A O 1
ATOM 2781 N N . GLU A 1 347 ? 40.344 -0.490 -40.680 1.00 73.06 347 GLU A N 1
ATOM 2782 C CA . GLU A 1 347 ? 41.704 -0.844 -41.127 1.00 73.06 347 GLU A CA 1
ATOM 2783 C C . GLU A 1 347 ? 41.845 -0.804 -42.660 1.00 73.06 347 GLU A C 1
ATOM 2785 O O . GLU A 1 347 ? 42.829 -0.270 -43.170 1.00 73.06 347 GLU A O 1
ATOM 2790 N N . MET A 1 348 ? 40.839 -1.277 -43.407 1.00 69.94 348 MET A N 1
ATOM 2791 C CA . MET A 1 348 ? 40.827 -1.206 -44.878 1.00 69.94 348 MET A CA 1
ATOM 2792 C C . MET A 1 348 ? 40.721 0.226 -45.425 1.00 69.94 348 MET A C 1
ATOM 2794 O O . MET A 1 348 ? 41.192 0.515 -46.524 1.00 69.94 348 MET A O 1
ATOM 2798 N N . VAL A 1 349 ? 40.081 1.122 -44.677 1.00 70.31 349 VAL A N 1
ATOM 2799 C CA . VAL A 1 349 ? 39.633 2.441 -45.149 1.00 70.31 349 VAL A CA 1
ATOM 2800 C C . VAL A 1 349 ? 40.459 3.584 -44.523 1.00 70.31 349 VAL A C 1
ATOM 2802 O O . VAL A 1 349 ? 40.444 4.716 -45.007 1.00 70.31 349 VAL A O 1
ATOM 2805 N N . ALA A 1 350 ? 41.254 3.291 -43.490 1.00 63.41 350 ALA A N 1
ATOM 2806 C CA . ALA A 1 350 ? 41.953 4.263 -42.651 1.00 63.41 350 ALA A CA 1
ATOM 2807 C C . ALA A 1 350 ? 42.917 5.162 -43.428 1.00 63.41 350 ALA A C 1
ATOM 2809 O O . ALA A 1 350 ? 42.949 6.373 -43.202 1.00 63.41 350 ALA A O 1
ATOM 2810 N N . ILE A 1 351 ? 43.674 4.574 -44.357 1.00 63.53 351 ILE A N 1
ATOM 2811 C CA . ILE A 1 351 ? 44.651 5.290 -45.188 1.00 63.53 351 ILE A CA 1
ATOM 2812 C C . ILE A 1 351 ? 43.935 6.199 -46.197 1.00 63.53 351 ILE A C 1
ATOM 2814 O O . ILE A 1 351 ? 44.376 7.317 -46.449 1.00 63.53 351 ILE A O 1
ATOM 2818 N N . ARG A 1 352 ? 42.802 5.738 -46.737 1.00 67.44 352 ARG A N 1
ATOM 2819 C CA . ARG A 1 352 ? 42.084 6.392 -47.836 1.00 67.44 352 ARG A CA 1
ATOM 2820 C C . ARG A 1 352 ? 41.324 7.642 -47.405 1.00 67.44 352 ARG A C 1
ATOM 2822 O O . ARG A 1 352 ? 41.260 8.590 -48.168 1.00 67.44 352 ARG A O 1
ATOM 2829 N N . PHE A 1 353 ? 40.805 7.682 -46.180 1.00 65.50 353 PHE A N 1
ATOM 2830 C CA . PHE A 1 353 ? 39.988 8.804 -45.684 1.00 65.50 353 PHE A CA 1
ATOM 2831 C C . PHE A 1 353 ? 40.637 9.582 -44.534 1.00 65.50 353 PHE A C 1
ATOM 2833 O O . PHE A 1 353 ? 40.006 10.447 -43.933 1.00 65.50 353 PHE A O 1
ATOM 2840 N N . GLY A 1 354 ? 41.892 9.279 -44.188 1.00 58.34 354 GLY A N 1
ATOM 2841 C CA . GLY A 1 354 ? 42.606 10.017 -43.144 1.00 58.34 354 GLY A CA 1
ATOM 2842 C C . GLY A 1 354 ? 41.982 9.853 -41.760 1.00 58.34 354 GLY A C 1
ATOM 2843 O O . GLY A 1 354 ? 42.006 10.780 -40.952 1.00 58.34 354 GLY A O 1
ATOM 2844 N N . PHE A 1 355 ? 41.444 8.668 -41.459 1.00 63.75 355 PHE A N 1
ATOM 2845 C CA . PHE A 1 355 ? 40.795 8.340 -40.183 1.00 63.75 355 PHE A CA 1
ATOM 2846 C C . PHE A 1 355 ? 41.777 8.187 -39.004 1.00 63.75 355 PHE A C 1
ATOM 2848 O O . PHE A 1 355 ? 41.535 7.408 -38.083 1.00 63.75 355 PHE A O 1
ATOM 2855 N N . SER A 1 356 ? 42.869 8.955 -38.977 1.00 56.66 356 SER A N 1
ATOM 2856 C CA . SER A 1 356 ? 43.878 8.912 -37.910 1.00 56.66 356 SER A CA 1
ATOM 2857 C C . SER A 1 356 ? 43.293 9.203 -36.520 1.00 56.66 356 SER A C 1
ATOM 2859 O O . SER A 1 356 ? 43.795 8.702 -35.519 1.00 56.66 356 SER A O 1
ATOM 2861 N N . GLN A 1 357 ? 42.196 9.964 -36.441 1.00 54.69 357 GLN A N 1
ATOM 2862 C CA . GLN A 1 357 ? 41.471 10.219 -35.190 1.00 54.69 357 GLN A CA 1
ATOM 2863 C C . GLN A 1 357 ? 40.563 9.051 -34.767 1.00 54.69 357 GLN A C 1
ATOM 2865 O O . GLN A 1 357 ? 40.455 8.770 -33.573 1.00 54.69 357 GLN A O 1
ATOM 2870 N N . LEU A 1 358 ? 39.956 8.339 -35.724 1.00 56.97 358 LEU A N 1
ATOM 2871 C CA . LEU A 1 358 ? 39.124 7.159 -35.455 1.00 56.97 358 LEU A CA 1
ATOM 2872 C C . LEU A 1 358 ? 39.963 5.928 -35.080 1.00 56.97 358 LEU A C 1
ATOM 2874 O O . LEU A 1 358 ? 39.549 5.122 -34.248 1.00 56.97 358 LEU A O 1
ATOM 2878 N N . SER A 1 359 ? 41.189 5.819 -35.599 1.00 57.62 359 SER A N 1
ATOM 2879 C CA . SER A 1 359 ? 42.152 4.821 -35.117 1.00 57.62 359 SER A CA 1
ATOM 2880 C C . SER A 1 359 ? 42.555 5.032 -33.652 1.00 57.62 359 SER A C 1
ATOM 2882 O O . SER A 1 359 ? 43.002 4.089 -33.010 1.00 57.62 359 SER A O 1
ATOM 2884 N N . THR A 1 360 ? 42.365 6.233 -33.096 1.00 62.44 360 THR A N 1
ATOM 2885 C CA . THR A 1 360 ? 42.648 6.544 -31.682 1.00 62.44 360 THR A CA 1
ATOM 2886 C C . THR A 1 360 ? 41.432 6.333 -30.772 1.00 62.44 360 THR A C 1
ATOM 2888 O O . THR A 1 360 ? 41.601 6.166 -29.563 1.00 62.44 360 THR A O 1
ATOM 2891 N N . SER A 1 361 ? 40.206 6.336 -31.313 1.00 67.12 361 SER A N 1
ATOM 2892 C CA . SER A 1 361 ? 38.975 6.047 -30.558 1.00 67.12 361 SER A CA 1
ATOM 2893 C C . SER A 1 361 ? 38.670 4.549 -30.470 1.00 67.12 361 SER A C 1
ATOM 2895 O O . SER A 1 361 ? 38.184 4.101 -29.435 1.00 67.12 361 SER A O 1
ATOM 2897 N N . LEU A 1 362 ? 39.037 3.757 -31.483 1.00 73.44 362 LEU A N 1
ATOM 2898 C CA . LEU A 1 362 ? 38.900 2.292 -31.478 1.00 73.44 362 LEU A CA 1
ATOM 2899 C C . LEU A 1 362 ? 39.547 1.608 -30.252 1.00 73.44 362 LEU A C 1
ATOM 2901 O O . LEU A 1 362 ? 38.857 0.833 -29.595 1.00 73.44 362 LEU A O 1
ATOM 2905 N N . PRO A 1 363 ? 40.802 1.919 -29.858 1.00 78.81 363 PRO A N 1
ATOM 2906 C CA . PRO A 1 363 ? 41.420 1.344 -28.661 1.00 78.81 363 PRO A CA 1
ATOM 2907 C C . PRO A 1 363 ? 40.730 1.759 -27.358 1.00 78.81 363 PRO A C 1
ATOM 2909 O O . PRO A 1 363 ? 40.789 1.030 -26.369 1.00 78.81 363 PRO A O 1
ATOM 2912 N N . LYS A 1 364 ? 40.094 2.941 -27.327 1.00 81.44 364 LYS A N 1
ATOM 2913 C CA . LYS A 1 364 ? 39.326 3.392 -26.157 1.00 81.44 364 LYS A CA 1
ATOM 2914 C C . LYS A 1 364 ? 38.062 2.555 -26.001 1.00 81.44 364 LYS A C 1
ATOM 2916 O O . LYS A 1 364 ? 37.846 2.016 -24.923 1.00 81.44 364 LYS A O 1
ATOM 2921 N N . ILE A 1 365 ? 37.318 2.369 -27.092 1.00 78.94 365 ILE A N 1
ATOM 2922 C CA . ILE A 1 365 ? 36.117 1.525 -27.122 1.00 78.94 365 ILE A CA 1
ATOM 2923 C C . ILE A 1 365 ? 36.476 0.068 -26.801 1.00 78.94 365 ILE A C 1
ATOM 2925 O O . ILE A 1 365 ? 35.798 -0.559 -25.998 1.00 78.94 365 ILE A O 1
ATOM 2929 N N . GLU A 1 366 ? 37.584 -0.459 -27.337 1.00 80.50 366 GLU A N 1
ATOM 2930 C CA . GLU A 1 366 ? 38.074 -1.809 -27.013 1.00 80.50 366 GLU A CA 1
ATOM 2931 C C . GLU A 1 366 ? 38.374 -1.957 -25.515 1.00 80.50 366 GLU A C 1
ATOM 2933 O O . GLU A 1 366 ? 37.954 -2.926 -24.881 1.00 80.50 366 GLU A O 1
ATOM 2938 N N . LYS A 1 367 ? 39.055 -0.970 -24.920 1.00 84.75 367 LYS A N 1
ATOM 2939 C CA . LYS A 1 367 ? 39.375 -0.964 -23.489 1.00 84.75 367 LYS A CA 1
ATOM 2940 C C . LYS A 1 367 ? 38.120 -0.878 -22.618 1.00 84.75 367 LYS A C 1
ATOM 2942 O O . LYS A 1 367 ? 38.034 -1.586 -21.617 1.00 84.75 367 LYS A O 1
ATOM 2947 N N . GLU A 1 368 ? 37.168 -0.025 -22.982 1.00 82.31 368 GLU A N 1
ATOM 2948 C CA . GLU A 1 368 ? 35.883 0.105 -22.289 1.00 82.31 368 GLU A CA 1
ATOM 2949 C C . GLU A 1 368 ? 35.083 -1.199 -22.380 1.00 82.31 368 GLU A C 1
ATOM 2951 O O . GLU A 1 368 ? 34.593 -1.693 -21.367 1.00 82.31 368 GLU A O 1
ATOM 2956 N N . MET A 1 369 ? 35.043 -1.823 -23.557 1.00 79.44 369 MET A N 1
ATOM 2957 C CA . MET A 1 369 ? 34.342 -3.084 -23.782 1.00 79.44 369 MET A CA 1
ATOM 2958 C C . MET A 1 369 ? 34.979 -4.247 -23.005 1.00 79.44 369 MET A C 1
ATOM 2960 O O . MET A 1 369 ? 34.273 -5.067 -22.414 1.00 79.44 369 MET A O 1
ATOM 2964 N N . MET A 1 370 ? 36.314 -4.297 -22.921 1.00 82.88 370 MET A N 1
ATOM 2965 C CA . MET A 1 370 ? 37.020 -5.246 -22.053 1.00 82.88 370 MET A CA 1
ATOM 2966 C C . MET A 1 370 ? 36.703 -5.016 -20.571 1.00 82.88 370 MET A C 1
ATOM 2968 O O . MET A 1 370 ? 36.480 -5.988 -19.847 1.00 82.88 370 MET A O 1
ATOM 2972 N N . ALA A 1 371 ? 36.654 -3.758 -20.124 1.00 85.44 371 ALA A N 1
ATOM 2973 C CA . ALA A 1 371 ? 36.314 -3.417 -18.746 1.00 85.44 371 ALA A CA 1
ATOM 2974 C C . ALA A 1 371 ? 34.877 -3.844 -18.400 1.00 85.44 371 ALA A C 1
ATOM 2976 O O . ALA A 1 371 ? 34.677 -4.494 -17.374 1.00 85.44 371 ALA A O 1
ATOM 2977 N N . SER A 1 372 ? 33.903 -3.575 -19.277 1.00 82.00 372 SER A N 1
ATOM 2978 C CA . SER A 1 372 ? 32.509 -4.015 -19.109 1.00 82.00 372 SER A CA 1
ATOM 2979 C C . SER A 1 372 ? 32.367 -5.540 -19.124 1.00 82.00 372 SER A C 1
ATOM 2981 O O . SER A 1 372 ? 31.567 -6.106 -18.383 1.00 82.00 372 SER A O 1
ATOM 2983 N N . MET A 1 373 ? 33.181 -6.247 -19.912 1.00 81.75 373 MET A N 1
ATOM 2984 C CA . MET A 1 373 ? 33.193 -7.712 -19.892 1.00 81.75 373 MET A CA 1
ATOM 2985 C C . MET A 1 373 ? 33.810 -8.268 -18.601 1.00 81.75 373 MET A C 1
ATOM 2987 O O . MET A 1 373 ? 33.387 -9.309 -18.092 1.00 81.75 373 MET A O 1
ATOM 2991 N N . GLU A 1 374 ? 34.812 -7.588 -18.041 1.00 85.69 374 GLU A N 1
ATOM 2992 C CA . GLU A 1 374 ? 35.397 -7.956 -16.754 1.00 85.69 374 GLU A CA 1
ATOM 2993 C C . GLU A 1 374 ? 34.419 -7.709 -15.597 1.00 85.69 374 GLU A C 1
ATOM 2995 O O . GLU A 1 374 ? 34.298 -8.562 -14.713 1.00 85.69 374 GLU A O 1
ATOM 3000 N N . THR A 1 375 ? 33.687 -6.588 -15.607 1.00 83.88 375 THR A N 1
ATOM 3001 C CA . THR A 1 375 ? 32.630 -6.324 -14.620 1.00 83.88 375 THR A CA 1
ATOM 3002 C C . THR A 1 375 ? 31.507 -7.346 -14.740 1.00 83.88 375 THR A C 1
ATOM 3004 O O . THR A 1 375 ? 31.150 -7.944 -13.727 1.00 83.88 375 THR A O 1
ATOM 3007 N N . TYR A 1 376 ? 31.042 -7.661 -15.952 1.00 84.81 376 TYR A N 1
ATOM 3008 C CA . TYR A 1 376 ? 30.070 -8.732 -16.185 1.00 84.81 376 TYR A CA 1
ATOM 3009 C C . TYR A 1 376 ? 30.538 -10.079 -15.608 1.00 84.81 376 TYR A C 1
ATOM 3011 O O . TYR A 1 376 ? 29.812 -10.711 -14.844 1.00 84.81 376 TYR A O 1
ATOM 3019 N N . ARG A 1 377 ? 31.782 -10.504 -15.877 1.00 85.06 377 ARG A N 1
ATOM 3020 C CA . ARG A 1 377 ? 32.333 -11.760 -15.323 1.00 85.06 377 ARG A CA 1
ATOM 3021 C C . ARG A 1 377 ? 32.408 -11.751 -13.795 1.00 85.06 377 ARG A C 1
ATOM 3023 O O . ARG A 1 377 ? 32.175 -12.783 -13.165 1.00 85.06 377 ARG A O 1
ATOM 3030 N N . LYS A 1 378 ? 32.738 -10.606 -13.187 1.00 86.81 378 LYS A N 1
ATOM 3031 C CA . LYS A 1 378 ? 32.715 -10.439 -11.724 1.00 86.81 378 LYS A CA 1
ATOM 3032 C C . LYS A 1 378 ? 31.291 -10.589 -11.185 1.00 86.81 378 LYS A C 1
ATOM 3034 O O . LYS A 1 378 ? 31.094 -11.347 -10.239 1.00 86.81 378 LYS A O 1
ATOM 3039 N N . LEU A 1 379 ? 30.309 -9.950 -11.821 1.00 84.94 379 LEU A N 1
ATOM 3040 C CA . LEU A 1 379 ? 28.894 -10.055 -11.452 1.00 84.94 379 LEU A CA 1
ATOM 3041 C C . LEU A 1 379 ? 28.351 -11.478 -11.624 1.00 84.94 379 LEU A C 1
ATOM 3043 O O . LEU A 1 379 ? 27.608 -11.961 -10.769 1.00 84.94 379 LEU A O 1
ATOM 3047 N N . GLU A 1 380 ? 28.750 -12.185 -12.680 1.00 83.06 380 GLU A N 1
ATOM 3048 C CA . GLU A 1 380 ? 28.381 -13.584 -12.898 1.00 83.06 380 GLU A CA 1
ATOM 3049 C C . GLU A 1 380 ? 28.959 -14.480 -11.798 1.00 83.06 380 GLU A C 1
ATOM 3051 O O . GLU A 1 380 ? 28.256 -15.323 -11.235 1.00 83.06 380 GLU A O 1
ATOM 3056 N N . ARG A 1 381 ? 30.229 -14.267 -11.435 1.00 83.81 381 ARG A N 1
ATOM 3057 C CA . ARG A 1 381 ? 30.874 -14.991 -10.338 1.00 83.81 381 ARG A CA 1
ATOM 3058 C C . ARG A 1 381 ? 30.169 -14.736 -9.006 1.00 83.81 381 ARG A C 1
ATOM 3060 O O . ARG A 1 381 ? 29.849 -15.695 -8.312 1.00 83.81 381 ARG A O 1
ATOM 3067 N N . MET A 1 382 ? 29.868 -13.479 -8.685 1.00 82.06 382 MET A N 1
ATOM 3068 C CA . MET A 1 382 ? 29.143 -13.100 -7.464 1.00 82.06 382 MET A CA 1
ATOM 3069 C C . MET A 1 382 ? 27.736 -13.715 -7.419 1.00 82.06 382 MET A C 1
ATOM 3071 O O . MET A 1 382 ? 27.303 -14.186 -6.367 1.00 82.06 382 MET A O 1
ATOM 3075 N N . ASN A 1 383 ? 27.050 -13.781 -8.565 1.00 80.69 383 ASN A N 1
ATOM 3076 C CA . ASN A 1 383 ? 25.742 -14.424 -8.685 1.00 80.69 383 ASN A CA 1
ATOM 3077 C C . ASN A 1 383 ? 25.824 -15.950 -8.475 1.00 80.69 383 ASN A C 1
ATOM 3079 O O . ASN A 1 383 ? 24.988 -16.534 -7.789 1.00 80.69 383 ASN A O 1
ATOM 3083 N N . ARG A 1 384 ? 26.869 -16.608 -9.000 1.00 79.44 384 ARG A N 1
ATOM 3084 C CA . ARG A 1 384 ? 27.117 -18.049 -8.786 1.00 79.44 384 ARG A CA 1
ATOM 3085 C C . ARG A 1 384 ? 27.513 -18.378 -7.348 1.00 79.44 384 ARG A C 1
ATOM 3087 O O . ARG A 1 384 ? 27.080 -19.401 -6.825 1.00 79.44 384 ARG A O 1
ATOM 3094 N N . GLU A 1 385 ? 28.321 -17.525 -6.721 1.00 78.94 385 GLU A N 1
ATOM 3095 C CA . GLU A 1 385 ? 28.754 -17.668 -5.324 1.00 78.94 385 GLU A CA 1
ATOM 3096 C C . GLU A 1 385 ? 27.613 -17.402 -4.326 1.00 78.94 385 GLU A C 1
ATOM 3098 O O . GLU A 1 385 ? 27.732 -17.783 -3.164 1.00 78.94 385 GLU A O 1
ATOM 3103 N N . LYS A 1 386 ? 26.492 -16.803 -4.770 1.00 71.44 386 LYS A N 1
ATOM 3104 C CA . LYS A 1 386 ? 25.270 -16.573 -3.973 1.00 71.44 386 LYS A CA 1
ATOM 3105 C C . LYS A 1 386 ? 25.546 -15.895 -2.628 1.00 71.44 386 LYS A C 1
ATOM 3107 O O . LYS A 1 386 ? 24.950 -16.241 -1.615 1.00 71.44 386 LYS A O 1
ATOM 3112 N N . SER A 1 387 ? 26.475 -14.945 -2.621 1.00 69.25 387 SER A N 1
ATOM 3113 C CA . SER A 1 387 ? 26.960 -14.294 -1.396 1.00 69.25 387 SER A CA 1
ATOM 3114 C C . SER A 1 387 ? 26.262 -12.955 -1.110 1.00 69.25 387 SER A C 1
ATOM 3116 O O . SER A 1 387 ? 26.362 -12.410 -0.014 1.00 69.25 387 SER A O 1
ATOM 3118 N N . ILE A 1 388 ? 25.558 -12.400 -2.103 1.00 77.19 388 ILE A N 1
ATOM 3119 C CA . ILE A 1 388 ? 25.077 -11.012 -2.103 1.00 77.19 388 ILE A CA 1
ATOM 3120 C C . ILE A 1 388 ? 23.577 -10.984 -2.424 1.00 77.19 388 ILE A C 1
ATOM 3122 O O . ILE A 1 388 ? 23.122 -11.829 -3.201 1.00 77.19 388 ILE A O 1
ATOM 3126 N N . PRO A 1 389 ? 22.803 -10.040 -1.848 1.00 81.62 389 PRO A N 1
ATOM 3127 C CA . PRO A 1 389 ? 21.397 -9.846 -2.195 1.00 81.62 389 PRO A CA 1
ATOM 3128 C C . PRO A 1 389 ? 21.188 -9.651 -3.701 1.00 81.62 389 PRO A C 1
ATOM 3130 O O . PRO A 1 389 ? 21.929 -8.912 -4.361 1.00 81.62 389 PRO A O 1
ATOM 3133 N N . ALA A 1 390 ? 20.151 -10.290 -4.241 1.00 79.94 390 ALA A N 1
ATOM 3134 C CA . ALA A 1 390 ? 19.800 -10.197 -5.651 1.00 79.94 390 ALA A CA 1
ATOM 3135 C C . ALA A 1 390 ? 19.379 -8.766 -6.010 1.00 79.94 390 ALA A C 1
ATOM 3137 O O . ALA A 1 390 ? 19.743 -8.268 -7.070 1.00 79.94 390 ALA A O 1
ATOM 3138 N N . SER A 1 391 ? 18.695 -8.053 -5.113 1.00 83.94 391 SER A N 1
ATOM 3139 C CA . SER A 1 391 ? 18.315 -6.654 -5.351 1.00 83.94 391 SER A CA 1
ATOM 3140 C C . SER A 1 391 ? 19.512 -5.725 -5.594 1.00 83.94 391 SER A C 1
ATOM 3142 O O . SER A 1 391 ? 19.452 -4.866 -6.472 1.00 83.94 391 SER A O 1
ATOM 3144 N N . THR A 1 392 ? 20.617 -5.909 -4.864 1.00 85.50 392 THR A N 1
ATOM 3145 C CA . THR A 1 392 ? 21.850 -5.130 -5.060 1.00 85.50 392 THR A CA 1
ATOM 3146 C C . THR A 1 392 ? 22.554 -5.525 -6.353 1.00 85.50 392 THR A C 1
ATOM 3148 O O . THR A 1 392 ? 22.957 -4.656 -7.123 1.00 85.50 392 THR A O 1
ATOM 3151 N N . LEU A 1 393 ? 22.654 -6.830 -6.629 1.00 84.88 393 LEU A N 1
ATOM 3152 C CA . LEU A 1 393 ? 23.250 -7.323 -7.872 1.00 84.88 393 LEU A CA 1
ATOM 3153 C C . LEU A 1 393 ? 22.492 -6.816 -9.102 1.00 84.88 393 LEU A C 1
ATOM 3155 O O . LEU A 1 393 ? 23.123 -6.433 -10.083 1.00 84.88 393 LEU A O 1
ATOM 3159 N N . LEU A 1 394 ? 21.160 -6.758 -9.045 1.00 87.50 394 LEU A N 1
ATOM 3160 C CA . LEU A 1 394 ? 20.315 -6.298 -10.146 1.00 87.50 394 LEU A CA 1
ATOM 3161 C C . LEU A 1 394 ? 20.676 -4.880 -10.600 1.00 87.50 394 LEU A C 1
ATOM 3163 O O . LEU A 1 394 ? 20.679 -4.611 -11.799 1.00 87.50 394 LEU A O 1
ATOM 3167 N N . ILE A 1 395 ? 20.992 -3.984 -9.660 1.00 88.44 395 ILE A N 1
ATOM 3168 C CA . ILE A 1 395 ? 21.404 -2.609 -9.974 1.00 88.44 395 ILE A CA 1
ATOM 3169 C C . ILE A 1 395 ? 22.692 -2.640 -10.798 1.00 88.44 395 ILE A C 1
ATOM 3171 O O . ILE A 1 395 ? 22.729 -2.081 -11.890 1.00 88.44 395 ILE A O 1
ATOM 3175 N N . SER A 1 396 ? 23.702 -3.382 -10.341 1.00 86.69 396 SER A N 1
ATOM 3176 C CA . SER A 1 396 ? 24.971 -3.511 -11.062 1.00 86.69 396 SER A CA 1
ATOM 3177 C C . SER A 1 396 ? 24.823 -4.209 -12.421 1.00 86.69 396 SER A C 1
ATOM 3179 O O . SER A 1 396 ? 25.504 -3.843 -13.376 1.00 86.69 396 SER A O 1
ATOM 3181 N N . TYR A 1 397 ? 23.912 -5.181 -12.549 1.00 86.50 397 TYR A N 1
ATOM 3182 C CA . TYR A 1 397 ? 23.576 -5.791 -13.843 1.00 86.50 397 TYR A CA 1
ATOM 3183 C C . TYR A 1 397 ? 22.931 -4.778 -14.802 1.00 86.50 397 TYR A C 1
ATOM 3185 O O . TYR A 1 397 ? 23.273 -4.767 -15.984 1.00 86.50 397 TYR A O 1
ATOM 3193 N N . LYS A 1 398 ? 22.037 -3.906 -14.313 1.00 88.31 398 LYS A N 1
ATOM 3194 C CA . LYS A 1 398 ? 21.410 -2.842 -15.119 1.00 88.31 398 LYS A CA 1
ATOM 3195 C C . LYS A 1 398 ? 22.415 -1.769 -15.545 1.00 88.31 398 LYS A C 1
ATOM 3197 O O . LYS A 1 398 ? 22.376 -1.335 -16.691 1.00 88.31 398 LYS A O 1
ATOM 3202 N N . GLU A 1 399 ? 23.340 -1.386 -14.669 1.00 88.56 399 GLU A N 1
ATOM 3203 C CA . GLU A 1 399 ? 24.446 -0.479 -15.012 1.00 88.56 399 GLU A CA 1
ATOM 3204 C C . GLU A 1 399 ? 25.339 -1.086 -16.103 1.00 88.56 399 GLU A C 1
ATOM 3206 O O . GLU A 1 399 ? 25.561 -0.463 -17.137 1.00 88.56 399 GLU A O 1
ATOM 3211 N N . CYS A 1 400 ? 25.747 -2.349 -15.940 1.00 87.19 400 CYS A N 1
ATOM 3212 C CA . CYS A 1 400 ? 26.534 -3.068 -16.944 1.00 87.19 400 CYS A CA 1
ATOM 3213 C C . CYS A 1 400 ? 25.801 -3.171 -18.296 1.00 87.19 400 CYS A C 1
ATOM 3215 O O . CYS A 1 400 ? 26.406 -2.981 -19.351 1.00 87.19 400 CYS A O 1
ATOM 3217 N N . GLN A 1 401 ? 24.484 -3.411 -18.276 1.00 87.44 401 GLN A N 1
ATOM 3218 C CA . GLN A 1 401 ? 23.651 -3.419 -19.480 1.00 87.44 401 GLN A CA 1
ATOM 3219 C C . GLN A 1 401 ? 23.639 -2.055 -20.178 1.00 87.44 401 GLN A C 1
ATOM 3221 O O . GLN A 1 401 ? 23.758 -1.996 -21.403 1.00 87.44 401 GLN A O 1
ATOM 3226 N N . GLN A 1 402 ? 23.520 -0.966 -19.417 1.00 88.19 402 GLN A N 1
ATOM 3227 C CA . GLN A 1 402 ? 23.550 0.388 -19.962 1.00 88.19 402 GLN A CA 1
ATOM 3228 C C . GLN A 1 402 ? 24.917 0.724 -20.569 1.00 88.19 402 GLN A C 1
ATOM 3230 O O . GLN A 1 402 ? 24.972 1.273 -21.672 1.00 88.19 402 GLN A O 1
ATOM 3235 N N . ASP A 1 403 ? 26.008 0.362 -19.894 1.00 85.75 403 ASP A N 1
ATOM 3236 C CA . ASP A 1 403 ? 27.371 0.568 -20.393 1.00 85.75 403 ASP A CA 1
ATOM 3237 C C . ASP A 1 403 ? 27.587 -0.160 -21.725 1.00 85.75 403 ASP A C 1
ATOM 3239 O O . ASP A 1 403 ? 28.070 0.427 -22.695 1.00 85.75 403 ASP A O 1
ATOM 3243 N N . MET A 1 404 ? 27.150 -1.418 -21.815 1.00 83.44 404 MET A N 1
ATOM 3244 C CA . MET A 1 404 ? 27.251 -2.200 -23.049 1.00 83.44 404 MET A CA 1
ATOM 3245 C C . MET A 1 404 ? 26.363 -1.657 -24.177 1.00 83.44 404 MET A C 1
ATOM 3247 O O . MET A 1 404 ? 26.760 -1.681 -25.346 1.00 83.44 404 MET A O 1
ATOM 3251 N N . ALA A 1 405 ? 25.180 -1.130 -23.854 1.00 86.44 405 ALA A N 1
ATOM 3252 C CA . ALA A 1 405 ? 24.314 -0.478 -24.833 1.00 86.44 405 ALA A CA 1
ATOM 3253 C C . ALA A 1 405 ? 24.954 0.804 -25.394 1.00 86.44 405 ALA A C 1
ATOM 3255 O O . ALA A 1 405 ? 24.920 1.032 -26.606 1.00 86.44 405 ALA A O 1
ATOM 3256 N N . ASN A 1 406 ? 25.590 1.609 -24.536 1.00 86.69 406 ASN A N 1
ATOM 3257 C CA . ASN A 1 406 ? 26.325 2.805 -24.952 1.00 86.69 406 ASN A CA 1
ATOM 3258 C C . ASN A 1 406 ? 27.491 2.439 -25.889 1.00 86.69 406 ASN A C 1
ATOM 3260 O O . ASN A 1 406 ? 27.607 3.009 -26.971 1.00 86.69 406 ASN A O 1
ATOM 3264 N N . GLN A 1 407 ? 28.275 1.413 -25.545 1.00 82.75 407 GLN A N 1
ATOM 3265 C CA . GLN A 1 407 ? 29.369 0.911 -26.391 1.00 82.75 407 GLN A CA 1
ATOM 3266 C C . GLN A 1 407 ? 28.886 0.413 -27.757 1.00 82.75 407 GLN A C 1
ATOM 3268 O O . GLN A 1 407 ? 29.522 0.664 -28.784 1.00 82.75 407 GLN A O 1
ATOM 3273 N N . THR A 1 408 ? 27.749 -0.286 -27.779 1.00 84.31 408 THR A N 1
ATOM 3274 C CA . THR A 1 408 ? 27.137 -0.763 -29.026 1.00 84.31 408 THR A CA 1
ATOM 3275 C C . THR A 1 408 ? 26.753 0.419 -29.914 1.00 84.31 408 THR A C 1
ATOM 3277 O O . THR A 1 408 ? 27.047 0.419 -31.109 1.00 84.31 408 THR A O 1
ATOM 3280 N N . LYS A 1 409 ? 26.158 1.466 -29.330 1.00 87.06 409 LYS A N 1
ATOM 3281 C CA . LYS A 1 409 ? 25.796 2.695 -30.043 1.00 87.06 409 LYS A CA 1
ATOM 3282 C C . LYS A 1 409 ? 27.024 3.413 -30.607 1.00 87.06 409 LYS A C 1
ATOM 3284 O O . LYS A 1 409 ? 27.007 3.801 -31.773 1.00 87.06 409 LYS A O 1
ATOM 3289 N N . ASP A 1 410 ? 28.096 3.544 -29.832 1.00 83.56 410 ASP A N 1
ATOM 3290 C CA . ASP A 1 410 ? 29.335 4.187 -30.289 1.00 83.56 410 ASP A CA 1
ATOM 3291 C C . ASP A 1 410 ? 29.995 3.403 -31.433 1.00 83.56 410 ASP A C 1
ATOM 3293 O O . ASP A 1 410 ? 30.428 3.981 -32.435 1.00 83.56 410 ASP A O 1
ATOM 3297 N N . THR A 1 411 ? 29.985 2.071 -31.344 1.00 82.81 411 THR A N 1
ATOM 3298 C CA . THR A 1 411 ? 30.479 1.188 -32.409 1.00 82.81 411 THR A CA 1
ATOM 3299 C C . THR A 1 411 ? 29.628 1.308 -33.681 1.00 82.81 411 THR A C 1
ATOM 3301 O O . THR A 1 411 ? 30.171 1.369 -34.788 1.00 82.81 411 THR A O 1
ATOM 3304 N N . GLN A 1 412 ? 28.299 1.407 -33.552 1.00 85.25 412 GLN A N 1
ATOM 3305 C CA . GLN A 1 412 ? 27.392 1.646 -34.682 1.00 85.25 412 GLN A CA 1
ATOM 3306 C C . GLN A 1 412 ? 27.620 3.013 -35.336 1.00 85.25 412 GLN A C 1
ATOM 3308 O O . GLN A 1 412 ? 27.652 3.097 -36.563 1.00 85.25 412 GLN A O 1
ATOM 3313 N N . LEU A 1 413 ? 27.842 4.072 -34.551 1.00 85.19 413 LEU A N 1
ATOM 3314 C CA . LEU A 1 413 ? 28.145 5.404 -35.083 1.00 85.19 413 LEU A CA 1
ATOM 3315 C C . LEU A 1 413 ? 29.420 5.393 -35.934 1.00 85.19 413 LEU A C 1
ATOM 3317 O O . LEU A 1 413 ? 29.441 5.977 -37.018 1.00 85.19 413 LEU A O 1
ATOM 3321 N N . ILE A 1 414 ? 30.461 4.686 -35.487 1.00 80.25 414 ILE A N 1
ATOM 3322 C CA . ILE A 1 414 ? 31.680 4.505 -36.283 1.00 80.25 414 ILE A CA 1
ATOM 3323 C C . ILE A 1 414 ? 31.381 3.712 -37.560 1.00 80.25 414 ILE A C 1
ATOM 3325 O O . ILE A 1 414 ? 31.817 4.116 -38.641 1.00 80.25 414 ILE A O 1
ATOM 3329 N N . LYS A 1 415 ? 30.608 2.620 -37.467 1.00 83.19 415 LYS A N 1
ATOM 3330 C CA . LYS A 1 415 ? 30.198 1.830 -38.640 1.00 83.19 415 LYS A CA 1
ATOM 3331 C C . LYS A 1 415 ? 29.513 2.705 -39.688 1.00 83.19 415 LYS A C 1
ATOM 3333 O O . LYS A 1 415 ? 29.868 2.652 -40.863 1.00 83.19 415 LYS A O 1
ATOM 3338 N N . GLU A 1 416 ? 28.563 3.535 -39.266 1.00 85.00 416 GLU A N 1
ATOM 3339 C CA . GLU A 1 416 ? 27.853 4.452 -40.157 1.00 85.00 416 GLU A CA 1
ATOM 3340 C C . GLU A 1 416 ? 28.782 5.478 -40.804 1.00 85.00 416 GLU A C 1
ATOM 3342 O O . GLU A 1 416 ? 28.652 5.738 -41.999 1.00 85.00 416 GLU A O 1
ATOM 3347 N N . GLN A 1 417 ? 29.729 6.051 -40.056 1.00 80.62 417 GLN A N 1
ATOM 3348 C CA . GLN A 1 417 ? 30.691 7.010 -40.607 1.00 80.62 417 GLN A CA 1
ATOM 3349 C C . GLN A 1 417 ? 31.551 6.381 -41.709 1.00 80.62 417 GLN A C 1
ATOM 3351 O O . GLN A 1 417 ? 31.722 6.985 -42.769 1.00 80.62 417 GLN A O 1
ATOM 3356 N N . VAL A 1 418 ? 32.034 5.153 -41.495 1.00 79.62 418 VAL A N 1
ATOM 3357 C CA . VAL A 1 418 ? 32.836 4.414 -42.484 1.00 79.62 418 VAL A CA 1
ATOM 3358 C C . VAL A 1 418 ? 32.008 4.070 -43.725 1.00 79.62 418 VAL A C 1
ATOM 3360 O O . VAL A 1 418 ? 32.466 4.275 -44.849 1.00 79.62 418 VAL A O 1
ATOM 3363 N N . LEU A 1 419 ? 30.773 3.590 -43.542 1.00 81.44 419 LEU A N 1
ATOM 3364 C CA . LEU A 1 419 ? 29.885 3.245 -44.656 1.00 81.44 419 LEU A CA 1
ATOM 3365 C C . LEU A 1 419 ? 29.496 4.471 -45.487 1.00 81.44 419 LEU A C 1
ATOM 3367 O O . LEU A 1 419 ? 29.522 4.403 -46.716 1.00 81.44 419 LEU A O 1
ATOM 3371 N N . ARG A 1 420 ? 29.172 5.598 -44.839 1.00 82.69 420 ARG A N 1
ATOM 3372 C CA . ARG A 1 420 ? 28.854 6.857 -45.532 1.00 82.69 420 ARG A CA 1
ATOM 3373 C C . ARG A 1 420 ? 30.046 7.350 -46.346 1.00 82.69 420 ARG A C 1
ATOM 3375 O O . ARG A 1 420 ? 29.883 7.624 -47.527 1.00 82.69 420 ARG A O 1
ATOM 3382 N N . ALA A 1 421 ? 31.241 7.360 -45.753 1.00 78.44 421 ALA A N 1
ATOM 3383 C CA . ALA A 1 421 ? 32.474 7.740 -46.440 1.00 78.44 421 ALA A CA 1
ATOM 3384 C C . ALA A 1 421 ? 32.733 6.898 -47.702 1.00 78.44 421 ALA A C 1
ATOM 3386 O O . ALA A 1 421 ? 32.950 7.444 -48.784 1.00 78.44 421 ALA A O 1
ATOM 3387 N N . SER A 1 422 ? 32.640 5.569 -47.585 1.00 78.88 422 SER A N 1
ATOM 3388 C CA . SER A 1 422 ? 32.833 4.661 -48.723 1.00 78.88 422 SER A CA 1
ATOM 3389 C C . SER A 1 422 ? 31.758 4.835 -49.801 1.00 78.88 422 SER A C 1
ATOM 3391 O O . SER A 1 422 ? 32.063 4.787 -50.993 1.00 78.88 422 SER A O 1
ATOM 3393 N N . SER A 1 423 ? 30.500 5.031 -49.398 1.00 84.06 423 SER A N 1
ATOM 3394 C CA . SER A 1 423 ? 29.382 5.237 -50.324 1.00 84.06 423 SER A CA 1
ATOM 3395 C C . SER A 1 423 ? 29.499 6.564 -51.076 1.00 84.06 423 SER A C 1
ATOM 3397 O O . SER A 1 423 ? 29.194 6.619 -52.269 1.00 84.06 423 SER A O 1
ATOM 3399 N N . ASP A 1 424 ? 29.920 7.635 -50.402 1.00 82.38 424 ASP A N 1
ATOM 3400 C CA . ASP A 1 424 ? 30.074 8.959 -51.010 1.00 82.38 424 ASP A CA 1
ATOM 3401 C C . ASP A 1 424 ? 31.185 8.961 -52.061 1.00 82.38 424 ASP A C 1
ATOM 3403 O O . ASP A 1 424 ? 31.008 9.504 -53.152 1.00 82.38 424 ASP A O 1
ATOM 3407 N N . GLU A 1 425 ? 32.290 8.267 -51.797 1.00 82.25 425 GLU A N 1
ATOM 3408 C CA . GLU A 1 425 ? 33.354 8.111 -52.782 1.00 82.25 425 GLU A CA 1
ATOM 3409 C C . GLU A 1 425 ? 32.904 7.296 -54.007 1.00 82.25 425 GLU A C 1
ATOM 3411 O O . GLU A 1 425 ? 33.162 7.684 -55.150 1.00 82.25 425 GLU A O 1
ATOM 3416 N N . GLU A 1 426 ? 32.200 6.176 -53.804 1.00 84.81 426 GLU A N 1
ATOM 3417 C CA . GLU A 1 426 ? 31.664 5.383 -54.917 1.00 84.81 426 GLU A CA 1
ATOM 3418 C C . GLU A 1 426 ? 30.659 6.198 -55.746 1.00 84.81 426 GLU A C 1
ATOM 3420 O O . GLU A 1 426 ? 30.654 6.145 -56.982 1.00 84.81 426 GLU A O 1
ATOM 3425 N N . ARG A 1 427 ? 29.827 7.001 -55.073 1.00 86.56 427 ARG A N 1
ATOM 3426 C CA . ARG A 1 427 ? 28.902 7.931 -55.719 1.00 86.56 427 ARG A CA 1
ATOM 3427 C C . ARG A 1 427 ? 29.654 8.977 -56.538 1.00 86.56 427 ARG A C 1
ATOM 3429 O O . ARG A 1 427 ? 29.278 9.187 -57.690 1.00 86.56 427 ARG A O 1
ATOM 3436 N N . ALA A 1 428 ? 30.698 9.594 -55.991 1.00 85.69 428 ALA A N 1
ATOM 3437 C CA . ALA A 1 428 ? 31.513 10.580 -56.696 1.00 85.69 428 ALA A CA 1
ATOM 3438 C C . ALA A 1 428 ? 32.153 9.983 -57.960 1.00 85.69 428 ALA A C 1
ATOM 3440 O O . ALA A 1 428 ? 32.027 10.568 -59.033 1.00 85.69 428 ALA A O 1
ATOM 3441 N N . LYS A 1 429 ? 32.713 8.765 -57.887 1.00 86.19 429 LYS A N 1
ATOM 3442 C CA . LYS A 1 429 ? 33.257 8.048 -59.060 1.00 86.19 429 LYS A CA 1
ATOM 3443 C C . LYS A 1 429 ? 32.207 7.804 -60.145 1.00 86.19 429 LYS A C 1
ATOM 3445 O O . LYS A 1 429 ? 32.467 8.024 -61.326 1.00 86.19 429 LYS A O 1
ATOM 3450 N N . LYS A 1 430 ? 30.998 7.380 -59.759 1.00 88.44 430 LYS A N 1
ATOM 3451 C CA . LYS A 1 430 ? 29.882 7.200 -60.705 1.00 88.44 430 LYS A CA 1
ATOM 3452 C C . LYS A 1 430 ? 29.455 8.522 -61.346 1.00 88.44 430 LYS A C 1
ATOM 3454 O O . LYS A 1 430 ? 29.105 8.526 -62.522 1.00 88.44 430 LYS A O 1
ATOM 3459 N N . GLN A 1 431 ? 29.454 9.622 -60.593 1.00 88.12 431 GLN A N 1
ATOM 3460 C CA . GLN A 1 431 ? 29.121 10.941 -61.138 1.00 88.12 431 GLN A CA 1
ATOM 3461 C C . GLN A 1 431 ? 30.209 11.457 -62.075 1.00 88.12 431 GLN A C 1
ATOM 3463 O O . GLN A 1 431 ? 29.876 11.925 -63.156 1.00 88.12 431 GLN A O 1
ATOM 3468 N N . LEU A 1 432 ? 31.486 11.280 -61.736 1.00 88.81 432 LEU A N 1
ATOM 3469 C CA . LEU A 1 432 ? 32.603 11.628 -62.611 1.00 88.81 432 LEU A CA 1
ATOM 3470 C C . LEU A 1 432 ? 32.499 10.926 -63.977 1.00 88.81 432 LEU A C 1
ATOM 3472 O O . LEU A 1 432 ? 32.607 11.575 -65.012 1.00 88.81 432 LEU A O 1
ATOM 3476 N N . LEU A 1 433 ? 32.192 9.623 -63.997 1.00 88.38 433 LEU A N 1
ATOM 3477 C CA . LEU A 1 433 ? 31.964 8.886 -65.249 1.00 88.38 433 LEU A CA 1
ATOM 3478 C C . LEU A 1 433 ? 30.810 9.469 -66.079 1.00 88.38 433 LEU A C 1
ATOM 3480 O O . LEU A 1 433 ? 30.895 9.532 -67.304 1.00 88.38 433 LEU A O 1
ATOM 3484 N N . LYS A 1 434 ? 29.727 9.909 -65.426 1.00 88.44 434 LYS A N 1
ATOM 3485 C CA . LYS A 1 434 ? 28.610 10.574 -66.112 1.00 88.44 434 LYS A CA 1
ATOM 3486 C C . LYS A 1 434 ? 29.018 11.933 -66.670 1.00 88.44 434 LYS A C 1
ATOM 3488 O O . LYS A 1 434 ? 28.634 12.244 -67.791 1.00 88.44 434 LYS A O 1
ATOM 3493 N N . LEU A 1 435 ? 29.791 12.715 -65.916 1.00 88.56 435 LEU A N 1
ATOM 3494 C CA . LEU A 1 435 ? 30.304 14.009 -66.366 1.00 88.56 435 LEU A CA 1
ATOM 3495 C C . LEU A 1 435 ? 31.186 13.850 -67.610 1.00 88.56 435 LEU A C 1
ATOM 3497 O O . LEU A 1 435 ? 30.975 14.565 -68.583 1.00 88.56 435 LEU A O 1
ATOM 3501 N N . HIS A 1 436 ? 32.072 12.849 -67.628 1.00 86.44 436 HIS A N 1
ATOM 3502 C CA . HIS A 1 436 ? 32.865 12.481 -68.810 1.00 86.44 436 HIS A CA 1
ATOM 3503 C C . HIS A 1 436 ? 32.002 12.126 -70.022 1.00 86.44 436 HIS A C 1
ATOM 3505 O O . HIS A 1 436 ? 32.294 12.540 -71.143 1.00 86.44 436 HIS A O 1
ATOM 3511 N N . LEU A 1 437 ? 30.929 11.359 -69.826 1.00 88.19 437 LEU A N 1
ATOM 3512 C CA . LEU A 1 437 ? 30.040 10.969 -70.921 1.00 88.19 437 LEU A CA 1
ATOM 3513 C C . LEU A 1 437 ? 29.279 12.172 -71.495 1.00 88.19 437 LEU A C 1
ATOM 3515 O O . LEU A 1 437 ? 29.217 12.322 -72.713 1.00 88.19 437 LEU A O 1
ATOM 3519 N N . ILE A 1 438 ? 28.759 13.047 -70.629 1.00 87.25 438 ILE A N 1
ATOM 3520 C CA . ILE A 1 438 ? 28.079 14.283 -71.043 1.00 87.25 438 ILE A CA 1
ATOM 3521 C C . ILE A 1 438 ? 29.060 15.205 -71.772 1.00 87.25 438 ILE A C 1
ATOM 3523 O O . ILE A 1 438 ? 28.712 15.768 -72.806 1.00 87.25 438 ILE A O 1
ATOM 3527 N N . MET A 1 439 ? 30.295 15.325 -71.279 1.00 85.81 439 MET A N 1
ATOM 3528 C CA . MET A 1 439 ? 31.319 16.153 -71.912 1.00 85.81 439 MET A CA 1
ATOM 3529 C C . MET A 1 439 ? 31.662 15.656 -73.323 1.00 85.81 439 MET A C 1
ATOM 3531 O O . MET A 1 439 ? 31.631 16.432 -74.276 1.00 85.81 439 MET A O 1
ATOM 3535 N N . ASN A 1 440 ? 31.869 14.346 -73.486 1.00 85.38 440 ASN A N 1
ATOM 3536 C CA . ASN A 1 440 ? 32.064 13.737 -74.804 1.00 85.38 440 ASN A CA 1
ATOM 3537 C C . ASN A 1 440 ? 30.855 13.961 -75.731 1.00 85.38 440 ASN A C 1
ATOM 3539 O O . ASN A 1 440 ? 31.022 14.222 -76.921 1.00 85.38 440 ASN A O 1
ATOM 3543 N N . GLU A 1 441 ? 29.626 13.881 -75.210 1.00 84.25 441 GLU A N 1
ATOM 3544 C CA . GLU A 1 441 ? 28.417 14.150 -75.998 1.00 84.25 441 GLU A CA 1
ATOM 3545 C C . GLU A 1 441 ? 28.370 15.604 -76.495 1.00 84.25 441 GLU A C 1
ATOM 3547 O O . GLU A 1 441 ? 28.046 15.841 -77.662 1.00 84.25 441 GLU A O 1
ATOM 3552 N N . ILE A 1 442 ? 28.733 16.567 -75.639 1.00 82.75 442 ILE A N 1
ATOM 3553 C CA . ILE A 1 442 ? 28.853 17.989 -75.995 1.00 82.75 442 ILE A CA 1
ATOM 3554 C C . ILE A 1 442 ? 29.856 18.166 -77.141 1.00 82.75 442 ILE A C 1
ATOM 3556 O O . ILE A 1 442 ? 29.534 18.795 -78.155 1.00 82.75 442 ILE A O 1
ATOM 3560 N N . GLU A 1 443 ? 31.046 17.575 -77.018 1.00 80.81 443 GLU A N 1
ATOM 3561 C CA . GLU A 1 443 ? 32.094 17.673 -78.037 1.00 80.81 443 GLU A CA 1
ATOM 3562 C C . GLU A 1 443 ? 31.655 17.068 -79.375 1.00 80.81 443 GLU A C 1
ATOM 3564 O O . GLU A 1 443 ? 31.800 17.709 -80.422 1.00 80.81 443 GLU A O 1
ATOM 3569 N N . VAL A 1 444 ? 31.062 15.869 -79.358 1.00 82.75 444 VAL A N 1
ATOM 3570 C CA . VAL A 1 444 ? 30.571 15.190 -80.568 1.00 82.75 444 VAL A CA 1
ATOM 3571 C C . VAL A 1 444 ? 29.454 15.986 -81.239 1.00 82.75 444 VAL A C 1
ATOM 3573 O O . VAL A 1 444 ? 29.482 16.163 -82.463 1.00 82.75 444 VAL A O 1
ATOM 3576 N N . LYS A 1 445 ? 28.482 16.494 -80.466 1.00 77.94 445 LYS A N 1
ATOM 3577 C CA . LYS A 1 445 ? 27.382 17.316 -80.996 1.00 77.94 445 LYS A CA 1
ATOM 3578 C C . LYS A 1 445 ? 27.922 18.525 -81.745 1.00 77.94 445 LYS A C 1
ATOM 3580 O O . LYS A 1 445 ? 27.450 18.824 -82.835 1.00 77.94 445 LYS A O 1
ATOM 3585 N N . ILE A 1 446 ? 28.956 19.172 -81.237 1.00 73.56 446 ILE A N 1
ATOM 3586 C CA . ILE A 1 446 ? 29.516 20.362 -81.879 1.00 73.56 446 ILE A CA 1
ATOM 3587 C C . ILE A 1 446 ? 30.309 20.029 -83.138 1.00 73.56 446 ILE A C 1
ATOM 3589 O O . ILE A 1 446 ? 30.113 20.669 -84.173 1.00 73.56 446 ILE A O 1
ATOM 3593 N N . HIS A 1 447 ? 31.161 19.002 -83.088 1.00 73.12 447 HIS A N 1
ATOM 3594 C CA . HIS A 1 447 ? 31.947 18.585 -84.251 1.00 73.12 447 HIS A CA 1
ATOM 3595 C C . HIS A 1 447 ? 31.051 18.151 -85.418 1.00 73.12 447 HIS A C 1
ATOM 3597 O O . HIS A 1 447 ? 31.365 18.422 -86.580 1.00 73.12 447 HIS A O 1
ATOM 3603 N N . ARG A 1 448 ? 29.910 17.514 -85.122 1.00 72.81 448 ARG A N 1
ATOM 3604 C CA . ARG A 1 448 ? 28.945 17.075 -86.136 1.00 72.81 448 ARG A CA 1
ATOM 3605 C C . ARG A 1 448 ? 28.294 18.242 -86.886 1.00 72.81 448 ARG A C 1
ATOM 3607 O O . ARG A 1 448 ? 28.161 18.144 -88.102 1.00 72.81 448 ARG A O 1
ATOM 3614 N N . HIS A 1 449 ? 27.934 19.325 -86.197 1.00 66.69 449 HIS A N 1
ATOM 3615 C CA . HIS A 1 449 ? 27.223 20.466 -86.797 1.00 66.69 449 HIS A CA 1
ATOM 3616 C C . HIS A 1 449 ? 28.163 21.517 -87.422 1.00 66.69 449 HIS A C 1
ATOM 3618 O O . HIS A 1 449 ? 27.693 22.557 -87.864 1.00 66.69 449 HIS A O 1
ATOM 3624 N N . ARG A 1 450 ? 29.485 21.249 -87.487 1.00 59.34 450 ARG A N 1
ATOM 3625 C CA . ARG A 1 450 ? 30.509 22.057 -88.194 1.00 59.34 450 ARG A CA 1
ATOM 3626 C C . ARG A 1 450 ? 30.316 23.573 -88.032 1.00 59.34 450 ARG A C 1
ATOM 3628 O O . ARG A 1 450 ? 30.363 24.320 -89.009 1.00 59.34 450 ARG A O 1
ATOM 3635 N N . LEU A 1 451 ? 30.098 24.006 -86.792 1.00 64.31 451 LEU A N 1
ATOM 3636 C CA . LEU A 1 451 ? 29.814 25.397 -86.446 1.00 64.31 451 LEU A CA 1
ATOM 3637 C C . LEU A 1 451 ? 30.962 26.313 -86.930 1.00 64.31 451 LEU A C 1
ATOM 3639 O O . LEU A 1 451 ? 32.085 26.152 -86.444 1.00 64.31 451 LEU A O 1
ATOM 3643 N N . PRO A 1 452 ? 30.726 27.244 -87.883 1.00 56.72 452 PRO A N 1
ATOM 3644 C CA . PRO A 1 452 ? 31.791 27.996 -88.561 1.00 56.72 452 PRO A CA 1
ATOM 3645 C C . PRO A 1 452 ? 32.622 28.880 -87.628 1.00 56.72 452 PRO A C 1
ATOM 3647 O O . PRO A 1 452 ? 33.820 29.054 -87.846 1.00 56.72 452 PRO A O 1
ATOM 3650 N N . GLN A 1 453 ? 31.991 29.412 -86.578 1.00 60.75 453 GLN A N 1
ATOM 3651 C CA . GLN A 1 453 ? 32.646 30.121 -85.485 1.00 60.75 453 GLN A CA 1
ATOM 3652 C C . GLN A 1 453 ? 31.907 29.816 -84.187 1.00 60.75 453 GLN A C 1
ATOM 3654 O O . GLN A 1 453 ? 30.727 30.129 -84.022 1.00 60.75 453 GLN A O 1
ATOM 3659 N N . ILE A 1 454 ? 32.598 29.173 -83.258 1.00 59.97 454 ILE A N 1
ATOM 3660 C CA . ILE A 1 454 ? 32.106 29.000 -81.900 1.00 59.97 454 ILE A CA 1
ATOM 3661 C C . ILE A 1 454 ? 32.653 30.181 -81.091 1.00 59.97 454 ILE A C 1
ATOM 3663 O O . ILE A 1 454 ? 33.849 30.453 -81.150 1.00 59.97 454 ILE A O 1
ATOM 3667 N N . SER A 1 455 ? 31.782 30.912 -80.389 1.00 61.94 455 SER A N 1
ATOM 3668 C CA . SER A 1 455 ? 32.164 32.077 -79.572 1.00 61.94 455 SER A CA 1
ATOM 3669 C C . SER A 1 455 ? 33.303 31.729 -78.597 1.00 61.94 455 SER A C 1
ATOM 3671 O O . SER A 1 455 ? 33.265 30.664 -77.982 1.00 61.94 455 SER A O 1
ATOM 3673 N N . GLU A 1 456 ? 34.287 32.620 -78.403 1.00 62.94 456 GLU A N 1
ATOM 3674 C CA . GLU A 1 456 ? 35.404 32.432 -77.448 1.00 62.94 456 GLU A CA 1
ATOM 3675 C C . GLU A 1 456 ? 34.924 32.055 -76.034 1.00 62.94 456 GLU A C 1
ATOM 3677 O O . GLU A 1 456 ? 35.558 31.254 -75.346 1.00 62.94 456 GLU A O 1
ATOM 3682 N N . ASN A 1 457 ? 33.750 32.555 -75.634 1.00 67.81 457 ASN A N 1
ATOM 3683 C CA . ASN A 1 457 ? 33.115 32.241 -74.353 1.00 67.81 457 ASN A CA 1
ATOM 3684 C C . ASN A 1 457 ? 32.898 30.731 -74.154 1.00 67.81 457 ASN A C 1
ATOM 3686 O O . ASN A 1 457 ? 33.075 30.220 -73.052 1.00 67.81 457 ASN A O 1
ATOM 3690 N N . TYR A 1 458 ? 32.583 30.002 -75.225 1.00 72.38 458 TYR A N 1
ATOM 3691 C CA . TYR A 1 458 ? 32.359 28.561 -75.169 1.00 72.38 458 TYR A CA 1
ATOM 3692 C C . TYR A 1 458 ? 33.662 27.773 -74.989 1.00 72.38 458 TYR A C 1
ATOM 3694 O O . TYR A 1 458 ? 33.694 26.819 -74.217 1.00 72.38 458 TYR A O 1
ATOM 3702 N N . GLN A 1 459 ? 34.752 28.171 -75.657 1.00 73.19 459 GLN A N 1
ATOM 3703 C CA . GLN A 1 459 ? 36.053 27.519 -75.454 1.00 73.19 459 GLN A CA 1
ATOM 3704 C C . GLN A 1 459 ? 36.518 27.679 -74.000 1.00 73.19 459 GLN A C 1
ATOM 3706 O O . GLN A 1 459 ? 37.033 26.732 -73.408 1.00 73.19 459 GLN A O 1
ATOM 3711 N N . GLY A 1 460 ? 36.248 28.844 -73.399 1.00 79.19 460 GLY A N 1
ATOM 3712 C CA . GLY A 1 460 ? 36.454 29.073 -71.970 1.00 79.19 460 GLY A CA 1
ATOM 3713 C C . GLY A 1 460 ? 35.554 28.217 -71.068 1.00 79.19 460 GLY A C 1
ATOM 3714 O O . GLY A 1 460 ? 35.986 27.798 -69.995 1.00 79.19 460 GLY A O 1
ATOM 3715 N N . ASP A 1 461 ? 34.320 27.922 -71.479 1.00 82.50 461 ASP A N 1
ATOM 3716 C CA . ASP A 1 461 ? 33.399 27.059 -70.725 1.00 82.50 461 ASP A CA 1
ATOM 3717 C C . ASP A 1 461 ? 33.788 25.580 -70.789 1.00 82.50 461 ASP A C 1
ATOM 3719 O O . ASP A 1 461 ? 33.763 24.901 -69.764 1.00 82.50 461 ASP A O 1
ATOM 3723 N N . VAL A 1 462 ? 34.209 25.094 -71.958 1.00 82.88 462 VAL A N 1
ATOM 3724 C CA . VAL A 1 462 ? 34.762 23.741 -72.149 1.00 82.88 462 VAL A CA 1
ATOM 3725 C C . VAL A 1 462 ? 36.022 23.549 -71.321 1.00 82.88 462 VAL A C 1
ATOM 3727 O O . VAL A 1 462 ? 36.127 22.572 -70.584 1.00 82.88 462 VAL A O 1
ATOM 3730 N N . ALA A 1 463 ? 36.951 24.508 -71.387 1.00 85.00 463 ALA A N 1
ATOM 3731 C CA . ALA A 1 463 ? 38.180 24.463 -70.606 1.00 85.00 463 ALA A CA 1
ATOM 3732 C C . ALA A 1 463 ? 37.885 24.423 -69.100 1.00 85.00 463 ALA A C 1
ATOM 3734 O O . ALA A 1 463 ? 38.479 23.625 -68.380 1.00 85.00 463 ALA A O 1
ATOM 3735 N N . ARG A 1 464 ? 36.914 25.217 -68.625 1.00 85.06 464 ARG A N 1
ATOM 3736 C CA . ARG A 1 464 ? 36.463 25.175 -67.226 1.00 85.06 464 ARG A CA 1
ATOM 3737 C C . ARG A 1 464 ? 35.803 23.846 -66.852 1.00 85.06 464 ARG A C 1
ATOM 3739 O O . ARG A 1 464 ? 36.047 23.350 -65.758 1.00 85.06 464 ARG A O 1
ATOM 3746 N N . CYS A 1 465 ? 35.013 23.235 -67.737 1.00 86.31 465 CYS A N 1
ATOM 3747 C CA . CYS A 1 465 ? 34.451 21.899 -67.499 1.00 86.31 465 CYS A CA 1
ATOM 3748 C C . CYS A 1 465 ? 35.547 20.837 -67.352 1.00 86.31 465 CYS A C 1
ATOM 3750 O O . CYS A 1 465 ? 35.484 20.029 -66.428 1.00 86.31 465 CYS A O 1
ATOM 3752 N N . HIS A 1 466 ? 36.567 20.863 -68.217 1.00 86.56 466 HIS A N 1
ATOM 3753 C CA . HIS A 1 466 ? 37.724 19.972 -68.100 1.00 86.56 466 HIS A CA 1
ATOM 3754 C C . HIS A 1 466 ? 38.500 20.214 -66.807 1.00 86.56 466 HIS A C 1
ATOM 3756 O O . HIS A 1 466 ? 38.794 19.252 -66.111 1.00 86.56 466 HIS A O 1
ATOM 3762 N N . GLN A 1 467 ? 38.710 21.473 -66.411 1.00 88.94 467 GLN A N 1
ATOM 3763 C CA . GLN A 1 467 ? 39.325 21.797 -65.120 1.00 88.94 467 GLN A CA 1
ATOM 3764 C C . GLN A 1 467 ? 38.537 21.223 -63.937 1.00 88.94 467 GLN A C 1
ATOM 3766 O O . GLN A 1 467 ? 39.142 20.715 -62.998 1.00 88.94 467 GLN A O 1
ATOM 3771 N N . TYR A 1 468 ? 37.200 21.266 -63.965 1.00 88.81 468 TYR A N 1
ATOM 3772 C CA . TYR A 1 468 ? 36.378 20.645 -62.920 1.00 88.81 468 TYR A CA 1
ATOM 3773 C C . TYR A 1 468 ? 36.510 19.119 -62.906 1.00 88.81 468 TYR A C 1
ATOM 3775 O O . TYR A 1 468 ? 36.614 18.535 -61.830 1.00 88.81 468 TYR A O 1
ATOM 3783 N N . ILE A 1 469 ? 36.525 18.469 -64.072 1.00 88.81 469 ILE A N 1
ATOM 3784 C CA . ILE A 1 469 ? 36.719 17.016 -64.187 1.00 88.81 469 ILE A CA 1
ATOM 3785 C C . ILE A 1 469 ? 38.105 16.614 -63.663 1.00 88.81 469 ILE A C 1
ATOM 3787 O O . ILE A 1 469 ? 38.187 15.732 -62.810 1.00 88.81 469 ILE A O 1
ATOM 3791 N N . GLU A 1 470 ? 39.161 17.303 -64.097 1.00 88.75 470 GLU A N 1
ATOM 3792 C CA . GLU A 1 470 ? 40.538 17.101 -63.627 1.00 88.75 470 GLU A CA 1
ATOM 3793 C C . GLU A 1 470 ? 40.645 17.336 -62.117 1.00 88.75 470 GLU A C 1
ATOM 3795 O O . GLU A 1 470 ? 41.200 16.508 -61.405 1.00 88.75 470 GLU A O 1
ATOM 3800 N N . SER A 1 471 ? 40.023 18.394 -61.589 1.00 87.31 471 SER A N 1
ATOM 3801 C CA . SER A 1 471 ? 40.009 18.671 -60.145 1.00 87.31 471 SER A CA 1
ATOM 3802 C C . SER A 1 471 ? 39.323 17.555 -59.349 1.00 87.31 471 SER A C 1
ATOM 3804 O O . SER A 1 471 ? 39.787 17.183 -58.274 1.00 87.31 471 SER A O 1
ATOM 3806 N N . ILE A 1 472 ? 38.219 16.991 -59.857 1.00 88.25 472 ILE A N 1
ATOM 3807 C CA . ILE A 1 472 ? 37.539 15.854 -59.216 1.00 88.25 472 ILE A CA 1
ATOM 3808 C C . ILE A 1 472 ? 38.421 14.597 -59.279 1.00 88.25 472 ILE A C 1
ATOM 3810 O O . ILE A 1 472 ? 38.475 13.848 -58.303 1.00 88.25 472 ILE A O 1
ATOM 3814 N N . GLU A 1 473 ? 39.119 14.359 -60.391 1.00 86.56 473 GLU A N 1
ATOM 3815 C CA . GLU A 1 473 ? 40.070 13.249 -60.540 1.00 86.56 473 GLU A CA 1
ATOM 3816 C C . GLU A 1 473 ? 41.261 13.373 -59.593 1.00 86.56 473 GLU A C 1
ATOM 3818 O O . GLU A 1 473 ? 41.600 12.408 -58.904 1.00 86.56 473 GLU A O 1
ATOM 3823 N N . GLU A 1 474 ? 41.851 14.564 -59.503 1.00 87.19 474 GLU A N 1
ATOM 3824 C CA . GLU A 1 474 ? 42.934 14.870 -58.577 1.00 87.19 474 GLU A CA 1
ATOM 3825 C C . GLU A 1 474 ? 42.483 14.619 -57.140 1.00 87.19 474 GLU A C 1
ATOM 3827 O O . GLU A 1 474 ? 43.121 13.836 -56.433 1.00 87.19 474 GLU A O 1
ATOM 3832 N N . LEU A 1 475 ? 41.336 15.175 -56.734 1.00 85.19 475 LEU A N 1
ATOM 3833 C CA . LEU A 1 475 ? 40.770 14.960 -55.402 1.00 85.19 475 LEU A CA 1
ATOM 3834 C C . LEU A 1 475 ? 40.518 13.475 -55.110 1.00 85.19 475 LEU A C 1
ATOM 3836 O O . LEU A 1 475 ? 40.836 13.026 -54.014 1.00 85.19 475 LEU A O 1
ATOM 3840 N N . LEU A 1 476 ? 40.010 12.698 -56.073 1.00 84.25 476 LEU A N 1
ATOM 3841 C CA . LEU A 1 476 ? 39.805 11.247 -55.932 1.00 84.25 476 LEU A CA 1
ATOM 3842 C C . LEU A 1 476 ? 41.110 10.435 -55.893 1.00 84.25 476 LEU A C 1
ATOM 3844 O O . LEU A 1 476 ? 41.099 9.294 -55.426 1.00 84.25 476 LEU A O 1
ATOM 3848 N N . SER A 1 477 ? 42.212 10.982 -56.410 1.00 80.50 477 SER A N 1
ATOM 3849 C CA . SER A 1 477 ? 43.526 10.330 -56.437 1.00 80.50 477 SER A CA 1
ATOM 3850 C C . SER A 1 477 ? 44.354 10.578 -55.169 1.00 80.50 477 SER A C 1
ATOM 3852 O O . SER A 1 477 ? 45.224 9.767 -54.830 1.00 80.50 477 SER A O 1
ATOM 3854 N N . VAL A 1 478 ? 44.077 11.672 -54.449 1.00 81.75 478 VAL A N 1
ATOM 3855 C CA . VAL A 1 478 ? 44.793 12.045 -53.225 1.00 81.75 478 VAL A CA 1
ATOM 3856 C C . VAL A 1 478 ? 44.361 11.167 -52.050 1.00 81.75 478 VAL A C 1
ATOM 3858 O O . VAL A 1 478 ? 43.179 10.987 -51.770 1.00 81.75 478 VAL A O 1
ATOM 3861 N N . ASN A 1 479 ? 45.351 10.666 -51.307 1.00 72.75 479 ASN A N 1
ATOM 3862 C CA . ASN A 1 479 ? 45.151 10.062 -49.992 1.00 72.75 479 ASN A CA 1
ATOM 3863 C C . ASN A 1 479 ? 45.784 10.980 -48.929 1.00 72.75 479 ASN A C 1
ATOM 3865 O O . ASN A 1 479 ? 46.982 11.259 -49.039 1.00 72.75 479 ASN A O 1
ATOM 3869 N N . PRO A 1 480 ? 45.056 11.422 -47.887 1.00 72.88 480 PRO A N 1
ATOM 3870 C CA . PRO A 1 480 ? 43.659 11.120 -47.570 1.00 72.88 480 PRO A CA 1
ATOM 3871 C C . PRO A 1 480 ? 42.642 11.952 -48.372 1.00 72.88 480 PRO A C 1
ATOM 3873 O O . PRO A 1 480 ? 42.853 13.137 -48.621 1.00 72.88 480 PRO A O 1
ATOM 3876 N N . LEU A 1 481 ? 41.512 11.329 -48.706 1.00 76.69 481 LEU A N 1
ATOM 3877 C CA . LEU A 1 481 ? 40.389 11.931 -49.416 1.00 76.69 481 LEU A CA 1
ATOM 3878 C C . LEU A 1 481 ? 39.572 12.849 -48.496 1.00 76.69 481 LEU A C 1
ATOM 3880 O O . LEU A 1 481 ? 38.988 12.393 -47.509 1.00 76.69 481 LEU A O 1
ATOM 3884 N N . ASP A 1 482 ? 39.453 14.127 -48.857 1.00 79.19 482 ASP A N 1
ATOM 3885 C CA . ASP A 1 482 ? 38.520 15.050 -48.206 1.00 79.19 482 ASP A CA 1
ATOM 3886 C C . ASP A 1 482 ? 37.133 14.974 -48.861 1.00 79.19 482 ASP A C 1
ATOM 3888 O O . ASP A 1 482 ? 36.856 15.617 -49.875 1.00 79.19 482 ASP A O 1
ATOM 3892 N N . ILE A 1 483 ? 36.236 14.197 -48.246 1.00 78.12 483 ILE A N 1
ATOM 3893 C CA . ILE A 1 483 ? 34.856 13.995 -48.717 1.00 78.12 483 ILE A CA 1
ATOM 3894 C C . ILE A 1 483 ? 34.087 15.320 -48.828 1.00 78.12 483 ILE A C 1
ATOM 3896 O O . ILE A 1 483 ? 33.231 15.457 -49.704 1.00 78.12 483 ILE A O 1
ATOM 3900 N N . LYS A 1 484 ? 34.350 16.301 -47.952 1.00 82.69 484 LYS A N 1
ATOM 3901 C CA . LYS A 1 484 ? 33.606 17.571 -47.971 1.00 82.69 484 LYS A CA 1
ATOM 3902 C C . LYS A 1 484 ? 33.962 18.371 -49.212 1.00 82.69 484 LYS A C 1
ATOM 3904 O O . LYS A 1 484 ? 33.062 18.788 -49.937 1.00 82.69 484 LYS A O 1
ATOM 3909 N N . SER A 1 485 ? 35.259 18.532 -49.457 1.00 83.81 485 SER A N 1
ATOM 3910 C CA . SER A 1 485 ? 35.763 19.217 -50.644 1.00 83.81 485 SER A CA 1
ATOM 3911 C C . SER A 1 485 ? 35.351 18.473 -51.917 1.00 83.81 485 SER A C 1
ATOM 3913 O O . SER A 1 485 ? 34.805 19.093 -52.822 1.00 83.81 485 SER A O 1
ATOM 3915 N N . LEU A 1 486 ? 35.463 17.138 -51.940 1.00 85.56 486 LEU A N 1
ATOM 3916 C CA . LEU A 1 486 ? 35.021 16.313 -53.069 1.00 85.56 486 LEU A CA 1
ATOM 3917 C C . LEU A 1 486 ? 33.539 16.525 -53.410 1.00 85.56 486 LEU A C 1
ATOM 3919 O O . LEU A 1 486 ? 33.203 16.772 -54.565 1.00 85.56 486 LEU A O 1
ATOM 3923 N N . ASN A 1 487 ? 32.642 16.435 -52.423 1.00 84.38 487 ASN A N 1
ATOM 3924 C CA . ASN A 1 487 ? 31.205 16.577 -52.663 1.00 84.38 487 ASN A CA 1
ATOM 3925 C C . ASN A 1 487 ? 30.833 17.982 -53.163 1.00 84.38 487 ASN A C 1
ATOM 3927 O O . ASN A 1 487 ? 29.942 18.104 -54.006 1.00 84.38 487 ASN A O 1
ATOM 3931 N N . LEU A 1 488 ? 31.515 19.027 -52.680 1.00 88.38 488 LEU A N 1
ATOM 3932 C CA . LEU A 1 488 ? 31.332 20.396 -53.167 1.00 88.38 488 LEU A CA 1
ATOM 3933 C C . LEU A 1 488 ? 31.783 20.525 -54.625 1.00 88.38 488 LEU A C 1
ATOM 3935 O O . LEU A 1 488 ? 30.980 20.922 -55.468 1.00 88.38 488 LEU A O 1
ATOM 3939 N N . THR A 1 489 ? 33.009 20.103 -54.947 1.00 87.38 489 THR A N 1
ATOM 3940 C CA . THR A 1 489 ? 33.550 20.186 -56.313 1.00 87.38 489 THR A CA 1
ATOM 3941 C C . THR A 1 489 ? 32.735 19.351 -57.304 1.00 87.38 489 THR A C 1
ATOM 3943 O O . THR A 1 489 ? 32.477 19.801 -58.417 1.00 87.38 489 THR A O 1
ATOM 3946 N N . VAL A 1 490 ? 32.252 18.167 -56.905 1.00 88.69 490 VAL A N 1
ATOM 3947 C CA . VAL A 1 490 ? 31.355 17.345 -57.737 1.00 88.69 490 VAL A CA 1
ATOM 3948 C C . VAL A 1 490 ? 30.022 18.053 -57.985 1.00 88.69 490 VAL A C 1
ATOM 3950 O O . VAL A 1 490 ? 29.535 18.034 -59.113 1.00 88.69 490 VAL A O 1
ATOM 3953 N N . SER A 1 491 ? 29.425 18.687 -56.971 1.00 89.50 491 SER A N 1
ATOM 3954 C CA . SER A 1 491 ? 28.163 19.423 -57.138 1.00 89.50 491 SER A CA 1
ATOM 3955 C C . SER A 1 491 ? 28.326 20.630 -58.062 1.00 89.50 491 SER A C 1
ATOM 3957 O O . SER A 1 491 ? 27.513 20.825 -58.963 1.00 89.50 491 SER A O 1
ATOM 3959 N N . GLU A 1 492 ? 29.389 21.413 -57.872 1.00 89.69 492 GLU A N 1
ATOM 3960 C CA . GLU A 1 492 ? 29.701 22.568 -58.719 1.00 89.69 492 GLU A CA 1
ATOM 3961 C C . GLU A 1 492 ? 29.989 22.144 -60.165 1.00 89.69 492 GLU A C 1
ATOM 3963 O O . GLU A 1 492 ? 29.460 22.743 -61.103 1.00 89.69 492 GLU A O 1
ATOM 3968 N N . GLY A 1 493 ? 30.763 21.067 -60.350 1.00 88.94 493 GLY A N 1
ATOM 3969 C CA . GLY A 1 493 ? 31.066 20.502 -61.663 1.00 88.94 493 GLY A CA 1
ATOM 3970 C C . GLY A 1 493 ? 29.817 19.997 -62.391 1.00 88.94 493 GLY A C 1
ATOM 3971 O O . GLY A 1 493 ? 29.650 20.271 -63.579 1.00 88.94 493 GLY A O 1
ATOM 3972 N N . ILE A 1 494 ? 28.900 19.326 -61.682 1.00 89.25 494 ILE A N 1
ATOM 3973 C CA . ILE A 1 494 ? 27.583 18.935 -62.212 1.00 89.25 494 ILE A CA 1
ATOM 3974 C C . ILE A 1 494 ? 26.828 20.172 -62.702 1.00 89.25 494 ILE A C 1
ATOM 3976 O O . ILE A 1 494 ? 26.479 20.243 -63.881 1.00 89.25 494 ILE A O 1
ATOM 3980 N N . ASP A 1 495 ? 26.616 21.170 -61.847 1.00 89.69 495 ASP A N 1
ATOM 3981 C CA . ASP A 1 495 ? 25.836 22.354 -62.215 1.00 89.69 495 ASP A CA 1
ATOM 3982 C C . ASP A 1 495 ? 26.428 23.095 -63.421 1.00 89.69 495 ASP A C 1
ATOM 3984 O O . ASP A 1 495 ? 25.686 23.583 -64.281 1.00 89.69 495 ASP A O 1
ATOM 3988 N N . TYR A 1 496 ? 27.757 23.172 -63.508 1.00 88.00 496 TYR A N 1
ATOM 3989 C CA . TYR A 1 496 ? 28.444 23.845 -64.604 1.00 88.00 496 TYR A CA 1
ATOM 3990 C C . TYR A 1 496 ? 28.329 23.073 -65.929 1.00 88.00 496 TYR A C 1
ATOM 3992 O O . TYR A 1 496 ? 27.929 23.647 -66.946 1.00 88.00 496 TYR A O 1
ATOM 4000 N N . ILE A 1 497 ? 28.590 21.761 -65.917 1.00 88.19 497 ILE A N 1
ATOM 4001 C CA . ILE A 1 497 ? 28.542 20.910 -67.118 1.00 88.19 497 ILE A CA 1
ATOM 4002 C C . ILE A 1 497 ? 27.113 20.803 -67.662 1.00 88.19 497 ILE A C 1
ATOM 4004 O O . ILE A 1 497 ? 26.911 20.899 -68.872 1.00 88.19 497 ILE A O 1
ATOM 4008 N N . TYR A 1 498 ? 26.094 20.685 -66.802 1.00 88.62 498 TYR A N 1
ATOM 4009 C CA . TYR A 1 498 ? 24.696 20.665 -67.255 1.00 88.62 498 TYR A CA 1
ATOM 4010 C C . TYR A 1 498 ? 24.246 22.008 -67.851 1.00 88.62 498 TYR A C 1
ATOM 4012 O O . TYR A 1 498 ? 23.481 22.026 -68.819 1.00 88.62 498 TYR A O 1
ATOM 4020 N N . LYS A 1 499 ? 24.728 23.143 -67.323 1.00 87.81 499 LYS A N 1
ATOM 4021 C CA . LYS A 1 499 ? 24.487 24.458 -67.944 1.00 87.81 499 LYS A CA 1
ATOM 4022 C C . LYS A 1 499 ? 25.115 24.533 -69.332 1.00 87.81 499 LYS A C 1
ATOM 4024 O O . LYS A 1 499 ? 24.446 24.977 -70.264 1.00 87.81 499 LYS A O 1
ATOM 4029 N N . LEU A 1 500 ? 26.352 24.053 -69.485 1.00 85.56 500 LEU A N 1
ATOM 4030 C CA . LEU A 1 500 ? 27.013 23.998 -70.787 1.00 85.56 500 LEU A CA 1
ATOM 4031 C C . LEU A 1 500 ? 26.258 23.086 -71.760 1.00 85.56 500 LEU A C 1
ATOM 4033 O O . LEU A 1 500 ? 25.978 23.500 -72.880 1.00 85.56 500 LEU A O 1
ATOM 4037 N N . TYR A 1 501 ? 25.851 21.896 -71.316 1.00 85.69 501 TYR A N 1
ATOM 4038 C CA . TYR A 1 501 ? 25.060 20.955 -72.111 1.00 85.69 501 TYR A CA 1
ATOM 4039 C C . TYR A 1 501 ? 23.780 21.594 -72.668 1.00 85.69 501 TYR A C 1
ATOM 4041 O O . TYR A 1 501 ? 23.507 21.515 -73.866 1.00 85.69 501 TYR A O 1
ATOM 4049 N N . ASN A 1 502 ? 23.019 22.289 -71.817 1.00 86.19 502 ASN A N 1
ATOM 4050 C CA . ASN A 1 502 ? 21.800 22.985 -72.231 1.00 86.19 502 ASN A CA 1
ATOM 4051 C C . ASN A 1 502 ? 22.093 24.135 -73.200 1.00 86.19 502 ASN A C 1
ATOM 4053 O O . ASN A 1 502 ? 21.391 24.288 -74.198 1.00 86.19 502 ASN A O 1
ATOM 4057 N N . ASN A 1 503 ? 23.143 24.919 -72.942 1.00 83.25 503 ASN A N 1
ATOM 4058 C CA . ASN A 1 503 ? 23.553 25.998 -73.839 1.00 83.25 503 ASN A CA 1
ATOM 4059 C C . ASN A 1 503 ? 23.941 25.460 -75.222 1.00 83.25 503 ASN A C 1
ATOM 4061 O O . ASN A 1 503 ? 23.512 26.012 -76.233 1.00 83.25 503 ASN A O 1
ATOM 4065 N N . VAL A 1 504 ? 24.687 24.356 -75.279 1.00 81.81 504 VAL A N 1
ATOM 4066 C CA . VAL A 1 504 ? 25.095 23.714 -76.535 1.00 81.81 504 VAL A CA 1
ATOM 4067 C C . VAL A 1 504 ? 23.901 23.136 -77.278 1.00 81.81 504 VAL A C 1
ATOM 4069 O O . VAL A 1 504 ? 23.767 23.390 -78.470 1.00 81.81 504 VAL A O 1
ATOM 4072 N N . ASN A 1 505 ? 22.998 22.428 -76.597 1.00 82.69 505 ASN A N 1
ATOM 4073 C CA . ASN A 1 505 ? 21.774 21.926 -77.227 1.00 82.69 505 ASN A CA 1
ATOM 4074 C C . ASN A 1 505 ? 20.911 23.062 -77.792 1.00 82.69 505 ASN A C 1
ATOM 4076 O O . ASN A 1 505 ? 20.375 22.930 -78.889 1.00 82.69 505 ASN A O 1
ATOM 4080 N N . ASN A 1 506 ? 20.817 24.194 -77.088 1.00 82.06 506 ASN A N 1
ATOM 4081 C CA . ASN A 1 506 ? 20.113 25.372 -77.590 1.00 82.06 506 ASN A CA 1
ATOM 4082 C C . ASN A 1 506 ? 20.795 25.954 -78.838 1.00 82.06 506 ASN A C 1
ATOM 4084 O O . ASN A 1 506 ? 20.108 26.312 -79.790 1.00 82.06 506 ASN A O 1
ATOM 4088 N N . ILE A 1 507 ? 22.131 26.035 -78.861 1.00 79.94 507 ILE A N 1
ATOM 4089 C CA . ILE A 1 507 ? 22.894 26.509 -80.029 1.00 79.94 507 ILE A CA 1
ATOM 4090 C C . ILE A 1 507 ? 22.717 25.567 -81.219 1.00 79.94 507 ILE A C 1
ATOM 4092 O O . ILE A 1 507 ? 22.420 26.038 -82.311 1.00 79.94 507 ILE A O 1
ATOM 4096 N N . VAL A 1 508 ? 22.854 24.256 -81.012 1.00 79.19 508 VAL A N 1
ATOM 4097 C CA . VAL A 1 508 ? 22.650 23.245 -82.060 1.00 79.19 508 VAL A CA 1
ATOM 4098 C C . VAL A 1 508 ? 21.226 23.327 -82.609 1.00 79.19 508 VAL A C 1
ATOM 4100 O O . VAL A 1 508 ? 21.051 23.431 -83.817 1.00 79.19 508 VAL A O 1
ATOM 4103 N N . GLY A 1 509 ? 20.215 23.406 -81.736 1.00 80.19 509 GLY A N 1
ATOM 4104 C CA . GLY A 1 509 ? 18.828 23.588 -82.163 1.00 80.19 509 GLY A CA 1
ATOM 4105 C C . GLY A 1 509 ? 18.617 24.876 -82.965 1.00 80.19 509 GLY A C 1
ATOM 4106 O O . GLY A 1 509 ? 17.928 24.863 -83.981 1.00 80.19 509 GLY A O 1
ATOM 4107 N N . MET A 1 510 ? 19.246 25.987 -82.564 1.00 79.12 510 MET A N 1
ATOM 4108 C CA . MET A 1 510 ? 19.203 27.236 -83.333 1.00 79.12 510 MET A CA 1
ATOM 4109 C C . MET A 1 510 ? 19.874 27.095 -84.701 1.00 79.12 510 MET A C 1
ATOM 4111 O O . MET A 1 510 ? 19.339 27.594 -85.686 1.00 79.12 510 MET A O 1
ATOM 4115 N N . VAL A 1 511 ? 21.014 26.412 -84.779 1.00 78.25 511 VAL A N 1
ATOM 4116 C CA . VAL A 1 511 ? 21.750 26.170 -86.027 1.00 78.25 511 VAL A CA 1
ATOM 4117 C C . VAL A 1 511 ? 20.919 25.337 -86.993 1.00 78.25 511 VAL A C 1
ATOM 4119 O O . VAL A 1 511 ? 20.717 25.770 -88.126 1.00 78.25 511 VAL A O 1
ATOM 4122 N N . ASP A 1 512 ? 20.344 24.229 -86.526 1.00 79.38 512 ASP A N 1
ATOM 4123 C CA . ASP A 1 512 ? 19.454 23.391 -87.331 1.00 79.38 512 ASP A CA 1
ATOM 4124 C C . ASP A 1 512 ? 18.257 24.201 -87.851 1.00 79.38 512 ASP A C 1
ATOM 4126 O O . ASP A 1 512 ? 17.856 24.072 -89.009 1.00 79.38 512 ASP A O 1
ATOM 4130 N N . MET A 1 513 ? 17.678 25.078 -87.023 1.00 78.81 513 MET A N 1
ATOM 4131 C CA . MET A 1 513 ? 16.579 25.948 -87.447 1.00 78.81 513 MET A CA 1
ATOM 4132 C C . MET A 1 513 ? 17.012 26.970 -88.505 1.00 78.81 513 MET A C 1
ATOM 4134 O O . MET A 1 513 ? 16.270 27.190 -89.463 1.00 78.81 513 MET A O 1
ATOM 4138 N N . VAL A 1 514 ? 18.193 27.582 -88.360 1.00 80.38 514 VAL A N 1
ATOM 4139 C CA . VAL A 1 514 ? 18.738 28.529 -89.346 1.00 80.38 514 VAL A CA 1
ATOM 4140 C C . VAL A 1 514 ? 19.004 27.831 -90.674 1.00 80.38 514 VAL A C 1
ATOM 4142 O O . VAL A 1 514 ? 18.615 28.356 -91.715 1.00 80.38 514 VAL A O 1
ATOM 4145 N N . GLU A 1 515 ? 19.620 26.649 -90.661 1.00 78.12 515 GLU A N 1
ATOM 4146 C CA . GLU A 1 515 ? 19.910 25.892 -91.881 1.00 78.12 515 GLU A CA 1
ATOM 4147 C C . GLU A 1 515 ? 18.626 25.517 -92.624 1.00 78.12 515 GLU A C 1
ATOM 4149 O O . GLU A 1 515 ? 18.504 25.796 -93.819 1.00 78.12 515 GLU A O 1
ATOM 4154 N N . HIS A 1 516 ? 17.626 24.972 -91.923 1.00 81.12 516 HIS A N 1
ATOM 4155 C CA . HIS A 1 516 ? 16.328 24.673 -92.530 1.00 81.12 516 HIS A CA 1
ATOM 4156 C C . HIS A 1 516 ? 15.634 25.935 -93.060 1.00 81.12 516 HIS A C 1
ATOM 4158 O O . HIS A 1 516 ? 15.077 25.909 -94.161 1.00 81.12 516 HIS A O 1
ATOM 4164 N N . ALA A 1 517 ? 15.699 27.049 -92.323 1.00 78.88 517 ALA A N 1
ATOM 4165 C CA . ALA A 1 517 ? 15.135 28.326 -92.749 1.00 78.88 517 ALA A CA 1
ATOM 4166 C C . ALA A 1 517 ? 15.819 28.863 -94.021 1.00 78.88 517 ALA A C 1
ATOM 4168 O O . ALA A 1 517 ? 15.139 29.271 -94.965 1.00 78.88 517 ALA A O 1
ATOM 4169 N N . ILE A 1 518 ? 17.151 28.809 -94.098 1.00 77.25 518 ILE A N 1
ATOM 4170 C CA . ILE A 1 518 ? 17.912 29.226 -95.283 1.00 77.25 518 ILE A CA 1
ATOM 4171 C C . ILE A 1 518 ? 17.608 28.306 -96.471 1.00 77.25 518 ILE A C 1
ATOM 4173 O O . ILE A 1 518 ? 17.334 28.798 -97.565 1.00 77.25 518 ILE A O 1
ATOM 4177 N N . VAL A 1 519 ? 17.588 26.981 -96.279 1.00 80.62 519 VAL A N 1
ATOM 4178 C CA . VAL A 1 519 ? 17.259 26.015 -97.344 1.00 80.62 519 VAL A CA 1
ATOM 4179 C C . VAL A 1 519 ? 15.848 26.249 -97.886 1.00 80.62 519 VAL A C 1
ATOM 4181 O O . VAL A 1 519 ? 15.651 26.258 -99.103 1.00 80.62 519 VAL A O 1
ATOM 4184 N N . PHE A 1 520 ? 14.872 26.493 -97.009 1.00 78.62 520 PHE A N 1
ATOM 4185 C CA . PHE A 1 520 ? 13.513 26.839 -97.416 1.00 78.62 520 PHE A CA 1
ATOM 4186 C C . PHE A 1 520 ? 13.468 28.174 -98.176 1.00 78.62 520 PHE A C 1
ATOM 4188 O O . PHE A 1 520 ? 12.881 28.258 -99.258 1.00 78.62 520 PHE A O 1
ATOM 4195 N N . GLY A 1 521 ? 14.140 29.203 -97.653 1.00 75.31 521 GLY A N 1
ATOM 4196 C CA . GLY A 1 521 ? 14.234 30.524 -98.273 1.00 75.31 521 GLY A CA 1
ATOM 4197 C C . GLY A 1 521 ? 14.918 30.512 -99.647 1.00 75.31 521 GLY A C 1
ATOM 4198 O O . GLY A 1 521 ? 14.497 31.233 -100.556 1.00 75.31 521 GLY A O 1
ATOM 4199 N N . ASN A 1 522 ? 15.905 29.632 -99.852 1.00 75.69 522 ASN A N 1
ATOM 4200 C CA . ASN A 1 522 ? 16.651 29.492 -101.108 1.00 75.69 522 ASN A CA 1
ATOM 4201 C C . ASN A 1 522 ? 15.756 29.177 -102.316 1.00 75.69 522 ASN A C 1
ATOM 4203 O O . ASN A 1 522 ? 16.068 29.599 -103.429 1.00 75.69 522 ASN A O 1
ATOM 4207 N N . LYS A 1 523 ? 14.611 28.512 -102.112 1.00 76.00 523 LYS A N 1
ATOM 4208 C CA . LYS A 1 523 ? 13.637 28.219 -103.176 1.00 76.00 523 LYS A CA 1
ATOM 4209 C C . LYS A 1 523 ? 13.036 29.482 -103.811 1.00 76.00 523 LYS A C 1
ATOM 4211 O O . LYS A 1 523 ? 12.643 29.446 -104.975 1.00 76.00 523 LYS A O 1
ATOM 4216 N N . TYR A 1 524 ? 12.970 30.588 -103.070 1.00 73.69 524 TYR A N 1
ATOM 4217 C CA . TYR A 1 524 ? 12.274 31.815 -103.475 1.00 73.69 524 TYR A CA 1
ATOM 4218 C C . TYR A 1 524 ? 13.215 32.983 -103.815 1.00 73.69 524 TYR A C 1
ATOM 4220 O O . TYR A 1 524 ? 12.734 34.043 -104.222 1.00 73.69 524 TYR A O 1
ATOM 4228 N N . ARG A 1 525 ? 14.542 32.789 -103.721 1.00 73.19 525 ARG A N 1
ATOM 4229 C CA . ARG A 1 525 ? 15.567 33.821 -104.001 1.00 73.19 525 ARG A CA 1
ATOM 4230 C C . ARG A 1 525 ? 15.410 34.484 -105.368 1.00 73.19 525 ARG A C 1
ATOM 4232 O O . ARG A 1 525 ? 15.525 35.696 -105.490 1.00 73.19 525 ARG A O 1
ATOM 4239 N N . SER A 1 526 ? 15.099 33.696 -106.393 1.00 66.00 526 SER A N 1
ATOM 4240 C CA . SER A 1 526 ? 14.923 34.178 -107.768 1.00 66.00 526 SER A CA 1
ATOM 4241 C C . SER A 1 526 ? 13.617 34.949 -107.991 1.00 66.00 526 SER A C 1
ATOM 4243 O O . SER A 1 526 ? 13.512 35.686 -108.966 1.00 66.00 526 SER A O 1
ATOM 4245 N N . SER A 1 527 ? 12.627 34.789 -107.106 1.00 68.06 527 SER A N 1
ATOM 4246 C CA . SER A 1 527 ? 1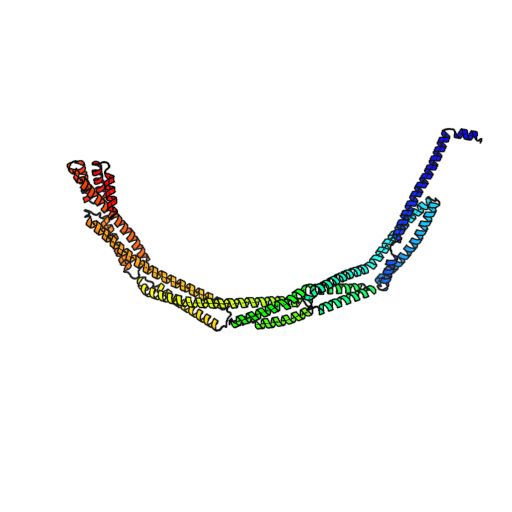1.301 35.410 -107.237 1.00 68.06 527 SER A CA 1
ATOM 4247 C C . SER A 1 527 ? 11.163 36.711 -106.437 1.00 68.06 527 SER A C 1
ATOM 4249 O O . SER A 1 527 ? 10.373 37.571 -106.818 1.00 68.06 527 SER A O 1
ATOM 4251 N N . PHE A 1 528 ? 11.935 36.884 -105.357 1.00 74.69 528 PHE A N 1
ATOM 4252 C CA . PHE A 1 528 ? 11.839 38.046 -104.466 1.00 74.69 528 PHE A CA 1
ATOM 4253 C C . PHE A 1 528 ? 13.229 38.592 -104.080 1.00 74.69 528 PHE A C 1
ATOM 4255 O O . PHE A 1 528 ? 13.861 38.065 -103.163 1.00 74.69 528 PHE A O 1
ATOM 4262 N N . PRO A 1 529 ? 13.691 39.700 -104.695 1.00 74.25 529 PRO A N 1
ATOM 4263 C CA . PRO A 1 529 ? 15.011 40.281 -104.413 1.00 74.25 529 PRO A CA 1
ATOM 4264 C C . PRO A 1 529 ? 15.218 40.728 -102.955 1.00 74.25 529 PRO A C 1
ATOM 4266 O O . PRO A 1 529 ? 16.333 40.690 -102.440 1.00 74.25 529 PRO A O 1
ATOM 4269 N N . ALA A 1 530 ? 14.146 41.134 -102.264 1.00 72.69 530 ALA A N 1
ATOM 4270 C CA . ALA A 1 530 ? 14.211 41.535 -100.856 1.00 72.69 530 ALA A CA 1
ATOM 4271 C C . ALA A 1 530 ? 14.579 40.364 -99.926 1.00 72.69 530 ALA A C 1
ATOM 4273 O O . ALA A 1 530 ? 15.299 40.553 -98.950 1.00 72.69 530 ALA A O 1
ATOM 4274 N N . VAL A 1 531 ? 14.123 39.153 -100.258 1.00 76.94 531 VAL A N 1
ATOM 4275 C CA . VAL A 1 531 ? 14.407 37.930 -99.496 1.00 76.94 531 VAL A CA 1
ATOM 4276 C C . VAL A 1 531 ? 15.849 37.489 -99.714 1.00 76.94 531 VAL A C 1
ATOM 4278 O O . VAL A 1 531 ? 16.514 37.092 -98.764 1.00 76.94 531 VAL A O 1
ATOM 4281 N N . ASP A 1 532 ? 16.363 37.613 -100.938 1.00 76.75 532 ASP A N 1
ATOM 4282 C CA . ASP A 1 532 ? 17.755 37.277 -101.247 1.00 76.75 532 ASP A CA 1
ATOM 4283 C C . ASP A 1 532 ? 18.750 38.127 -100.434 1.00 76.75 532 ASP A C 1
ATOM 4285 O O . ASP A 1 532 ? 19.708 37.598 -99.867 1.00 76.75 532 ASP A O 1
ATOM 4289 N N . SER A 1 533 ? 18.474 39.426 -100.271 1.00 80.06 533 SER A N 1
ATOM 4290 C CA . SER A 1 533 ? 19.295 40.315 -99.439 1.00 80.06 533 SER A CA 1
ATOM 4291 C C . SER A 1 533 ? 19.269 39.931 -97.953 1.00 80.06 533 SER A C 1
ATOM 4293 O O . SER A 1 533 ? 20.319 39.907 -97.305 1.00 80.06 533 SER A O 1
ATOM 4295 N N . GLU A 1 534 ? 18.099 39.592 -97.401 1.00 82.25 534 GLU A N 1
ATOM 4296 C CA . GLU A 1 534 ? 17.973 39.221 -95.985 1.00 82.25 534 GLU A CA 1
ATOM 4297 C C . GLU A 1 534 ? 18.536 37.833 -95.681 1.00 82.25 534 GLU A C 1
ATOM 4299 O O . GLU A 1 534 ? 19.191 37.670 -94.653 1.00 82.25 534 GLU A O 1
ATOM 4304 N N . LEU A 1 535 ? 18.372 36.864 -96.584 1.00 81.31 535 LEU A N 1
ATOM 4305 C CA . LEU A 1 535 ? 18.997 35.546 -96.460 1.00 81.31 535 LEU A CA 1
ATOM 4306 C C . LEU A 1 535 ? 20.517 35.633 -96.586 1.00 81.31 535 LEU A C 1
ATOM 4308 O O . LEU A 1 535 ? 21.220 34.994 -95.813 1.00 81.31 535 LEU A O 1
ATOM 4312 N N . THR A 1 536 ? 21.037 36.482 -97.475 1.00 81.88 536 THR A N 1
ATOM 4313 C CA . THR A 1 536 ? 22.485 36.731 -97.565 1.00 81.88 536 THR A CA 1
ATOM 4314 C C . THR A 1 536 ? 23.014 37.372 -96.276 1.00 81.88 536 THR A C 1
ATOM 4316 O O . THR A 1 536 ? 24.093 37.020 -95.798 1.00 81.88 536 THR A O 1
ATOM 4319 N N . ARG A 1 537 ? 22.240 38.272 -95.650 1.00 82.31 537 ARG A N 1
ATOM 4320 C CA . ARG A 1 537 ? 22.576 38.838 -94.334 1.00 82.31 537 ARG A CA 1
ATOM 4321 C C . ARG A 1 537 ? 22.524 37.781 -93.224 1.00 82.31 537 ARG A C 1
ATOM 4323 O O . ARG A 1 537 ? 23.420 37.759 -92.388 1.00 82.31 537 ARG A O 1
ATOM 4330 N N . ALA A 1 538 ? 21.531 36.890 -93.239 1.00 83.50 538 ALA A N 1
ATOM 4331 C CA . ALA A 1 538 ? 21.444 35.768 -92.304 1.00 83.50 538 ALA A CA 1
ATOM 4332 C C . ALA A 1 538 ? 22.615 34.782 -92.474 1.00 83.50 538 ALA A C 1
ATOM 4334 O O . ALA A 1 538 ? 23.188 34.353 -91.479 1.00 83.50 538 ALA A O 1
ATOM 4335 N N . GLU A 1 539 ? 23.026 34.479 -93.709 1.00 80.38 539 GLU A N 1
ATOM 4336 C CA . GLU A 1 539 ? 24.195 33.642 -94.015 1.00 80.38 539 GLU A CA 1
ATOM 4337 C C . GLU A 1 539 ? 25.503 34.272 -93.527 1.00 80.38 539 GLU A C 1
ATOM 4339 O O . GLU A 1 539 ? 26.375 33.569 -93.016 1.00 80.38 539 GLU A O 1
ATOM 4344 N N . LEU A 1 540 ? 25.643 35.596 -93.648 1.00 82.44 540 LEU A N 1
ATOM 4345 C CA . LEU A 1 540 ? 26.787 36.325 -93.101 1.00 82.44 540 LEU A CA 1
ATOM 4346 C C . LEU A 1 540 ? 26.804 36.275 -91.568 1.00 82.44 540 LEU A C 1
ATOM 4348 O O . LEU A 1 540 ? 27.829 35.913 -90.997 1.00 82.44 540 LEU A O 1
ATOM 4352 N N . SER A 1 541 ? 25.679 36.552 -90.899 1.00 81.19 541 SER A N 1
ATOM 4353 C CA . SER A 1 541 ? 25.573 36.434 -89.435 1.00 81.19 541 SER A CA 1
ATOM 4354 C C . SER A 1 541 ? 25.808 34.998 -88.948 1.00 81.19 541 SER A C 1
ATOM 4356 O O . SER A 1 541 ? 26.473 34.795 -87.935 1.00 81.19 541 SER A O 1
ATOM 4358 N N . PHE A 1 542 ? 25.339 33.992 -89.692 1.00 80.75 542 PHE A N 1
ATOM 4359 C CA . PHE A 1 542 ? 25.589 32.578 -89.401 1.00 80.75 542 PHE A CA 1
ATOM 4360 C C . PHE A 1 542 ? 27.079 32.227 -89.517 1.00 80.75 542 PHE A C 1
ATOM 4362 O O . PHE A 1 542 ? 27.630 31.551 -88.650 1.00 80.75 542 PHE A O 1
ATOM 4369 N N . ARG A 1 543 ? 27.764 32.739 -90.549 1.00 78.06 543 ARG A N 1
ATOM 4370 C CA . ARG A 1 543 ? 29.220 32.576 -90.715 1.00 78.06 543 ARG A CA 1
ATOM 4371 C C . ARG A 1 543 ? 30.031 33.298 -89.639 1.00 78.06 543 ARG A C 1
ATOM 4373 O O . ARG A 1 543 ? 31.096 32.805 -89.281 1.00 78.06 543 ARG A O 1
ATOM 4380 N N . ASN A 1 544 ? 29.518 34.411 -89.119 1.00 75.81 544 ASN A N 1
ATOM 4381 C CA . ASN A 1 544 ? 30.131 35.184 -88.037 1.00 75.81 544 ASN A CA 1
ATOM 4382 C C . ASN A 1 544 ? 29.833 34.616 -86.630 1.00 75.81 544 ASN A C 1
ATOM 4384 O O . ASN A 1 544 ? 30.227 35.212 -85.632 1.00 75.81 544 ASN A O 1
ATOM 4388 N N . GLY A 1 545 ? 29.108 33.493 -86.522 1.00 71.62 545 GLY A N 1
ATOM 4389 C CA . GLY A 1 545 ? 28.791 32.850 -85.239 1.00 71.62 545 GLY A CA 1
ATOM 4390 C C . GLY A 1 545 ? 27.659 33.510 -84.436 1.00 71.62 545 GLY A C 1
ATOM 4391 O O . GLY A 1 545 ? 27.405 33.128 -83.294 1.00 71.62 545 GLY A O 1
ATOM 4392 N N . GLU A 1 546 ? 26.937 34.475 -85.014 1.00 80.19 546 GLU A N 1
ATOM 4393 C CA . GLU A 1 546 ? 25.798 35.161 -84.390 1.00 80.19 546 GLU A CA 1
ATOM 4394 C C . GLU A 1 546 ? 24.488 34.393 -84.646 1.00 80.19 546 GLU A C 1
ATOM 4396 O O . GLU A 1 546 ? 23.562 34.890 -85.288 1.00 80.19 546 GLU A O 1
ATOM 4401 N N . TYR A 1 547 ? 24.398 33.151 -84.156 1.00 78.62 547 TYR A N 1
ATOM 4402 C CA . TYR A 1 547 ? 23.306 32.221 -84.495 1.00 78.62 547 TYR A CA 1
ATOM 4403 C C . TYR A 1 547 ? 21.903 32.727 -84.118 1.00 78.62 547 TYR A C 1
ATOM 4405 O O . TYR A 1 547 ? 20.951 32.530 -84.871 1.00 78.62 547 TYR A O 1
ATOM 4413 N N . THR A 1 548 ? 21.761 33.432 -82.991 1.00 81.00 548 THR A N 1
ATOM 4414 C CA . THR A 1 548 ? 20.484 34.034 -82.560 1.00 81.00 548 THR A CA 1
ATOM 4415 C C . THR A 1 548 ? 20.015 35.130 -83.518 1.00 81.00 548 THR A C 1
ATOM 4417 O O . THR A 1 548 ? 18.834 35.199 -83.874 1.00 81.00 548 THR A O 1
ATOM 4420 N N . GLN A 1 549 ? 20.942 35.977 -83.972 1.00 80.19 549 GLN A N 1
ATOM 4421 C CA . GLN A 1 549 ? 20.654 37.038 -84.933 1.00 80.19 549 GLN A CA 1
ATOM 4422 C C . GLN A 1 549 ? 20.384 36.450 -86.319 1.00 80.19 549 GLN A C 1
ATOM 4424 O O . GLN A 1 549 ? 19.408 36.834 -86.961 1.00 80.19 549 GLN A O 1
ATOM 4429 N N . ALA A 1 550 ? 21.178 35.461 -86.743 1.00 82.31 550 ALA A N 1
ATOM 4430 C CA . ALA A 1 550 ? 20.983 34.742 -87.997 1.00 82.31 550 ALA A CA 1
ATOM 4431 C C . ALA A 1 550 ? 19.589 34.101 -88.070 1.00 82.31 550 ALA A C 1
ATOM 4433 O O . ALA A 1 550 ? 18.901 34.258 -89.077 1.00 82.31 550 ALA A O 1
ATOM 4434 N N . LEU A 1 551 ? 19.135 33.463 -86.984 1.00 81.50 551 LEU A N 1
ATOM 4435 C CA . LEU A 1 551 ? 17.797 32.875 -86.899 1.00 81.50 551 LEU A CA 1
ATOM 4436 C C . LEU A 1 551 ? 16.705 33.933 -86.990 1.00 81.50 551 LEU A C 1
ATOM 4438 O O . LEU A 1 551 ? 15.769 33.778 -87.765 1.00 81.50 551 LEU A O 1
ATOM 4442 N N . THR A 1 552 ? 16.844 35.033 -86.254 1.00 83.19 552 THR A N 1
ATOM 4443 C CA . THR A 1 552 ? 15.855 36.120 -86.274 1.00 83.19 552 THR A CA 1
ATOM 4444 C C . THR A 1 552 ? 15.723 36.726 -87.675 1.00 83.19 552 THR A C 1
ATOM 4446 O O . THR A 1 552 ? 14.613 36.941 -88.160 1.00 83.19 552 THR A O 1
ATOM 4449 N N . ILE A 1 553 ? 16.848 36.951 -88.361 1.00 81.75 553 ILE A N 1
ATOM 4450 C CA . ILE A 1 553 ? 16.866 37.499 -89.722 1.00 81.75 553 ILE A CA 1
ATOM 4451 C C . ILE A 1 553 ? 16.278 36.488 -90.716 1.00 81.75 553 ILE A C 1
ATOM 4453 O O . ILE A 1 553 ? 15.424 36.870 -91.517 1.00 81.75 553 ILE A O 1
ATOM 4457 N N . ALA A 1 554 ? 16.670 35.212 -90.638 1.00 80.31 554 ALA A N 1
ATOM 4458 C CA . ALA A 1 554 ? 16.149 34.157 -91.507 1.00 80.31 554 ALA A CA 1
ATOM 4459 C C . ALA A 1 554 ? 14.632 33.965 -91.332 1.00 80.31 554 ALA A C 1
ATOM 4461 O O . ALA A 1 554 ? 13.903 33.881 -92.320 1.00 80.31 554 ALA A O 1
ATOM 4462 N N . LEU A 1 555 ? 14.141 33.978 -90.090 1.00 77.12 555 LEU A N 1
ATOM 4463 C CA . LEU A 1 555 ? 12.711 33.896 -89.789 1.00 77.12 555 LEU A CA 1
ATOM 4464 C C . LEU A 1 555 ? 11.954 35.121 -90.314 1.00 77.12 555 LEU A C 1
ATOM 4466 O O . LEU A 1 555 ? 10.940 34.955 -90.987 1.00 77.12 555 LEU A O 1
ATOM 4470 N N . SER A 1 556 ? 12.479 36.334 -90.105 1.00 78.75 556 SER A N 1
ATOM 4471 C CA . SER A 1 556 ? 11.845 37.562 -90.611 1.00 78.75 556 SER A CA 1
ATOM 4472 C C . SER A 1 556 ? 11.735 37.595 -92.143 1.00 78.75 556 SER A C 1
ATOM 4474 O O . SER A 1 556 ? 10.768 38.131 -92.687 1.00 78.75 556 SER A O 1
ATOM 4476 N N . ALA A 1 557 ? 12.689 36.980 -92.849 1.00 74.44 557 ALA A N 1
ATOM 4477 C CA . ALA A 1 557 ? 12.658 36.855 -94.302 1.00 74.44 557 ALA A CA 1
ATOM 4478 C C . ALA A 1 557 ? 11.577 35.860 -94.771 1.00 74.44 557 ALA A C 1
ATOM 4480 O O . ALA A 1 557 ? 10.905 36.107 -95.773 1.00 74.44 557 ALA A O 1
ATOM 4481 N N . ILE A 1 558 ? 11.372 34.759 -94.035 1.00 73.06 558 ILE A N 1
ATOM 4482 C CA . ILE A 1 558 ? 10.324 33.762 -94.320 1.00 73.06 558 ILE A CA 1
ATOM 4483 C C . ILE A 1 558 ? 8.928 34.319 -94.020 1.00 73.06 558 ILE A C 1
ATOM 4485 O O . ILE A 1 558 ? 8.009 34.130 -94.817 1.00 73.06 558 ILE A O 1
ATOM 4489 N N . GLU A 1 559 ? 8.756 35.053 -92.920 1.00 73.38 559 GLU A N 1
ATOM 4490 C CA . GLU A 1 559 ? 7.471 35.674 -92.568 1.00 73.38 559 GLU A CA 1
ATOM 4491 C C . GLU A 1 559 ? 6.985 36.669 -93.631 1.00 73.38 559 GLU A C 1
ATOM 4493 O O . GLU A 1 559 ? 5.787 36.747 -93.907 1.00 73.38 559 GLU A O 1
ATOM 4498 N N . LYS A 1 560 ? 7.905 37.390 -94.287 1.00 69.44 560 LYS A N 1
ATOM 4499 C CA . LYS A 1 560 ? 7.578 38.295 -95.403 1.00 69.44 560 LYS A CA 1
ATOM 4500 C C . LYS A 1 560 ? 7.090 37.569 -96.660 1.00 69.44 560 LYS A C 1
ATOM 4502 O O . LYS A 1 560 ? 6.360 38.168 -97.445 1.00 69.44 560 LYS A O 1
ATOM 4507 N N . LEU A 1 561 ? 7.487 36.310 -96.862 1.00 63.81 561 LEU A N 1
ATOM 4508 C CA . LEU A 1 561 ? 7.022 35.470 -97.974 1.00 63.81 561 LEU A CA 1
ATOM 4509 C C . LEU A 1 561 ? 5.633 34.882 -97.701 1.00 63.81 561 LEU A C 1
ATOM 4511 O O . LEU A 1 561 ? 4.793 34.842 -98.599 1.00 63.81 561 LEU A O 1
ATOM 4515 N N . HIS A 1 562 ? 5.392 34.438 -96.464 1.00 62.78 562 HIS A N 1
ATOM 4516 C CA . HIS A 1 562 ? 4.132 33.837 -96.036 1.00 62.78 562 HIS A CA 1
ATOM 4517 C C . HIS A 1 562 ? 3.755 34.295 -94.618 1.00 62.78 562 HIS A C 1
ATOM 4519 O O . HIS A 1 562 ? 4.200 33.688 -93.637 1.00 62.78 562 HIS A O 1
ATOM 4525 N N . PRO A 1 563 ? 2.869 35.299 -94.481 1.00 54.28 563 PRO A N 1
ATOM 4526 C CA . PRO A 1 563 ? 2.293 35.637 -93.188 1.00 54.28 563 PRO A CA 1
ATOM 4527 C C . PRO A 1 563 ? 1.468 34.434 -92.696 1.00 54.28 563 PRO A C 1
ATOM 4529 O O . PRO A 1 563 ? 0.518 34.041 -93.372 1.00 54.28 563 PRO A O 1
ATOM 4532 N N . ASN A 1 564 ? 1.836 33.858 -91.543 1.00 54.03 564 ASN A N 1
ATOM 4533 C CA . ASN A 1 564 ? 1.190 32.736 -90.820 1.00 54.03 564 ASN A CA 1
ATOM 4534 C C . ASN A 1 564 ? 1.738 31.299 -91.006 1.00 54.03 564 ASN A C 1
ATOM 4536 O O . ASN A 1 564 ? 1.184 30.394 -90.390 1.00 54.03 564 ASN A O 1
ATOM 4540 N N . GLN A 1 565 ? 2.832 31.041 -91.742 1.00 53.88 565 GLN A N 1
ATOM 4541 C CA . GLN A 1 565 ? 3.483 29.701 -91.731 1.00 53.88 565 GLN A CA 1
ATOM 4542 C C . GLN A 1 565 ? 4.475 29.482 -90.568 1.00 53.88 565 GLN A C 1
ATOM 4544 O O . GLN A 1 565 ? 4.999 28.384 -90.384 1.00 53.88 565 GLN A O 1
ATOM 4549 N N . PHE A 1 566 ? 4.704 30.519 -89.760 1.00 50.59 566 PHE A N 1
ATOM 4550 C CA . PHE A 1 566 ? 5.626 30.531 -88.622 1.00 50.59 566 PHE A CA 1
ATOM 4551 C C . PHE A 1 566 ? 5.352 29.422 -87.588 1.00 50.59 566 PHE A C 1
ATOM 4553 O O . PHE A 1 566 ? 6.285 28.823 -87.057 1.00 50.59 566 PHE A O 1
ATOM 4560 N N . GLU A 1 567 ? 4.082 29.098 -87.324 1.00 51.34 567 GLU A N 1
ATOM 4561 C CA . GLU A 1 567 ? 3.729 28.100 -86.306 1.00 51.34 567 GLU A CA 1
ATOM 4562 C C . GLU A 1 567 ? 4.035 26.652 -86.710 1.00 51.34 567 GLU A C 1
ATOM 4564 O O . GLU A 1 567 ? 4.352 25.841 -85.838 1.00 51.34 567 GLU A O 1
ATOM 4569 N N . ASP A 1 568 ? 3.953 26.304 -87.995 1.00 54.06 568 ASP A N 1
ATOM 4570 C CA . ASP A 1 568 ? 4.079 24.907 -88.429 1.00 54.06 568 ASP A CA 1
ATOM 4571 C C . ASP A 1 568 ? 5.548 24.452 -88.479 1.00 54.06 568 ASP A C 1
ATOM 4573 O O . ASP A 1 568 ? 5.862 23.348 -88.029 1.00 54.06 568 ASP A O 1
ATOM 4577 N N . LEU A 1 569 ? 6.471 25.335 -88.882 1.00 52.91 569 LEU A N 1
ATOM 4578 C CA . LEU A 1 569 ? 7.921 25.071 -88.859 1.00 52.91 569 LEU A CA 1
ATOM 4579 C C . LEU A 1 569 ? 8.481 24.950 -87.428 1.00 52.91 569 LEU A C 1
ATOM 4581 O O . LEU A 1 569 ? 9.382 24.148 -87.173 1.00 52.91 569 LEU A O 1
ATOM 4585 N N . ILE A 1 570 ? 7.927 25.699 -86.468 1.00 53.66 570 ILE A N 1
ATOM 4586 C CA . ILE A 1 570 ? 8.294 25.583 -85.047 1.00 53.66 570 ILE A CA 1
ATOM 4587 C C . ILE A 1 570 ? 7.710 24.295 -84.438 1.00 53.66 570 ILE A C 1
ATOM 4589 O O . ILE A 1 570 ? 8.389 23.616 -83.662 1.00 53.66 570 ILE A O 1
ATOM 4593 N N . LYS A 1 571 ? 6.474 23.915 -84.803 1.00 51.78 571 LYS A N 1
ATOM 4594 C CA . LYS A 1 571 ? 5.815 22.690 -84.310 1.00 51.78 571 LYS A CA 1
ATOM 4595 C C . LYS A 1 571 ? 6.466 21.403 -84.825 1.00 51.78 571 LYS A C 1
ATOM 4597 O O . LYS A 1 571 ? 6.516 20.432 -84.066 1.00 51.78 571 LYS A O 1
ATOM 4602 N N . GLU A 1 572 ? 6.977 21.368 -86.057 1.00 49.94 572 GLU A N 1
ATOM 4603 C CA . GLU A 1 572 ? 7.723 20.204 -86.561 1.00 49.94 572 GLU A CA 1
ATOM 4604 C C . GLU A 1 572 ? 9.071 20.028 -85.846 1.00 49.94 572 GLU A C 1
ATOM 4606 O O . GLU A 1 572 ? 9.367 18.930 -85.374 1.00 49.94 572 GLU A O 1
ATOM 4611 N N . ASN A 1 573 ? 9.840 21.099 -85.632 1.00 48.88 573 ASN A N 1
ATOM 4612 C CA . ASN A 1 573 ? 11.122 20.997 -84.921 1.00 48.88 573 ASN A CA 1
ATOM 4613 C C . ASN A 1 573 ? 10.979 20.694 -83.421 1.00 48.88 573 ASN A C 1
ATOM 4615 O O . ASN A 1 573 ? 11.786 19.948 -82.864 1.00 48.88 573 ASN A O 1
ATOM 4619 N N . ALA A 1 574 ? 9.912 21.165 -82.766 1.00 43.09 574 ALA A N 1
ATOM 4620 C CA . ALA A 1 574 ? 9.600 20.776 -81.387 1.00 43.09 574 ALA A CA 1
ATOM 4621 C C . ALA A 1 574 ? 9.293 19.268 -81.230 1.00 43.09 574 ALA A C 1
ATOM 4623 O O . ALA A 1 574 ? 9.375 18.735 -80.120 1.00 43.09 574 ALA A O 1
ATOM 4624 N N . ARG A 1 575 ? 8.934 18.565 -82.318 1.00 41.38 575 ARG A N 1
ATOM 4625 C CA . ARG A 1 575 ? 8.801 17.097 -82.339 1.00 41.38 575 ARG A CA 1
ATOM 4626 C C . ARG A 1 575 ? 10.142 16.400 -82.574 1.00 41.38 575 ARG A C 1
ATOM 4628 O O . ARG A 1 575 ? 10.385 15.377 -81.939 1.00 41.38 575 ARG A O 1
ATOM 4635 N N . SER A 1 576 ? 11.017 16.961 -83.406 1.00 39.38 576 SER A N 1
ATOM 4636 C CA . SER A 1 576 ? 12.359 16.423 -83.678 1.00 39.38 576 SER A CA 1
ATOM 4637 C C . SER A 1 576 ? 13.282 16.504 -82.454 1.00 39.38 576 SER A C 1
ATOM 4639 O O . SER A 1 576 ? 13.930 15.520 -82.112 1.00 39.38 576 SER A O 1
ATOM 4641 N N . ALA A 1 577 ? 13.242 17.612 -81.705 1.00 35.94 577 ALA A N 1
ATOM 4642 C CA . ALA A 1 577 ? 14.009 17.795 -80.466 1.00 35.94 577 ALA A CA 1
ATOM 4643 C C . ALA A 1 577 ? 13.561 16.891 -79.292 1.00 35.94 577 ALA A C 1
ATOM 4645 O O . ALA A 1 577 ? 14.209 16.867 -78.253 1.00 35.94 577 ALA A O 1
ATOM 4646 N N . LYS A 1 578 ? 12.443 16.157 -79.427 1.00 33.16 578 LYS A N 1
ATOM 4647 C CA . LYS A 1 578 ? 11.970 15.170 -78.436 1.00 33.16 578 LYS A CA 1
ATOM 4648 C C . LYS A 1 578 ? 12.437 13.734 -78.717 1.00 33.16 578 LYS A C 1
ATOM 4650 O O . LYS A 1 578 ? 12.184 12.867 -77.883 1.00 33.16 578 LYS A O 1
ATOM 4655 N N . HIS A 1 579 ? 13.068 13.465 -79.864 1.00 31.91 579 HIS A N 1
ATOM 4656 C CA . HIS A 1 579 ? 13.448 12.111 -80.302 1.00 31.91 579 HIS A CA 1
ATOM 4657 C C . HIS A 1 579 ? 14.961 11.881 -80.500 1.00 31.91 579 HIS A C 1
ATOM 4659 O O . HIS A 1 579 ? 15.359 10.833 -81.008 1.00 31.91 579 HIS A O 1
ATOM 4665 N N . THR A 1 580 ? 15.794 12.797 -80.017 1.00 29.95 580 THR A N 1
ATOM 4666 C CA . THR A 1 580 ? 17.253 12.664 -79.831 1.00 29.95 580 THR A CA 1
ATOM 4667 C C . THR A 1 580 ? 17.624 13.316 -78.521 1.00 29.95 580 THR A C 1
ATOM 4669 O O . THR A 1 580 ? 18.547 12.796 -77.861 1.00 29.95 580 THR A O 1
#

Sequence (580 aa):
MNLDDILALLSQREVLFGLSGALFLLISVLVFRRLRLGGYLKKLRELEIRYNSIKSVPLQFKLNKAIALARVNHEITEQTQTCKEDFAKIYENFKSLAVMLADTEDELLIGKLKTAKENLADLGSLINEEQKRVEELDGRLNSILERENQQRYEITRLKDEFREVKSQIASKAAALNFSMETIEHEVSEIEKMFTAFEEWMFASEFEKAESKSAEINEALAVIKNQIDTLPDLISLAKGLLPRLLDDVAFNYSRIKQKGVFLNHLEVSKNLDLISATLKEDLSALRQGLTDRAKEHCEENQKRLQQLLAAMEREDKAFDEIALINKALLEASTENANLFTEVRKSVEMVAIRFGFSQLSTSLPKIEKEMMASMETYRKLERMNREKSIPASTLLISYKECQQDMANQTKDTQLIKEQVLRASSDEERAKKQLLKLHLIMNEIEVKIHRHRLPQISENYQGDVARCHQYIESIEELLSVNPLDIKSLNLTVSEGIDYIYKLYNNVNNIVGMVDMVEHAIVFGNKYRSSFPAVDSELTRAELSFRNGEYTQALTIALSAIEKLHPNQFEDLIKENARSAKHT

Nearest PDB structures (foldseek):
  4uxv-assembly1_A  TM=4.738E-01  e=4.765E-07  Bacillus subtilis subsp. subtilis str. 168
  4uy3-assembly1_A  TM=4.816E-01  e=4.806E-02  Staphylococcus aureus

pLDDT: mean 80.94, std 10.0, range [29.95, 94.38]

Secondary structure (DSSP, 8-state):
--HHHHHHHHHSHHHHHHHHHHHHHHHHHHHHHHHHHHHHHHHHHHHHHHHHHHHTS-HHHHHHHHHHHHTT-HHHHHHHHHHHHHHHHHHHHHHHHHHHHHHHHHHHHHT-HHHHHHHHHHHHHHHHHHHHHHHHHHHHHHHHHHHHHHHHHHHHHHHHHHHHHHHHHHHTHHHHTTTHHHHHHHHHHHHHHHHHHHHHHHTT-HHHHHHHHHHHHHHHHHHHHHHHHHHHHHHIIIIIHHHHHHHHHHHHHHHHHHT---GGGTHHHHHHHHHHHHHHHHHHHHTT--HHHHHHHHHHHHHHHHHHHHHHHHHHHHHHHHHHHHHHHHHHHHHHHHHHHHHHHHHHHHHHHTTTTHHHHHHHHHHHHHHHHHHHHHHHHHHHHT-S-HHHHHHHHHHHHHHHHHHHHHHHHHHHHHHHHHHHHHHHHHHHHHHHHHHHHHHHHHHHTT-S---HHHHHHHHHHHHHHHHHHHHHHSSS--HHHHHHHHHHHHHHHHHHHHHHHHHHHHHHHHHHHHHHHHTTTTT-HHHHHHHHHHHHHHHTT-HHHHHHHHHHHHHHHSTT-HHHHHHHHHHHTT--